Protein AF-A0A534VYL9-F1 (afdb_monomer_lite)

Sequence (674 aa):
MTRLRFLTAGESHGPALVGILDGMPAGVRLLAEHLERDLQRRKLGYGRGGRMKIEPELPRILAGVRHGLTLGSPLAVLIENADHAKAWADRMAVEPVADPGREVSLPRPGHADLTGAIKFGHRDLRNSLERASARETAMRVALAAAVRRLLDELDVRVGSFVTSIGTAHAPAGVPPELWELATEDADELGLRADGSSVRALDAAADEAFRVQIEEAQKRRDTVGGTFEVRVTGLPPGLGSYTQHDLRLDALLARALASIPAIKAVELGDGWRNAELFGSQVHDPMDRGGGGVLRETNHAGGLEGGVSNGEPLVARAAMKPIATVPAALRSVDLATGAPDAAHVERSDTCAVPAAAVVGEAVVALAVGDALLSKLGGDSLDELQAALRRAWQRARLLAGHVFLCGLPGSGKSTVAPLLAAKLRIPCLDLDQQIERGAGRCRSWRGGGGTGGRGRAAVQAGWRLARRAARSAAPGVAAGAAPRGARVPLRAAGEREEHGGAAARGEAGDPVPRSRPADRTRCRPLGAGDLCRGGGVRVPGARGGGAPGGGERSPFRHRARRRRGHHPRRTSLGPPHRAPRLAVRAGRPVRFAGSERPTAARRRSGRAHGAARGSARSALRAPRRRSGGGRGTDGGASGRAVRGGRALPGGAACLALSWTSSSPPARAPAACSPPAG

Secondary structure (DSSP, 8-state):
----EEEEE--SSSSEEEEEEESPPBT-B--HHHHHHHHHHHH--TT--GGGGT----EEEEESEETTEE-SSPEEEEEE-TTHHHHTTTTT-SS--S--------PPTTSSHHHHHHHHT-SSTHHHHHHHSGGGHHHHHHHHHHHHHHHHTTT-EEEEEEEEETTEEPPSS--GGGTTHHHH-HHHHHHHHHTSTT--SSHHHHHHHHHHHHHHHHTT----EEEEEEEESPPTT-B-SSSTTS-HHHHHHHHHHTSTTEEEEEETTHHHHTTS-GGGTS--EEEETTEEEES--TTTTEETTEE-SSPEEEEEEEPPPS--TT--EEE-TTT--EEEPP-----S--HHHHHHHHHHHHHHHHHHHHHHHH--SBHHHHHHHHHHHHHHH--S---------TTSSHHHHHHHHHHHHT-----HHHHHHHHHSS--------S-TTHHHHHHHHHHHHHHHHTTS------------------------------------------------------------------------------------------------------PPPPPP----PPPPPPP--------------------------------------------------------------------------------------

Radius of gyration: 40.64 Å; chains: 1; bounding box: 123×114×116 Å

Foldseek 3Di:
DAFWDKDWDDWQQAFKIKMKIAQQFWFQFADQVLLQVLLLLLLAADLFFPLSVQFSLRKDWDDQDDPRIGDLGMIMIIGGRRCNVPPNCQLNPPDDDPDNDDAAQWAFVQACQVVCCVVPVDRRSSVVDGHSDLSRLSNLSSSLSSLQSLCVLLQKAKAKAFQDKAPQGDPPDAPPVCVCCLWRNRNVLRVCLSPANHSHNDPVSSVVNSVNLVVCVVVLFAMWGKMKMKMYSDFWFQFDLPDPCRQQVNLLQVLLCPRPQWDDKAWQLRVVLVVDDPVVQDFDWDDAFLAIDTPDPSRQQHDSSIGPNTMRMMMIIGGTDSQRRVFDWTARNVPRHIDGGDHDRGGRYSNSSSRSSSRSSSSSSSSSRLCNQQPHNHSVSSSVSSVVSNLVNSPGQGDDDDDDDPPPCCVVVQVVVCVVSVGDRDPVLVVCCVVVVHDDDPDDDDDDPPPPVVVVVVVVVVVVVNPPDDDDDDDDDDDDDDDDDDDDDDDDDDDDDDDDDDDDDDDDDDDDDDDDDDDDDDDDDDDDDDDDDDDDDDDDDDDDDYDDDDDDDDDDDDDDDDDDDDDDDDDDDDDDDDDDDDDDDDDDDDDDDDDDDDDDDDDDDDDDDDDDDDDDDDDDDDDDDDDDDDYDDDDDDDDDDDDDDDDDDDDDDDDDDDDDDDDDDDDDDDDDDD

pLDDT: mean 70.46, std 30.69, range [22.03, 98.88]

Structure (mmCIF, N/CA/C/O backbone):
data_AF-A0A534VYL9-F1
#
_entry.id   AF-A0A534VYL9-F1
#
loop_
_atom_site.group_PDB
_atom_site.id
_atom_site.type_symbol
_atom_site.label_atom_id
_atom_site.label_alt_id
_atom_site.label_comp_id
_atom_site.label_asym_id
_atom_site.label_entity_id
_atom_site.label_seq_id
_atom_site.pdbx_PDB_ins_code
_atom_site.Cartn_x
_atom_site.Cartn_y
_atom_site.Cartn_z
_atom_site.occupancy
_atom_site.B_iso_or_equiv
_atom_site.auth_seq_id
_atom_site.auth_comp_id
_atom_site.auth_asym_id
_atom_site.auth_atom_id
_atom_site.pdbx_PDB_model_num
ATOM 1 N N . MET A 1 1 ? -13.969 -20.792 5.941 1.00 49.25 1 MET A N 1
ATOM 2 C CA . MET A 1 1 ? -12.527 -20.806 5.564 1.00 49.25 1 MET A CA 1
ATOM 3 C C . MET A 1 1 ? -11.889 -19.495 6.022 1.00 49.25 1 MET A C 1
ATOM 5 O O . MET A 1 1 ? -12.537 -18.476 5.870 1.00 49.25 1 MET A O 1
ATOM 9 N N . THR A 1 2 ? -10.680 -19.473 6.608 1.00 59.53 2 THR A N 1
ATOM 10 C CA . THR A 1 2 ? -10.231 -18.299 7.408 1.00 59.53 2 THR A CA 1
ATOM 11 C C . THR A 1 2 ? -8.803 -17.796 7.139 1.00 59.53 2 THR A C 1
ATOM 13 O O . THR A 1 2 ? -8.045 -17.557 8.077 1.00 59.53 2 THR A O 1
ATOM 16 N N . ARG A 1 3 ? -8.427 -17.620 5.867 1.00 82.44 3 ARG A N 1
ATOM 17 C CA . ARG A 1 3 ? -7.376 -16.667 5.457 1.00 82.44 3 ARG A CA 1
ATOM 18 C C . ARG A 1 3 ? -7.755 -16.026 4.132 1.00 82.44 3 ARG A C 1
ATOM 20 O O . ARG A 1 3 ? -8.169 -16.730 3.212 1.00 82.44 3 ARG A O 1
ATOM 27 N N . LEU A 1 4 ? -7.565 -14.718 4.042 1.00 93.19 4 LEU A N 1
ATOM 28 C CA . LEU A 1 4 ? -7.677 -13.966 2.805 1.00 93.19 4 LEU A CA 1
ATOM 29 C C . LEU A 1 4 ? -6.384 -14.158 2.006 1.00 93.19 4 LEU A C 1
ATOM 31 O O . LEU A 1 4 ? -5.284 -13.882 2.486 1.00 93.19 4 LEU A O 1
ATOM 35 N N . ARG A 1 5 ? -6.499 -14.630 0.768 1.00 94.50 5 ARG A N 1
ATOM 36 C CA . ARG A 1 5 ? -5.356 -14.837 -0.127 1.00 94.50 5 ARG A CA 1
ATOM 37 C C . ARG A 1 5 ? -5.619 -14.130 -1.439 1.00 94.50 5 ARG A C 1
ATOM 39 O O . ARG A 1 5 ? -6.714 -14.215 -1.976 1.00 94.50 5 ARG A O 1
ATOM 46 N N . PHE A 1 6 ? -4.596 -13.502 -2.003 1.00 97.50 6 PHE A N 1
ATOM 47 C CA . PHE A 1 6 ? -4.683 -12.958 -3.349 1.00 97.50 6 PHE A CA 1
ATOM 48 C C . PHE A 1 6 ? -3.485 -13.350 -4.209 1.00 97.50 6 PHE A C 1
ATOM 50 O O . PHE A 1 6 ? -2.397 -13.634 -3.706 1.00 97.50 6 PHE A O 1
ATOM 57 N N . LEU A 1 7 ? -3.707 -13.364 -5.519 1.00 98.00 7 LEU A N 1
ATOM 58 C CA . LEU A 1 7 ? -2.693 -13.535 -6.551 1.00 98.00 7 LEU A CA 1
ATOM 59 C C . LEU A 1 7 ? -2.884 -12.437 -7.594 1.00 98.00 7 LEU A C 1
ATOM 61 O O . LEU A 1 7 ? -4.015 -12.124 -7.965 1.00 98.00 7 LEU A O 1
ATOM 65 N N . THR A 1 8 ? -1.782 -11.882 -8.091 1.00 98.56 8 THR A N 1
ATOM 66 C CA . THR A 1 8 ? -1.779 -10.962 -9.233 1.00 98.56 8 THR A CA 1
ATOM 67 C C . THR A 1 8 ? -0.926 -11.554 -10.349 1.00 98.56 8 THR A C 1
ATOM 69 O O . THR A 1 8 ? 0.113 -12.163 -10.095 1.00 98.56 8 THR A O 1
ATOM 72 N N . ALA A 1 9 ? -1.356 -11.365 -11.588 1.00 98.44 9 ALA A N 1
ATOM 73 C CA . ALA A 1 9 ? -0.690 -11.822 -12.797 1.00 98.44 9 ALA A CA 1
ATOM 74 C C . ALA A 1 9 ? -0.777 -10.742 -13.883 1.00 98.44 9 ALA A C 1
ATOM 76 O O . ALA A 1 9 ? -1.578 -9.807 -13.782 1.00 98.44 9 ALA A O 1
ATOM 77 N N . GLY A 1 10 ? 0.051 -10.882 -14.913 1.00 97.62 10 GLY A N 1
ATOM 78 C CA . GLY A 1 10 ? 0.129 -9.955 -16.030 1.00 97.62 10 GLY A CA 1
ATOM 79 C C . GLY A 1 10 ? 1.296 -8.979 -15.925 1.00 97.62 10 GLY A C 1
ATOM 80 O O . GLY A 1 10 ? 1.723 -8.552 -14.843 1.00 97.62 10 GLY A O 1
ATOM 81 N N . GLU A 1 11 ? 1.793 -8.650 -17.105 1.00 97.62 11 GLU A N 1
ATOM 82 C CA . GLU A 1 11 ? 2.979 -7.855 -17.371 1.00 97.62 11 GLU A CA 1
ATOM 83 C C . GLU A 1 11 ? 2.600 -6.396 -17.620 1.00 97.62 11 GLU A C 1
ATOM 85 O O . GLU A 1 11 ? 1.476 -6.065 -18.010 1.00 97.62 11 GLU A O 1
ATOM 90 N N . SER A 1 12 ? 3.565 -5.500 -17.431 1.00 94.94 12 SER A N 1
ATOM 91 C CA . SER A 1 12 ? 3.377 -4.071 -17.641 1.00 94.94 12 SER A CA 1
ATOM 92 C C . SER A 1 12 ? 2.871 -3.743 -19.043 1.00 94.94 12 SER A C 1
ATOM 94 O O . SER A 1 12 ? 1.958 -2.929 -19.144 1.00 94.94 12 SER A O 1
ATOM 96 N N . HIS A 1 13 ? 3.396 -4.368 -20.092 1.00 95.38 13 HIS A N 1
ATOM 97 C CA . HIS A 1 13 ? 2.945 -4.168 -21.470 1.00 95.38 13 HIS A CA 1
ATOM 98 C C . HIS A 1 13 ? 2.307 -5.420 -22.105 1.00 95.38 13 HIS A C 1
ATOM 100 O O . HIS A 1 13 ? 2.063 -5.436 -23.311 1.00 95.38 13 HIS A O 1
ATOM 106 N N . GLY A 1 14 ? 1.989 -6.450 -21.308 1.00 96.19 14 GLY A N 1
ATOM 107 C CA . GLY A 1 14 ? 1.168 -7.593 -21.742 1.00 96.19 14 GLY A CA 1
ATOM 108 C C . GLY A 1 14 ? -0.290 -7.190 -22.030 1.00 96.19 14 GLY A C 1
ATOM 109 O O . GLY A 1 14 ? -0.651 -6.033 -21.811 1.00 96.19 14 GLY A O 1
ATOM 110 N N . PRO A 1 15 ? -1.163 -8.104 -22.486 1.00 96.25 15 PRO A N 1
ATOM 111 C CA . PRO A 1 15 ? -2.529 -7.760 -22.904 1.00 96.25 15 PRO A CA 1
ATOM 112 C C . PRO A 1 15 ? -3.418 -7.247 -21.762 1.00 96.25 15 PRO A C 1
ATOM 114 O O . PRO A 1 15 ? -4.223 -6.334 -21.955 1.00 96.25 15 PRO A O 1
ATOM 117 N N . ALA A 1 16 ? -3.267 -7.804 -20.561 1.00 97.31 16 ALA A N 1
ATOM 118 C CA . ALA A 1 16 ? -4.055 -7.434 -19.393 1.00 97.31 16 ALA A CA 1
ATOM 119 C C . ALA A 1 16 ? -3.344 -7.812 -18.087 1.00 97.31 16 ALA A C 1
ATOM 121 O O . ALA A 1 16 ? -2.413 -8.617 -18.069 1.00 97.31 16 ALA A O 1
ATOM 122 N N . LEU A 1 17 ? -3.844 -7.262 -16.984 1.00 98.44 17 LEU A N 1
ATOM 123 C CA . LEU A 1 17 ? -3.597 -7.732 -15.628 1.00 98.44 17 LEU A CA 1
ATOM 124 C C . LEU A 1 17 ? -4.761 -8.617 -15.175 1.00 98.44 17 LEU A C 1
ATOM 126 O O . LEU A 1 17 ? -5.923 -8.291 -15.427 1.00 98.44 17 LEU A O 1
ATOM 130 N N . VAL A 1 18 ? -4.458 -9.687 -14.440 1.00 98.62 18 VAL A N 1
ATOM 131 C CA . VAL A 1 18 ? -5.455 -10.577 -13.823 1.00 98.62 18 VAL A CA 1
ATOM 132 C C . VAL A 1 18 ? -5.211 -10.658 -12.320 1.00 98.62 18 VAL A C 1
ATOM 134 O O . VAL A 1 18 ? -4.069 -10.753 -11.871 1.00 98.62 18 VAL A O 1
ATOM 137 N N . GLY A 1 19 ? -6.281 -10.621 -11.535 1.00 98.62 19 GLY A N 1
ATOM 138 C CA . GLY A 1 19 ? -6.248 -10.789 -10.089 1.00 98.62 19 GLY A CA 1
ATOM 139 C C . GLY A 1 19 ? -7.238 -11.841 -9.626 1.00 98.62 19 GLY A C 1
ATOM 140 O O . GLY A 1 19 ? -8.347 -11.925 -10.151 1.00 98.62 19 GLY A O 1
ATOM 141 N N . ILE A 1 20 ? -6.840 -12.620 -8.625 1.00 98.62 20 ILE A N 1
ATOM 142 C CA . ILE A 1 20 ? -7.716 -13.544 -7.905 1.00 98.62 20 ILE A CA 1
ATOM 143 C C . ILE A 1 20 ? -7.656 -13.173 -6.427 1.00 98.62 20 ILE A C 1
ATOM 145 O O . ILE A 1 20 ? -6.562 -13.091 -5.872 1.00 98.62 20 ILE A O 1
ATOM 149 N N . LEU A 1 21 ? -8.814 -12.972 -5.801 1.00 98.44 21 LEU A N 1
ATOM 150 C CA . LEU A 1 21 ? -8.984 -12.809 -4.358 1.00 98.44 21 LEU A CA 1
ATOM 151 C C . LEU A 1 21 ? -9.840 -13.964 -3.827 1.00 98.44 21 LEU A C 1
ATOM 153 O O . LEU A 1 21 ? -10.926 -14.233 -4.330 1.00 98.44 21 LEU A O 1
ATOM 157 N N . ASP A 1 22 ? -9.333 -14.644 -2.812 1.00 96.88 22 ASP A N 1
ATOM 158 C CA . ASP A 1 22 ? -9.842 -15.889 -2.248 1.00 96.88 22 ASP A CA 1
ATOM 159 C C . ASP A 1 22 ? -10.015 -15.734 -0.727 1.00 96.88 22 ASP A C 1
ATOM 161 O O . ASP A 1 22 ? -9.272 -14.984 -0.089 1.00 96.88 22 ASP A O 1
ATOM 165 N N . GLY A 1 23 ? -11.011 -16.410 -0.150 1.00 95.25 23 GLY A N 1
ATOM 166 C CA . GLY A 1 23 ? -11.427 -16.219 1.249 1.00 95.25 23 GLY A CA 1
ATOM 167 C C . GLY A 1 23 ? -12.320 -14.993 1.504 1.00 95.25 23 GLY A C 1
ATOM 168 O O . GLY A 1 23 ? -12.418 -14.537 2.639 1.00 95.25 23 GLY A O 1
ATOM 169 N N . MET A 1 24 ? -12.964 -14.442 0.470 1.00 96.12 24 MET A N 1
ATOM 170 C CA . MET A 1 24 ? -13.905 -13.324 0.600 1.00 96.12 24 MET A CA 1
ATOM 171 C C . MET A 1 24 ? -15.286 -13.821 1.080 1.00 96.12 24 MET A C 1
ATOM 173 O O . MET A 1 24 ? -15.853 -14.665 0.389 1.00 96.12 24 MET A O 1
ATOM 177 N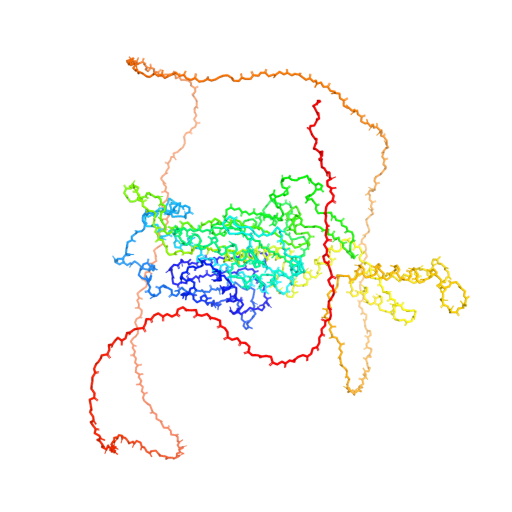 N . PRO A 1 25 ? -15.882 -13.308 2.179 1.00 96.94 25 PRO A N 1
ATOM 178 C CA . PRO A 1 25 ? -17.207 -13.742 2.640 1.00 96.94 25 PRO A CA 1
ATOM 179 C C . PRO A 1 25 ? -18.321 -13.503 1.615 1.00 96.94 25 PRO A C 1
ATOM 181 O O . PRO A 1 25 ? -18.253 -12.568 0.810 1.00 96.94 25 PRO A O 1
ATOM 184 N N . ALA A 1 26 ? -19.385 -14.304 1.676 1.00 98.31 26 ALA A N 1
ATOM 185 C CA . ALA A 1 26 ? -20.596 -14.092 0.884 1.00 98.31 26 ALA A CA 1
ATOM 186 C C . ALA A 1 26 ? -21.444 -12.912 1.409 1.00 98.31 26 ALA A C 1
ATOM 188 O O . ALA A 1 26 ? -21.497 -12.658 2.614 1.00 98.31 26 ALA A O 1
ATOM 189 N N . GLY A 1 27 ? -22.154 -12.224 0.508 1.00 98.06 27 GLY A N 1
ATOM 190 C CA . GLY A 1 27 ? -23.123 -11.170 0.845 1.00 98.06 27 GLY A CA 1
ATOM 191 C C . GLY A 1 27 ? -22.578 -9.736 0.914 1.00 98.06 27 GLY A C 1
ATOM 192 O O . GLY A 1 27 ? -23.345 -8.822 1.196 1.00 98.06 27 GLY A O 1
ATOM 193 N N . VAL A 1 28 ? -21.296 -9.500 0.622 1.00 98.31 28 VAL A N 1
ATOM 194 C CA . VAL A 1 28 ? -20.714 -8.146 0.558 1.00 98.31 28 VAL A CA 1
ATOM 195 C C . VAL A 1 28 ? -21.123 -7.468 -0.750 1.00 98.31 28 VAL A C 1
ATOM 197 O O . VAL A 1 28 ? -21.004 -8.064 -1.824 1.00 98.31 28 VAL A O 1
ATOM 200 N N . ARG A 1 29 ? -21.582 -6.210 -0.689 1.00 98.38 29 ARG A N 1
ATOM 201 C CA . ARG A 1 29 ? -21.987 -5.457 -1.884 1.00 98.38 29 ARG A CA 1
ATOM 202 C C . ARG A 1 29 ? -20.772 -5.016 -2.704 1.00 98.38 29 ARG A C 1
ATOM 204 O O . ARG A 1 29 ? -19.995 -4.156 -2.282 1.00 98.38 29 ARG A O 1
ATOM 211 N N . LEU A 1 30 ? -20.649 -5.551 -3.918 1.00 98.50 30 LEU A N 1
ATOM 212 C CA . LEU A 1 30 ? -19.512 -5.319 -4.803 1.00 98.50 30 LEU A CA 1
ATOM 213 C C . LEU A 1 30 ? -19.940 -5.075 -6.257 1.00 98.50 30 LEU A C 1
ATOM 215 O O . LEU A 1 30 ? -20.618 -5.897 -6.870 1.00 98.50 30 LEU A O 1
ATOM 219 N N . LEU A 1 31 ? -19.495 -3.945 -6.807 1.00 98.19 31 LEU A N 1
ATOM 220 C CA . LEU A 1 31 ? -19.678 -3.520 -8.195 1.00 98.19 31 LEU A CA 1
ATOM 221 C C . LEU A 1 31 ? -18.317 -3.128 -8.784 1.00 98.19 31 LEU A C 1
ATOM 223 O O . LEU A 1 31 ? -17.406 -2.765 -8.039 1.00 98.19 31 LEU A O 1
ATOM 227 N N . ALA A 1 32 ? -18.182 -3.159 -10.113 1.00 97.56 32 ALA A N 1
ATOM 228 C CA . ALA A 1 32 ? -16.952 -2.741 -10.797 1.00 97.56 32 ALA A CA 1
ATOM 229 C C . ALA A 1 32 ? -16.574 -1.279 -10.480 1.00 97.56 32 ALA A C 1
ATOM 231 O O . ALA A 1 32 ? -15.404 -0.980 -10.265 1.00 97.56 32 ALA A O 1
ATOM 232 N N . GLU A 1 33 ? -17.571 -0.403 -10.332 1.00 97.50 33 GLU A N 1
ATOM 233 C CA . GLU A 1 33 ? -17.423 1.006 -9.934 1.00 97.50 33 GLU A CA 1
ATOM 234 C C . GLU A 1 33 ? -16.672 1.182 -8.599 1.00 97.50 33 GLU A C 1
ATOM 236 O O . GLU A 1 33 ? -15.889 2.118 -8.442 1.00 97.50 33 GLU A O 1
ATOM 241 N N . HIS A 1 34 ? -16.845 0.256 -7.643 1.00 97.56 34 HIS A N 1
ATOM 242 C CA . HIS A 1 34 ? -16.132 0.301 -6.360 1.00 97.56 34 HIS A CA 1
ATOM 243 C C . HIS A 1 34 ? -14.621 0.073 -6.543 1.00 97.56 34 HIS A C 1
ATOM 245 O O . HIS A 1 34 ? -13.814 0.679 -5.841 1.00 97.56 34 HIS A O 1
ATOM 251 N N . LEU A 1 35 ? -14.242 -0.794 -7.490 1.00 98.44 35 LEU A N 1
ATOM 252 C CA . LEU A 1 35 ? -12.848 -1.051 -7.859 1.00 98.44 35 LEU A CA 1
ATOM 253 C C . LEU A 1 35 ? -12.285 0.118 -8.673 1.00 98.44 35 LEU A C 1
ATOM 255 O O . LEU A 1 35 ? -11.143 0.525 -8.467 1.00 98.44 35 LEU A O 1
ATOM 259 N N . GLU A 1 36 ? -13.091 0.659 -9.589 1.00 97.88 36 GLU A N 1
ATOM 260 C CA . GLU A 1 36 ? -12.701 1.769 -10.450 1.00 97.88 36 GLU A CA 1
ATOM 261 C C . GLU A 1 36 ? -12.372 3.025 -9.640 1.00 97.88 36 GLU A C 1
ATOM 263 O O . GLU A 1 36 ? -11.340 3.638 -9.901 1.00 97.88 36 GLU A O 1
ATOM 268 N N . ARG A 1 37 ? -13.172 3.361 -8.615 1.00 96.25 37 ARG A N 1
ATOM 269 C CA . ARG A 1 37 ? -12.907 4.485 -7.700 1.00 96.25 37 ARG A CA 1
ATOM 270 C C . ARG A 1 37 ? -11.445 4.497 -7.245 1.00 96.25 37 ARG A C 1
ATOM 272 O O . ARG A 1 37 ? -10.732 5.467 -7.485 1.00 96.25 37 ARG A O 1
ATOM 279 N N . ASP A 1 38 ? -10.978 3.406 -6.644 1.00 97.50 38 ASP A N 1
ATOM 280 C CA . ASP A 1 38 ? -9.636 3.347 -6.054 1.00 97.50 38 ASP A CA 1
ATOM 281 C C . ASP A 1 38 ? -8.530 3.244 -7.126 1.00 97.50 38 ASP A C 1
ATOM 283 O O . ASP A 1 38 ? -7.433 3.778 -6.942 1.00 97.50 38 ASP A O 1
ATOM 287 N N . LEU A 1 39 ? -8.826 2.653 -8.291 1.00 97.94 39 LEU A N 1
ATOM 288 C CA . LEU A 1 39 ? -7.938 2.683 -9.461 1.00 97.94 39 LEU A CA 1
ATOM 289 C C . LEU A 1 39 ? -7.719 4.115 -9.976 1.00 97.94 39 LEU A C 1
ATOM 291 O O . LEU A 1 39 ? -6.568 4.520 -10.166 1.00 97.94 39 LEU A O 1
ATOM 295 N N . GLN A 1 40 ? -8.786 4.912 -10.123 1.00 96.62 40 GLN A N 1
ATOM 296 C CA . GLN A 1 40 ? -8.662 6.319 -10.516 1.00 96.62 40 GLN A CA 1
ATOM 297 C C . GLN A 1 40 ? -7.896 7.129 -9.456 1.00 96.62 40 GLN A C 1
ATOM 299 O O . GLN A 1 40 ? -7.006 7.897 -9.824 1.00 96.62 40 GLN A O 1
ATOM 304 N N . ARG A 1 41 ? -8.121 6.888 -8.153 1.00 96.81 41 ARG A N 1
ATOM 305 C CA . ARG A 1 41 ? -7.327 7.504 -7.064 1.00 96.81 41 ARG A CA 1
ATOM 306 C C . ARG A 1 41 ? -5.828 7.208 -7.199 1.00 96.81 41 ARG A C 1
ATOM 308 O O . ARG A 1 41 ? -5.003 8.109 -7.069 1.00 96.81 41 ARG A O 1
ATOM 315 N N . ARG A 1 42 ? -5.451 5.974 -7.558 1.00 96.44 42 ARG A N 1
ATOM 316 C CA . ARG A 1 42 ? -4.049 5.566 -7.801 1.00 96.44 42 ARG A CA 1
ATOM 317 C C . ARG A 1 42 ? -3.422 6.230 -9.047 1.00 96.44 42 ARG A C 1
ATOM 319 O O . ARG A 1 42 ? -2.197 6.243 -9.188 1.00 96.44 42 ARG A O 1
ATOM 326 N N . LYS A 1 43 ? -4.216 6.793 -9.965 1.00 94.69 43 LYS A N 1
ATOM 327 C CA . LYS A 1 43 ? -3.709 7.556 -11.126 1.00 94.69 43 LYS A CA 1
ATOM 328 C C . LYS A 1 43 ? -3.356 9.009 -10.785 1.00 94.69 43 LYS A C 1
ATOM 330 O O . LYS A 1 43 ? -2.608 9.616 -11.553 1.00 94.69 43 LYS A O 1
ATOM 335 N N . LEU A 1 44 ? -3.848 9.540 -9.661 1.00 93.62 44 LEU A N 1
ATOM 336 C CA . LEU A 1 44 ? -3.621 10.918 -9.212 1.00 93.62 44 LEU A CA 1
ATOM 337 C C . LEU A 1 44 ? -2.159 11.191 -8.806 1.00 93.62 44 LEU A C 1
ATOM 339 O O . LEU A 1 44 ? -1.357 10.279 -8.584 1.00 93.62 44 LEU A O 1
ATOM 343 N N . GLY A 1 45 ? -1.835 12.481 -8.693 1.00 95.44 45 GLY A N 1
ATOM 344 C CA . GLY A 1 45 ? -0.535 13.000 -8.274 1.00 95.44 45 GLY A CA 1
ATOM 345 C C . GLY A 1 45 ? 0.160 13.839 -9.349 1.00 95.44 45 GLY A C 1
ATOM 346 O O . GLY A 1 45 ? 0.267 13.448 -10.514 1.00 95.44 45 GLY A O 1
ATOM 347 N N . TYR A 1 46 ? 0.692 14.990 -8.954 1.00 96.56 46 TYR A N 1
ATOM 348 C CA . TYR A 1 46 ? 1.632 15.758 -9.756 1.00 96.56 46 TYR A CA 1
ATOM 349 C C . TYR A 1 46 ? 2.938 14.963 -9.941 1.00 96.56 46 TYR A C 1
ATOM 351 O O . TYR A 1 46 ? 3.343 14.179 -9.083 1.00 96.56 46 TYR A O 1
ATOM 359 N N . GLY A 1 47 ? 3.587 15.112 -11.099 1.00 94.19 47 GLY A N 1
ATOM 360 C CA . GLY A 1 47 ? 4.777 14.330 -11.461 1.00 94.19 47 GLY A CA 1
ATOM 361 C C . GLY A 1 47 ? 4.516 12.916 -12.002 1.00 94.19 47 GLY A C 1
ATOM 362 O O . GLY A 1 47 ? 5.478 12.262 -12.409 1.00 94.19 47 GLY A O 1
ATOM 363 N N . ARG A 1 48 ? 3.255 12.454 -12.069 1.00 94.12 48 ARG A N 1
ATOM 364 C CA . ARG A 1 48 ? 2.871 11.203 -12.753 1.00 94.12 48 ARG A CA 1
ATOM 365 C C . ARG A 1 48 ? 3.096 11.315 -14.268 1.00 94.12 48 ARG A C 1
ATOM 367 O O . ARG A 1 48 ? 2.789 12.330 -14.894 1.00 94.12 48 ARG A O 1
ATOM 374 N N . GLY A 1 49 ? 3.635 10.257 -14.864 1.00 84.31 49 GLY A N 1
ATOM 375 C CA . GLY A 1 49 ? 4.049 10.185 -16.259 1.00 84.31 49 GLY A CA 1
ATOM 376 C C . GLY A 1 49 ? 2.900 9.942 -17.240 1.00 84.31 49 GLY A C 1
ATOM 377 O O . GLY A 1 49 ? 1.782 9.561 -16.884 1.00 84.31 49 GLY A O 1
ATOM 378 N N . GLY A 1 50 ? 3.196 10.122 -18.532 1.00 81.81 50 GLY A N 1
ATOM 379 C CA . GLY A 1 50 ? 2.193 10.120 -19.606 1.00 81.81 50 GLY A CA 1
ATOM 380 C C . GLY A 1 50 ? 1.337 8.851 -19.716 1.00 81.81 50 GLY A C 1
ATOM 381 O O . GLY A 1 50 ? 0.210 8.931 -20.197 1.00 81.81 50 GLY A O 1
ATOM 382 N N . ARG A 1 51 ? 1.810 7.697 -19.219 1.00 81.88 51 ARG A N 1
ATOM 383 C CA . ARG A 1 51 ? 1.052 6.436 -19.256 1.00 81.88 51 ARG A CA 1
ATOM 384 C C . ARG A 1 51 ? -0.292 6.527 -18.523 1.00 81.88 51 ARG A C 1
ATOM 386 O O . ARG A 1 51 ? -1.270 5.961 -19.001 1.00 81.88 51 ARG A O 1
ATOM 393 N N . MET A 1 52 ? -0.377 7.273 -17.418 1.00 86.19 52 MET A N 1
ATOM 394 C CA . MET A 1 52 ? -1.629 7.410 -16.651 1.00 86.19 52 MET A CA 1
ATOM 395 C C . MET A 1 52 ? -2.736 8.151 -17.420 1.00 86.19 52 MET A C 1
ATOM 397 O O . MET A 1 52 ? -3.904 8.034 -17.064 1.00 86.19 52 MET A O 1
ATOM 401 N N . LYS A 1 53 ? -2.386 8.866 -18.501 1.00 81.75 53 LYS A N 1
ATOM 402 C CA . LYS A 1 53 ? -3.338 9.508 -19.423 1.00 81.75 53 LYS A CA 1
ATOM 403 C C . LYS A 1 53 ? -3.851 8.562 -20.520 1.00 81.75 53 LYS A C 1
ATOM 405 O O . LYS A 1 53 ? -4.828 8.885 -21.183 1.00 81.75 53 LYS A O 1
ATOM 410 N N . ILE A 1 54 ? -3.175 7.429 -20.735 1.00 83.25 54 ILE A N 1
ATOM 411 C CA . ILE A 1 54 ? -3.477 6.444 -21.790 1.00 83.25 54 ILE A CA 1
ATOM 412 C C . ILE A 1 54 ? -4.241 5.248 -21.211 1.00 83.25 54 ILE A C 1
ATOM 414 O O . ILE A 1 54 ? -5.126 4.704 -21.867 1.00 83.25 54 ILE A O 1
ATOM 418 N N . GLU A 1 55 ? -3.897 4.832 -19.991 1.00 86.56 55 GLU A N 1
ATOM 419 C CA . GLU A 1 55 ? -4.514 3.692 -19.314 1.00 86.56 55 GLU A CA 1
ATOM 420 C C . GLU A 1 55 ? -5.865 4.085 -18.688 1.00 86.56 55 GLU A C 1
ATOM 422 O O . GLU A 1 55 ? -5.893 4.886 -17.746 1.00 86.56 55 GLU A O 1
ATOM 427 N N . PRO A 1 56 ? -6.996 3.519 -19.148 1.00 87.31 56 PRO A N 1
ATOM 428 C CA . PRO A 1 56 ? -8.299 3.848 -18.583 1.00 87.31 56 PRO A CA 1
ATOM 429 C C . PRO A 1 56 ? -8.464 3.231 -17.183 1.00 87.31 56 PRO A C 1
ATOM 431 O O . PRO A 1 56 ? -9.018 3.883 -16.303 1.00 87.31 56 PRO A O 1
ATOM 434 N N . GLU A 1 57 ? -7.870 2.049 -16.960 1.00 88.88 57 GLU A N 1
ATOM 435 C CA . GLU A 1 57 ? -7.939 1.254 -15.721 1.00 88.88 57 GLU A CA 1
ATOM 436 C C . GLU A 1 57 ? -9.372 0.860 -15.328 1.00 88.88 57 GLU A C 1
ATOM 438 O O . GLU A 1 57 ? -9.789 1.009 -14.186 1.00 88.88 57 GLU A O 1
ATOM 443 N N . LEU A 1 58 ? -10.114 0.323 -16.301 1.00 95.00 58 LEU A N 1
ATOM 444 C CA . LEU A 1 58 ? -11.474 -0.187 -16.122 1.00 95.00 58 LEU A CA 1
ATOM 445 C C . LEU A 1 58 ? -11.440 -1.654 -15.648 1.00 95.00 58 LEU A C 1
ATOM 447 O O . LEU A 1 58 ? -10.952 -2.514 -16.391 1.00 95.00 58 LEU A O 1
ATOM 451 N N . PRO A 1 59 ? -11.936 -1.972 -14.439 1.00 97.62 59 PRO A N 1
ATOM 452 C CA . PRO A 1 59 ? -11.949 -3.331 -13.917 1.00 97.62 59 PRO A CA 1
ATOM 453 C C . PRO A 1 59 ? -13.166 -4.118 -14.415 1.00 97.62 59 PRO A C 1
ATOM 455 O O . PRO A 1 59 ? -14.309 -3.674 -14.327 1.00 97.62 59 PRO A O 1
ATOM 458 N N . ARG A 1 60 ? -12.934 -5.350 -14.868 1.00 98.38 60 ARG A N 1
ATOM 459 C CA . ARG A 1 60 ? -13.980 -6.320 -15.215 1.00 98.38 60 ARG A CA 1
ATOM 460 C C . ARG A 1 60 ? -13.990 -7.441 -14.181 1.00 98.38 60 ARG A C 1
ATOM 462 O O . ARG A 1 60 ? -13.014 -8.179 -14.064 1.00 98.38 60 ARG A O 1
ATOM 469 N N . ILE A 1 61 ? -15.091 -7.585 -13.445 1.00 98.62 61 ILE A N 1
ATOM 470 C CA . ILE A 1 61 ? -15.305 -8.720 -12.535 1.00 98.62 61 ILE A CA 1
ATOM 471 C C . ILE A 1 61 ? -15.759 -9.924 -13.371 1.00 98.62 61 ILE A C 1
ATOM 473 O O . ILE A 1 61 ? -16.763 -9.844 -14.075 1.00 98.62 61 ILE A O 1
ATOM 477 N N . LEU A 1 62 ? -15.005 -11.024 -13.312 1.00 98.50 62 LEU A N 1
ATOM 478 C CA . LEU A 1 62 ? -15.236 -12.238 -14.105 1.00 98.50 62 LEU A CA 1
ATOM 479 C C . LEU A 1 62 ? -15.885 -13.377 -13.302 1.00 98.50 62 LEU A C 1
ATOM 481 O O . LEU A 1 62 ? -16.579 -14.211 -13.878 1.00 98.50 62 LEU A O 1
ATOM 485 N N . ALA A 1 63 ? -15.651 -13.432 -11.988 1.00 98.44 63 ALA A N 1
ATOM 486 C CA . ALA A 1 63 ? -16.171 -14.466 -11.088 1.00 98.44 63 ALA A CA 1
ATOM 487 C C . ALA A 1 63 ? -16.298 -13.937 -9.648 1.00 98.44 63 ALA A C 1
ATOM 489 O O . ALA A 1 63 ? -15.797 -12.858 -9.341 1.00 98.44 63 ALA A O 1
ATOM 490 N N . GLY A 1 64 ? -16.959 -14.696 -8.767 1.00 98.19 64 GLY A N 1
ATOM 491 C CA . GLY A 1 64 ? -17.074 -14.403 -7.328 1.00 98.19 64 GLY A CA 1
ATOM 492 C C . GLY A 1 64 ? -18.161 -13.395 -6.930 1.00 98.19 64 GLY A C 1
ATOM 493 O O . GLY A 1 64 ? -18.434 -13.244 -5.742 1.00 98.19 64 GLY A O 1
ATOM 494 N N . VAL A 1 65 ? -18.827 -12.750 -7.895 1.00 98.75 65 VAL A N 1
ATOM 495 C CA . VAL A 1 65 ? -19.951 -11.822 -7.672 1.00 98.75 65 VAL A CA 1
ATOM 496 C C . VAL A 1 65 ? -21.143 -12.218 -8.538 1.00 98.75 65 VAL A C 1
ATOM 498 O O . VAL A 1 65 ? -20.984 -12.540 -9.715 1.00 98.75 65 VAL A O 1
ATOM 501 N N . ARG A 1 66 ? -22.354 -12.146 -7.979 1.00 98.56 66 ARG A N 1
ATOM 502 C CA . ARG A 1 66 ? -23.619 -12.287 -8.713 1.00 98.56 66 ARG A CA 1
ATOM 503 C C . ARG A 1 66 ? -24.620 -11.264 -8.189 1.00 98.56 66 ARG A C 1
ATOM 505 O O . ARG A 1 66 ? -24.762 -11.113 -6.982 1.00 98.56 66 ARG A O 1
ATOM 512 N N . HIS A 1 67 ? -25.317 -10.571 -9.092 1.00 98.06 67 HIS A N 1
ATOM 513 C CA . HIS A 1 67 ? -26.332 -9.559 -8.745 1.00 98.06 67 HIS A CA 1
ATOM 514 C C . HIS A 1 67 ? -25.831 -8.477 -7.764 1.00 98.06 67 HIS A C 1
ATOM 516 O O . HIS A 1 67 ? -26.584 -7.988 -6.929 1.00 98.06 67 HIS A O 1
ATOM 522 N N . GLY A 1 68 ? -24.545 -8.116 -7.855 1.00 98.06 68 GLY A N 1
ATOM 523 C CA . GLY A 1 68 ? -23.908 -7.110 -6.997 1.00 98.06 68 GLY A CA 1
ATOM 524 C C . GLY A 1 68 ? -23.499 -7.589 -5.598 1.00 98.06 68 GLY A C 1
ATOM 525 O O . GLY A 1 68 ? -23.087 -6.758 -4.792 1.00 98.06 68 GLY A O 1
ATOM 526 N N . LEU A 1 69 ? -23.591 -8.891 -5.299 1.00 98.75 69 LEU A N 1
ATOM 527 C CA . LEU A 1 69 ? -23.172 -9.492 -4.026 1.00 98.75 69 LEU A CA 1
ATOM 528 C C . LEU A 1 69 ? -22.056 -10.525 -4.233 1.00 98.75 69 LEU A C 1
ATOM 530 O O . LEU A 1 69 ? -22.088 -11.293 -5.199 1.00 98.75 69 LEU A O 1
ATOM 534 N N . THR A 1 70 ? -21.085 -10.571 -3.319 1.00 98.69 70 THR A N 1
ATOM 535 C CA . THR A 1 70 ? -20.059 -11.626 -3.284 1.00 98.69 70 THR A CA 1
ATOM 536 C C . THR A 1 70 ? -20.667 -12.995 -2.967 1.00 98.69 70 THR A C 1
ATOM 538 O O . THR A 1 70 ? -21.636 -13.110 -2.216 1.00 98.69 70 THR A O 1
ATOM 541 N N . LEU A 1 71 ? -20.081 -14.051 -3.532 1.00 98.38 71 LEU A N 1
ATOM 542 C CA . LEU A 1 71 ? -20.600 -15.422 -3.466 1.00 98.38 71 LEU A CA 1
ATOM 543 C C . LEU A 1 71 ? -19.922 -16.329 -2.426 1.00 98.38 71 LEU A C 1
ATOM 545 O O . LEU A 1 71 ? -20.331 -17.478 -2.290 1.00 98.38 71 LEU A O 1
ATOM 549 N N . GLY A 1 72 ? -18.856 -15.882 -1.758 1.00 96.06 72 GLY A N 1
ATOM 550 C CA . GLY A 1 72 ? -17.976 -16.763 -0.972 1.00 96.06 72 GLY A CA 1
ATOM 551 C C . GLY A 1 72 ? -16.916 -17.491 -1.815 1.00 96.06 72 GLY A C 1
ATOM 552 O O . GLY A 1 72 ? -15.871 -17.887 -1.307 1.00 96.06 72 GLY A O 1
ATOM 553 N N . SER A 1 73 ? -17.158 -17.648 -3.120 1.00 96.88 73 SER A N 1
ATOM 554 C CA . SER A 1 73 ? -16.192 -18.187 -4.082 1.00 96.88 73 SER A CA 1
ATOM 555 C C . SER A 1 73 ? -15.154 -17.138 -4.514 1.00 96.88 73 SER A C 1
ATOM 557 O O . SER A 1 73 ? -15.420 -15.937 -4.397 1.00 96.88 73 SER A O 1
ATOM 559 N N . PRO A 1 74 ? -13.986 -17.557 -5.048 1.00 97.88 74 PRO A N 1
ATOM 560 C CA . PRO A 1 74 ? -12.938 -16.632 -5.468 1.00 97.88 74 PRO A CA 1
ATOM 561 C C . PRO A 1 74 ? -13.424 -15.547 -6.440 1.00 97.88 74 PRO A C 1
ATOM 563 O O . PRO A 1 74 ? -14.031 -15.827 -7.477 1.00 97.88 74 PRO A O 1
ATOM 566 N N . LEU A 1 75 ? -13.101 -14.299 -6.107 1.00 98.50 75 LEU A N 1
ATOM 567 C CA . LEU A 1 75 ? -13.283 -13.122 -6.946 1.00 98.50 75 LEU A CA 1
ATOM 568 C C . LEU A 1 75 ? -12.175 -13.086 -8.000 1.00 98.50 75 LEU A C 1
ATOM 570 O O . LEU A 1 75 ? -10.996 -13.055 -7.653 1.00 98.50 75 LEU A O 1
ATOM 574 N N . ALA A 1 76 ? -12.549 -13.038 -9.278 1.00 98.75 76 ALA A N 1
ATOM 575 C CA . ALA A 1 76 ? -11.611 -12.860 -10.386 1.00 98.75 76 ALA A CA 1
ATOM 576 C C . ALA A 1 76 ? -11.819 -11.493 -11.049 1.00 98.75 76 ALA A C 1
ATOM 578 O O . ALA A 1 76 ? -12.951 -11.135 -11.384 1.00 98.75 76 ALA A O 1
ATOM 579 N N . VAL A 1 77 ? -10.733 -10.747 -11.257 1.00 98.81 77 VAL A N 1
ATOM 580 C CA . VAL A 1 77 ? -10.732 -9.395 -11.838 1.00 98.81 77 VAL A CA 1
ATOM 581 C C . VAL A 1 77 ? -9.754 -9.327 -13.010 1.00 98.81 77 VAL A C 1
ATOM 583 O O . VAL A 1 77 ? -8.639 -9.837 -12.926 1.00 98.81 77 VAL A O 1
ATOM 586 N N . LEU A 1 78 ? -10.165 -8.665 -14.089 1.00 98.69 78 LEU A N 1
ATOM 587 C CA . LEU A 1 78 ? -9.366 -8.378 -15.280 1.00 98.69 78 LEU A CA 1
ATOM 588 C C . LEU A 1 78 ? -9.263 -6.858 -15.475 1.00 98.69 78 LEU A C 1
ATOM 590 O O . LEU A 1 78 ? -10.270 -6.161 -15.362 1.00 98.69 78 LEU A O 1
ATOM 594 N N . ILE A 1 79 ? -8.073 -6.350 -15.798 1.00 98.06 79 ILE A N 1
ATOM 595 C CA . ILE A 1 79 ? -7.851 -4.958 -16.230 1.00 98.06 79 ILE A CA 1
ATOM 596 C C . ILE A 1 79 ? -7.030 -4.994 -17.519 1.00 98.06 79 ILE A C 1
ATOM 598 O O . ILE A 1 79 ? -5.876 -5.412 -17.507 1.00 98.06 79 ILE A O 1
ATOM 602 N N . GLU A 1 80 ? -7.610 -4.560 -18.632 1.00 96.88 80 GLU A N 1
ATOM 603 C CA . GLU A 1 80 ? -6.940 -4.544 -19.939 1.00 96.88 80 GLU A CA 1
ATOM 604 C C . GLU A 1 80 ? -5.888 -3.419 -20.020 1.00 96.88 80 GLU A C 1
ATOM 606 O O . GLU A 1 80 ? -6.083 -2.323 -19.486 1.00 96.88 80 GLU A O 1
ATOM 611 N N . ASN A 1 81 ? -4.753 -3.681 -20.678 1.00 95.38 81 ASN A N 1
ATOM 612 C CA . ASN A 1 81 ? -3.694 -2.689 -20.894 1.00 95.38 81 ASN A CA 1
ATOM 613 C C . ASN A 1 81 ? -3.910 -1.991 -22.248 1.00 95.38 81 ASN A C 1
ATOM 615 O O . ASN A 1 81 ? -3.681 -2.575 -23.308 1.00 95.38 81 ASN A O 1
ATOM 619 N N . ALA A 1 82 ? -4.302 -0.714 -22.234 1.00 92.19 82 ALA A N 1
ATOM 620 C CA . ALA A 1 82 ? -4.702 0.002 -23.454 1.00 92.19 82 ALA A CA 1
ATOM 621 C C . ALA A 1 82 ? -3.537 0.342 -24.410 1.00 92.19 82 ALA A C 1
ATOM 623 O O . ALA A 1 82 ? -3.773 0.711 -25.564 1.00 92.19 82 ALA A O 1
ATOM 624 N N . ASP A 1 83 ? -2.292 0.243 -23.934 1.00 89.94 83 ASP A N 1
ATOM 625 C CA . ASP A 1 83 ? -1.072 0.429 -24.733 1.00 89.94 83 ASP A CA 1
ATOM 626 C C . ASP A 1 83 ? -0.710 -0.839 -25.537 1.00 89.94 83 ASP A C 1
ATOM 628 O O . ASP A 1 83 ? -0.058 -0.744 -26.576 1.00 89.94 83 ASP A O 1
ATOM 632 N N . HIS A 1 84 ? -1.154 -2.030 -25.097 1.00 91.75 84 HIS A N 1
ATOM 633 C CA . HIS A 1 84 ? -0.690 -3.313 -25.642 1.00 91.75 84 HIS A CA 1
ATOM 634 C C . HIS A 1 84 ? -1.000 -3.467 -27.135 1.00 91.75 84 HIS A C 1
ATOM 636 O O . HIS A 1 84 ? -0.087 -3.555 -27.956 1.00 91.75 84 HIS A O 1
ATOM 642 N N . ALA A 1 85 ? -2.284 -3.386 -27.496 1.00 87.62 85 ALA A N 1
ATOM 643 C CA . ALA A 1 85 ? -2.754 -3.519 -28.877 1.00 87.62 85 ALA A CA 1
ATOM 644 C C . ALA A 1 85 ? -2.258 -2.405 -29.825 1.00 87.62 85 ALA A C 1
ATOM 646 O O . ALA A 1 85 ? -2.469 -2.496 -31.030 1.00 87.62 85 ALA A O 1
ATOM 647 N N . LYS A 1 86 ? -1.634 -1.342 -29.295 1.00 86.94 86 LYS A N 1
ATOM 648 C CA . LYS A 1 86 ? -1.151 -0.188 -30.070 1.00 86.94 86 LYS A CA 1
ATOM 649 C C . LYS A 1 86 ? 0.349 -0.230 -30.350 1.00 86.94 86 LYS A C 1
ATOM 651 O O . LYS A 1 86 ? 0.772 0.287 -31.377 1.00 86.94 86 LYS A O 1
ATOM 656 N N . ALA A 1 87 ? 1.145 -0.768 -29.422 1.00 87.25 87 ALA A N 1
ATOM 657 C CA . ALA A 1 87 ? 2.604 -0.628 -29.455 1.00 87.25 87 ALA A CA 1
ATOM 658 C C . ALA A 1 87 ? 3.398 -1.858 -28.971 1.00 87.25 87 ALA A C 1
ATOM 660 O O . ALA A 1 87 ? 4.627 -1.848 -29.061 1.00 87.25 87 ALA A O 1
ATOM 661 N N . TRP A 1 88 ? 2.735 -2.899 -28.450 1.00 91.44 88 TRP A N 1
ATOM 662 C CA . TRP A 1 88 ? 3.413 -4.016 -27.777 1.00 91.44 88 TRP A CA 1
ATOM 663 C C . TRP A 1 88 ? 2.922 -5.412 -28.169 1.00 91.44 88 TRP A C 1
ATOM 665 O O . TRP A 1 88 ? 3.480 -6.377 -27.660 1.00 91.44 88 TRP A O 1
ATOM 675 N N . ALA A 1 89 ? 1.935 -5.539 -29.062 1.00 90.38 89 ALA A N 1
ATOM 676 C CA . ALA A 1 89 ? 1.368 -6.828 -29.466 1.00 90.38 89 ALA A CA 1
ATOM 677 C C . ALA A 1 89 ? 2.442 -7.848 -29.897 1.00 90.38 89 ALA A C 1
ATOM 679 O O . ALA A 1 89 ? 2.458 -8.953 -29.367 1.00 90.38 89 ALA A O 1
ATOM 680 N N . ASP A 1 90 ? 3.380 -7.451 -30.765 1.00 89.50 90 ASP A N 1
ATOM 681 C CA . ASP A 1 90 ? 4.448 -8.342 -31.246 1.00 89.50 90 ASP A CA 1
ATOM 682 C C . ASP A 1 90 ? 5.547 -8.566 -30.189 1.00 89.50 90 ASP A C 1
ATOM 684 O O . ASP A 1 90 ? 5.991 -9.686 -29.961 1.00 89.50 90 ASP A O 1
ATOM 688 N N . ARG A 1 91 ? 5.961 -7.501 -29.485 1.00 91.50 91 ARG A N 1
ATOM 689 C CA . ARG A 1 91 ? 7.042 -7.541 -28.472 1.00 91.50 91 ARG A CA 1
ATOM 690 C C . ARG A 1 91 ? 6.671 -8.286 -27.191 1.00 91.50 91 ARG A C 1
ATOM 692 O O . ARG A 1 91 ? 7.550 -8.694 -26.442 1.00 91.50 91 ARG A O 1
ATOM 699 N N . MET A 1 92 ? 5.377 -8.380 -26.911 1.00 94.75 92 MET A N 1
ATOM 700 C CA . MET A 1 92 ? 4.791 -9.069 -25.761 1.00 94.75 92 MET A CA 1
ATOM 701 C C . MET A 1 92 ? 3.862 -10.198 -26.232 1.00 94.75 92 MET A C 1
ATOM 703 O O . MET A 1 92 ? 2.903 -10.542 -25.536 1.00 94.75 92 MET A O 1
ATOM 707 N N . ALA A 1 93 ? 4.115 -10.738 -27.430 1.00 94.19 93 ALA A N 1
ATOM 708 C CA . ALA A 1 93 ? 3.392 -11.879 -27.963 1.00 94.19 93 ALA A CA 1
ATOM 709 C C . ALA A 1 93 ? 3.601 -13.109 -27.067 1.00 94.19 93 ALA A C 1
ATOM 711 O O . ALA A 1 93 ? 4.693 -13.354 -26.556 1.00 94.19 93 ALA A O 1
ATOM 712 N N . VAL A 1 94 ? 2.536 -13.890 -26.880 1.00 93.81 94 VAL A N 1
ATOM 713 C CA . VAL A 1 94 ? 2.603 -15.177 -26.165 1.00 93.81 94 VAL A CA 1
ATOM 714 C C . VAL A 1 94 ? 3.266 -16.245 -27.040 1.00 93.81 94 VAL A C 1
ATOM 716 O O . VAL A 1 94 ? 4.005 -17.089 -26.539 1.00 93.81 94 VAL A O 1
ATOM 719 N N . GLU A 1 95 ? 3.009 -16.187 -28.346 1.00 94.62 95 GLU A N 1
ATOM 720 C CA . GLU A 1 95 ? 3.595 -17.080 -29.343 1.00 94.62 95 GLU A CA 1
ATOM 721 C C . GLU A 1 95 ? 4.930 -16.524 -29.871 1.00 94.62 95 GLU A C 1
ATOM 723 O O . GLU A 1 95 ? 5.101 -15.303 -29.927 1.00 94.62 95 GLU A O 1
ATOM 728 N N . PRO A 1 96 ? 5.869 -17.381 -30.316 1.00 92.81 96 PRO A N 1
ATOM 729 C CA . PRO A 1 96 ? 7.121 -16.932 -30.917 1.00 92.81 96 PRO A CA 1
ATOM 730 C C . PRO A 1 96 ? 6.905 -16.058 -32.162 1.00 92.81 96 PRO A C 1
ATOM 732 O O . PRO A 1 96 ? 6.194 -16.442 -33.092 1.00 92.81 96 PRO A O 1
ATOM 735 N N . VAL A 1 97 ? 7.590 -14.915 -32.208 1.00 92.19 97 VAL A N 1
ATOM 736 C CA . VAL A 1 97 ? 7.627 -13.992 -33.353 1.00 92.19 97 VAL A CA 1
ATOM 737 C C . VAL A 1 97 ? 8.970 -14.067 -34.081 1.00 92.19 97 VAL A C 1
ATOM 739 O O . VAL A 1 97 ? 9.993 -14.403 -33.487 1.00 92.19 97 VAL A O 1
ATOM 742 N N . ALA A 1 98 ? 8.974 -13.751 -35.379 1.00 89.31 98 ALA A N 1
ATOM 743 C CA . ALA A 1 98 ? 10.183 -13.790 -36.209 1.00 89.31 98 ALA A CA 1
ATOM 744 C C . ALA A 1 98 ? 11.188 -12.667 -35.878 1.00 89.31 98 ALA A C 1
ATOM 746 O O . ALA A 1 98 ? 12.392 -12.870 -36.013 1.00 89.31 98 ALA A O 1
ATOM 747 N N . ASP A 1 99 ? 10.692 -11.510 -35.433 1.00 86.81 99 ASP A N 1
ATOM 748 C CA . ASP A 1 99 ? 11.485 -10.387 -34.927 1.00 86.81 99 ASP A CA 1
ATOM 749 C C . ASP A 1 99 ? 10.882 -9.912 -33.589 1.00 86.81 99 ASP A C 1
ATOM 751 O O . ASP A 1 99 ? 9.852 -9.234 -33.593 1.00 86.81 99 ASP A O 1
ATOM 755 N N . PRO A 1 100 ? 11.469 -10.276 -32.431 1.00 82.06 100 PRO A N 1
ATOM 756 C CA . PRO A 1 100 ? 11.028 -9.784 -31.123 1.00 82.06 100 PRO A CA 1
ATOM 757 C C . PRO A 1 100 ? 11.439 -8.320 -30.866 1.00 82.06 100 PRO A C 1
ATOM 759 O O . PRO A 1 100 ? 11.045 -7.723 -29.860 1.00 82.06 100 PRO A O 1
ATOM 762 N N . GLY A 1 101 ? 12.216 -7.715 -31.768 1.00 86.38 101 GLY A N 1
ATOM 763 C CA . GLY A 1 101 ? 12.808 -6.397 -31.614 1.00 86.38 101 GLY A CA 1
ATOM 764 C C . GLY A 1 101 ? 14.094 -6.403 -30.784 1.00 86.38 101 GLY A C 1
ATOM 765 O O . GLY A 1 101 ? 14.699 -7.433 -30.492 1.00 86.38 101 GLY A O 1
ATOM 766 N N . ARG A 1 102 ? 14.546 -5.200 -30.414 1.00 88.56 102 ARG A N 1
ATOM 767 C CA . ARG A 1 102 ? 15.810 -4.995 -29.695 1.00 88.56 102 ARG A CA 1
ATOM 768 C C . ARG A 1 102 ? 15.714 -5.444 -28.231 1.00 88.56 102 ARG A C 1
ATOM 770 O O . ARG A 1 102 ? 14.965 -4.844 -27.458 1.00 88.56 102 ARG A O 1
ATOM 777 N N . GLU A 1 103 ? 16.565 -6.399 -27.853 1.00 92.81 103 GLU A N 1
ATOM 778 C CA . GLU A 1 103 ? 16.795 -6.793 -26.458 1.00 92.81 103 GLU A CA 1
ATOM 779 C C . GLU A 1 103 ? 17.278 -5.612 -25.597 1.00 92.81 103 GLU A C 1
ATOM 781 O O . GLU A 1 103 ? 18.039 -4.744 -26.041 1.00 92.81 103 GLU A O 1
ATOM 786 N N . VAL A 1 104 ? 16.876 -5.599 -24.327 1.00 96.00 104 VAL A N 1
ATOM 787 C CA . VAL A 1 104 ? 17.406 -4.686 -23.314 1.00 96.00 104 VAL A CA 1
ATOM 788 C C . VAL A 1 104 ? 18.540 -5.395 -22.582 1.00 96.00 104 VAL A C 1
ATOM 790 O O . VAL A 1 104 ? 18.284 -6.351 -21.865 1.00 96.00 104 VAL A O 1
ATOM 793 N N . SER A 1 105 ? 19.779 -4.915 -22.701 1.00 96.75 105 SER A N 1
ATOM 794 C CA . SER A 1 105 ? 20.954 -5.497 -22.023 1.00 96.75 105 SER A CA 1
ATOM 795 C C . SER A 1 105 ? 21.582 -4.590 -20.951 1.00 96.75 105 SER A C 1
ATOM 797 O O . SER A 1 105 ? 22.504 -5.006 -20.251 1.00 96.75 105 SER A O 1
ATOM 799 N N . LEU A 1 106 ? 21.066 -3.363 -20.795 1.00 97.62 106 LEU A N 1
ATOM 800 C CA . LEU A 1 106 ? 21.587 -2.308 -19.916 1.00 97.62 106 LEU A CA 1
ATOM 801 C C . LEU A 1 106 ? 20.716 -2.140 -18.653 1.00 97.62 106 LEU A C 1
ATOM 803 O O . LEU A 1 106 ? 19.705 -1.433 -18.698 1.00 97.62 106 LEU A O 1
ATOM 807 N N . PRO A 1 107 ? 21.064 -2.762 -17.510 1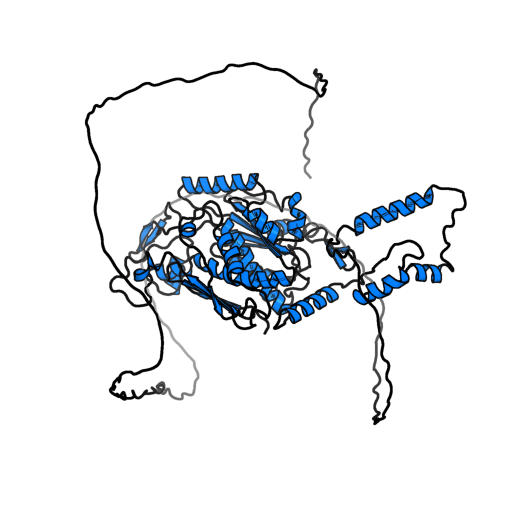.00 97.38 107 PRO A N 1
ATOM 808 C CA . PRO A 1 107 ? 20.229 -2.746 -16.313 1.00 97.38 107 PRO A CA 1
ATOM 809 C C . PRO A 1 107 ? 20.191 -1.362 -15.660 1.00 97.38 107 PRO A C 1
ATOM 811 O O . PRO A 1 107 ? 21.198 -0.654 -15.602 1.00 97.38 107 PRO A O 1
ATOM 814 N N . ARG A 1 108 ? 19.044 -0.978 -15.096 1.00 97.44 108 ARG A N 1
ATOM 815 C CA . ARG A 1 108 ? 18.909 0.277 -14.346 1.00 97.44 108 ARG A CA 1
ATOM 816 C C . ARG A 1 108 ? 19.338 0.102 -12.888 1.00 97.44 108 ARG A C 1
ATOM 818 O O . ARG A 1 108 ? 18.774 -0.756 -12.196 1.00 97.44 108 ARG A O 1
ATOM 825 N N . PRO A 1 109 ? 20.273 0.923 -12.370 1.00 97.19 109 PRO A N 1
ATOM 826 C CA . PRO A 1 109 ? 20.644 0.898 -10.961 1.00 97.19 109 PRO A CA 1
ATOM 827 C C . PRO A 1 109 ? 19.428 1.038 -10.038 1.00 97.19 109 PRO A C 1
ATOM 829 O O . PRO A 1 109 ? 18.658 1.994 -10.100 1.00 97.19 109 PRO A O 1
ATOM 832 N N . GLY A 1 110 ? 19.237 0.048 -9.168 1.00 95.38 110 GLY A N 1
ATOM 833 C CA . GLY A 1 110 ? 18.114 0.004 -8.237 1.00 95.38 110 GLY A CA 1
ATOM 834 C C . GLY A 1 110 ? 16.781 -0.489 -8.819 1.00 95.38 110 GLY A C 1
ATOM 835 O O . GLY A 1 110 ? 15.798 -0.478 -8.074 1.00 95.38 110 GLY A O 1
ATOM 836 N N . HIS A 1 111 ? 16.708 -0.923 -10.079 1.00 97.12 111 HIS A N 1
ATOM 837 C CA . HIS A 1 111 ? 15.588 -1.737 -10.565 1.00 97.12 111 HIS A CA 1
ATOM 838 C C . HIS A 1 111 ? 15.894 -3.239 -10.404 1.00 97.12 111 HIS A C 1
ATOM 840 O O . HIS A 1 111 ? 16.998 -3.628 -10.027 1.00 97.12 111 HIS A O 1
ATOM 846 N N . ALA A 1 112 ? 14.912 -4.094 -10.690 1.00 97.25 112 ALA A N 1
ATOM 847 C CA . ALA A 1 112 ? 15.050 -5.551 -10.647 1.00 97.25 112 ALA A CA 1
ATOM 848 C C . ALA A 1 112 ? 15.762 -6.153 -11.878 1.00 97.25 112 ALA A C 1
ATOM 850 O O . ALA A 1 112 ? 15.792 -7.370 -12.021 1.00 97.25 112 ALA A O 1
ATOM 851 N N . ASP A 1 113 ? 16.296 -5.327 -12.783 1.00 97.25 113 ASP A N 1
ATOM 852 C CA . ASP A 1 113 ? 16.758 -5.765 -14.107 1.00 97.25 113 ASP A CA 1
ATOM 853 C C . ASP A 1 113 ? 17.893 -6.800 -13.992 1.00 97.25 113 ASP A C 1
ATOM 855 O O . ASP A 1 113 ? 17.719 -7.961 -14.362 1.00 97.25 113 ASP A O 1
ATOM 859 N N . LEU A 1 114 ? 19.022 -6.406 -13.384 1.00 97.31 114 LEU A N 1
ATOM 860 C CA . LEU A 1 114 ? 20.194 -7.268 -13.186 1.00 97.31 114 LEU A CA 1
ATOM 861 C C . LEU A 1 114 ? 19.896 -8.463 -12.268 1.00 97.31 114 LEU A C 1
ATOM 863 O O . LEU A 1 114 ? 20.304 -9.588 -12.549 1.00 97.31 114 LEU A O 1
ATOM 867 N N . THR A 1 115 ? 19.186 -8.237 -11.160 1.00 97.69 115 THR A N 1
ATOM 868 C CA . THR A 1 115 ? 18.906 -9.294 -10.177 1.00 97.69 115 THR A CA 1
ATOM 869 C C . THR A 1 115 ? 17.916 -10.323 -10.711 1.00 97.69 115 THR A C 1
ATOM 871 O O . THR A 1 115 ? 18.093 -11.512 -10.456 1.00 97.69 115 THR A O 1
ATOM 874 N N . GLY A 1 116 ? 16.919 -9.899 -11.492 1.00 97.31 116 GLY A N 1
ATOM 875 C CA . GLY A 1 116 ? 16.012 -10.783 -12.219 1.00 97.31 116 GLY A CA 1
ATOM 876 C C . GLY A 1 116 ? 16.739 -11.584 -13.298 1.00 97.31 116 GLY A C 1
ATOM 877 O O . GLY A 1 116 ? 16.565 -12.798 -13.368 1.00 97.31 116 GLY A O 1
ATOM 878 N N . ALA A 1 117 ? 17.632 -10.948 -14.062 1.00 96.88 117 ALA A N 1
ATOM 879 C CA . ALA A 1 117 ? 18.418 -11.624 -15.093 1.00 96.88 117 ALA A CA 1
ATOM 880 C C . ALA A 1 117 ? 19.323 -12.721 -14.525 1.00 96.88 117 ALA A C 1
ATOM 882 O O . ALA A 1 117 ? 19.285 -13.851 -15.003 1.00 96.88 117 ALA A O 1
ATOM 883 N N . ILE A 1 118 ? 20.057 -12.431 -13.445 1.00 97.38 118 ILE A N 1
ATOM 884 C CA . ILE A 1 118 ? 20.863 -13.434 -12.731 1.00 97.38 118 ILE A CA 1
ATOM 885 C C . ILE A 1 118 ? 19.970 -14.545 -12.158 1.00 97.38 118 ILE A C 1
ATOM 887 O O . ILE A 1 118 ? 20.308 -15.722 -12.257 1.00 97.38 118 ILE A O 1
ATOM 891 N N . LYS A 1 119 ? 18.821 -14.193 -11.565 1.00 98.06 119 LYS A N 1
ATOM 892 C CA . LYS A 1 119 ? 17.921 -15.148 -10.900 1.00 98.06 119 LYS A CA 1
ATOM 893 C C . LYS A 1 119 ? 17.231 -16.120 -11.862 1.00 98.06 119 LYS A C 1
ATOM 895 O O . LYS A 1 119 ? 16.992 -17.262 -11.475 1.00 98.06 119 LYS A O 1
ATOM 900 N N . PHE A 1 120 ? 16.868 -15.661 -13.057 1.00 97.69 120 PHE A N 1
ATOM 901 C CA . PHE A 1 120 ? 16.053 -16.411 -14.020 1.00 97.69 120 PHE A CA 1
ATOM 902 C C . PHE A 1 120 ? 16.788 -16.743 -15.332 1.00 97.69 120 PHE A C 1
ATOM 904 O O . PHE A 1 120 ? 16.205 -17.361 -16.217 1.00 97.69 120 PHE A O 1
ATOM 911 N N . GLY A 1 121 ? 18.066 -16.374 -15.459 1.00 96.06 121 GLY A N 1
ATOM 912 C CA . GLY A 1 121 ? 18.896 -16.675 -16.630 1.00 96.06 121 GLY A CA 1
ATOM 913 C C . GLY A 1 121 ? 18.556 -15.860 -17.882 1.00 96.06 121 GLY A C 1
ATOM 914 O O . GLY A 1 121 ? 18.872 -16.292 -18.989 1.00 96.06 121 GLY A O 1
ATOM 915 N N . HIS A 1 122 ? 17.898 -14.706 -17.738 1.00 95.06 122 HIS A N 1
ATOM 916 C CA . HIS A 1 122 ? 17.497 -13.878 -18.878 1.00 95.06 122 HIS A CA 1
ATOM 917 C C . HIS A 1 122 ? 18.691 -13.153 -19.518 1.00 95.06 122 HIS A C 1
ATOM 919 O O . HIS A 1 122 ? 19.581 -12.665 -18.818 1.00 95.06 122 HIS A O 1
ATOM 925 N N . ARG A 1 123 ? 18.676 -13.050 -20.854 1.00 92.69 123 ARG A N 1
ATOM 926 C CA . ARG A 1 123 ? 19.574 -12.180 -21.635 1.00 92.69 123 ARG A CA 1
ATOM 927 C C . ARG A 1 123 ? 18.910 -10.838 -21.920 1.00 92.69 123 ARG A C 1
ATOM 929 O O . ARG A 1 123 ? 19.438 -9.817 -21.492 1.00 92.69 123 ARG A O 1
ATOM 936 N N . ASP A 1 124 ? 17.701 -10.861 -22.480 1.00 95.88 124 ASP A N 1
ATOM 937 C CA . ASP A 1 124 ? 16.838 -9.683 -22.511 1.00 95.88 124 ASP A CA 1
ATOM 938 C C . ASP A 1 124 ? 16.249 -9.391 -21.119 1.00 95.88 124 ASP A C 1
ATOM 940 O O . ASP A 1 124 ? 15.455 -10.162 -20.563 1.00 95.88 124 ASP A O 1
ATOM 944 N N . LEU A 1 125 ? 16.622 -8.236 -20.572 1.00 96.81 125 LEU A N 1
ATOM 945 C CA . LEU A 1 125 ? 16.153 -7.694 -19.301 1.00 96.81 125 LEU A CA 1
ATOM 946 C C . LEU A 1 125 ? 14.663 -7.319 -19.320 1.00 96.81 125 LEU A C 1
ATOM 948 O O . LEU A 1 125 ? 14.084 -7.138 -18.241 1.00 96.81 125 LEU A O 1
ATOM 952 N N . ARG A 1 126 ? 14.019 -7.241 -20.499 1.00 95.56 126 ARG A N 1
ATOM 953 C CA . ARG A 1 126 ? 12.573 -6.997 -20.631 1.00 95.56 126 ARG A CA 1
ATOM 954 C C . ARG A 1 126 ? 11.748 -7.981 -19.803 1.00 95.56 126 ARG A C 1
ATOM 956 O O . ARG A 1 126 ? 10.862 -7.565 -19.061 1.00 95.56 126 ARG A O 1
ATOM 963 N N . ASN A 1 127 ? 12.127 -9.257 -19.818 1.00 95.75 127 ASN A N 1
ATOM 964 C CA . ASN A 1 127 ? 11.483 -10.316 -19.036 1.00 95.75 127 ASN A CA 1
ATOM 965 C C . ASN A 1 127 ? 11.402 -9.988 -17.529 1.00 95.75 127 ASN A C 1
ATOM 967 O O . ASN A 1 127 ? 10.369 -10.196 -16.893 1.00 95.75 127 ASN A O 1
ATOM 971 N N . SER A 1 128 ? 12.464 -9.402 -16.962 1.00 95.81 128 SER A N 1
ATOM 972 C CA . SER A 1 128 ? 12.491 -8.961 -15.561 1.00 95.81 128 SER A CA 1
ATOM 973 C C . SER A 1 128 ? 11.655 -7.698 -15.336 1.00 95.81 128 SER A C 1
ATOM 975 O O . SER A 1 128 ? 10.895 -7.610 -14.368 1.00 95.81 128 SER A O 1
ATOM 977 N N . LEU A 1 129 ? 11.819 -6.683 -16.196 1.00 94.44 129 LEU A N 1
ATOM 978 C CA . LEU A 1 129 ? 11.248 -5.358 -15.945 1.00 94.44 129 LEU A CA 1
ATOM 979 C C . LEU A 1 129 ? 9.733 -5.301 -16.141 1.00 94.44 129 LEU A C 1
ATOM 981 O O . LEU A 1 129 ? 9.066 -4.556 -15.423 1.00 94.44 129 LEU A O 1
ATOM 985 N N . GLU A 1 130 ? 9.190 -6.099 -17.059 1.00 96.56 130 GLU A N 1
ATOM 986 C CA . GLU A 1 130 ? 7.760 -6.110 -17.361 1.00 96.56 130 GLU A CA 1
ATOM 987 C C . GLU A 1 130 ? 6.922 -6.571 -16.163 1.00 96.56 130 GLU A C 1
ATOM 989 O O . GLU A 1 130 ? 5.891 -5.961 -15.872 1.00 96.56 130 GLU A O 1
ATOM 994 N N . ARG A 1 131 ? 7.389 -7.576 -15.408 1.00 97.69 131 ARG A N 1
ATOM 995 C CA . ARG A 1 131 ? 6.699 -8.054 -14.199 1.00 97.69 131 ARG A CA 1
ATOM 996 C C . ARG A 1 131 ? 7.097 -7.307 -12.922 1.00 97.69 131 ARG A C 1
ATOM 998 O O . ARG A 1 131 ? 6.264 -7.156 -12.032 1.00 97.69 131 ARG A O 1
ATOM 1005 N N . ALA A 1 132 ? 8.333 -6.809 -12.820 1.00 96.81 132 ALA A N 1
ATOM 1006 C CA . ALA A 1 132 ? 8.778 -6.005 -11.673 1.00 96.81 132 ALA A CA 1
ATOM 1007 C C . ALA A 1 132 ? 8.230 -4.561 -11.671 1.00 96.81 132 ALA A C 1
ATOM 1009 O O . ALA A 1 132 ? 8.332 -3.856 -10.666 1.00 96.81 132 ALA A O 1
ATOM 1010 N N . SER A 1 133 ? 7.663 -4.115 -12.794 1.00 95.56 133 SER A N 1
ATOM 1011 C CA . SER A 1 133 ? 7.029 -2.808 -12.956 1.00 95.56 133 SER A CA 1
ATOM 1012 C C . SER A 1 133 ? 5.885 -2.574 -11.964 1.00 95.56 133 SER A C 1
ATOM 1014 O O . SER A 1 133 ? 5.018 -3.424 -11.750 1.00 95.56 133 SER A O 1
ATOM 1016 N N . ALA A 1 134 ? 5.798 -1.346 -11.448 1.00 96.06 134 ALA A N 1
ATOM 1017 C CA . ALA A 1 134 ? 4.722 -0.916 -10.557 1.00 96.06 134 ALA A CA 1
ATOM 1018 C C . ALA A 1 134 ? 3.318 -0.927 -11.202 1.00 96.06 134 ALA A C 1
ATOM 1020 O O . ALA A 1 134 ? 2.337 -0.690 -10.498 1.00 96.06 134 ALA A O 1
ATOM 1021 N N . ARG A 1 135 ? 3.173 -1.244 -12.501 1.00 95.81 135 ARG A N 1
ATOM 1022 C CA . ARG A 1 135 ? 1.861 -1.486 -13.134 1.00 95.81 135 ARG A CA 1
ATOM 1023 C C . ARG A 1 135 ? 1.066 -2.580 -12.408 1.00 95.81 135 ARG A C 1
ATOM 1025 O O . ARG A 1 135 ? -0.141 -2.422 -12.251 1.00 95.81 135 ARG A O 1
ATOM 1032 N N . GLU A 1 136 ? 1.737 -3.604 -11.876 1.00 97.62 136 GLU A N 1
ATOM 1033 C CA . GLU A 1 136 ? 1.134 -4.680 -11.071 1.00 97.62 136 GLU A CA 1
ATOM 1034 C C . GLU A 1 136 ? 0.302 -4.162 -9.881 1.00 97.62 136 GLU A C 1
ATOM 1036 O O . GLU A 1 136 ? -0.731 -4.745 -9.547 1.00 97.62 136 GLU A O 1
ATOM 1041 N N . THR A 1 137 ? 0.675 -3.014 -9.301 1.00 98.38 137 THR A N 1
ATOM 1042 C CA . THR A 1 137 ? -0.050 -2.400 -8.174 1.00 98.38 137 THR A CA 1
ATOM 1043 C C . THR A 1 137 ? -1.494 -2.022 -8.502 1.00 98.38 137 THR A C 1
ATOM 1045 O O . THR A 1 137 ? -2.311 -1.970 -7.586 1.00 98.38 137 THR A O 1
ATOM 1048 N N . ALA A 1 138 ? -1.844 -1.813 -9.779 1.00 98.31 138 ALA A N 1
ATOM 1049 C CA . ALA A 1 138 ? -3.233 -1.596 -10.183 1.00 98.31 138 ALA A CA 1
ATOM 1050 C C . ALA A 1 138 ? -4.111 -2.790 -9.776 1.00 98.31 138 ALA A C 1
ATOM 1052 O O . ALA A 1 138 ? -5.188 -2.606 -9.218 1.00 98.31 138 ALA A O 1
ATOM 1053 N N . MET A 1 139 ? -3.619 -4.022 -9.951 1.00 98.56 139 MET A N 1
ATOM 1054 C CA . MET A 1 139 ? -4.380 -5.199 -9.543 1.00 98.56 139 MET A CA 1
ATOM 1055 C C . MET A 1 139 ? -4.447 -5.347 -8.018 1.00 98.56 139 MET A C 1
ATOM 1057 O O . MET A 1 139 ? -5.489 -5.732 -7.496 1.00 98.56 139 MET A O 1
ATOM 1061 N N . ARG A 1 140 ? -3.394 -4.966 -7.276 1.00 98.69 140 ARG A N 1
ATOM 1062 C CA . ARG A 1 140 ? -3.471 -4.915 -5.802 1.00 98.69 140 ARG A CA 1
ATOM 1063 C C . ARG A 1 140 ? -4.540 -3.936 -5.326 1.00 98.69 140 ARG A C 1
ATOM 1065 O O . ARG A 1 140 ? -5.313 -4.293 -4.449 1.00 98.69 140 ARG A O 1
ATOM 1072 N N . VAL A 1 141 ? -4.612 -2.746 -5.925 1.00 98.81 141 VAL A N 1
ATOM 1073 C CA . VAL A 1 141 ? -5.642 -1.739 -5.618 1.00 98.81 141 VAL A CA 1
ATOM 1074 C C . VAL A 1 141 ? -7.042 -2.257 -5.953 1.00 98.81 141 VAL A C 1
ATOM 1076 O O . VAL A 1 141 ? -7.933 -2.143 -5.121 1.00 98.81 141 VAL A O 1
ATOM 1079 N N . ALA A 1 142 ? -7.234 -2.908 -7.103 1.00 98.69 142 ALA A N 1
ATOM 1080 C CA . ALA A 1 142 ? -8.526 -3.486 -7.470 1.00 98.69 142 ALA A CA 1
ATOM 1081 C C . ALA A 1 142 ? -8.982 -4.598 -6.503 1.00 98.69 142 ALA A C 1
ATOM 1083 O O . ALA A 1 142 ? -10.113 -4.579 -6.021 1.00 98.69 142 ALA A O 1
ATOM 1084 N N . LEU A 1 143 ? -8.111 -5.552 -6.157 1.00 98.75 143 LEU A N 1
ATOM 1085 C CA . LEU A 1 143 ? -8.465 -6.599 -5.189 1.00 98.75 143 LEU A CA 1
ATOM 1086 C C . LEU A 1 143 ? -8.650 -6.027 -3.774 1.00 98.75 143 LEU A C 1
ATOM 1088 O O . LEU A 1 143 ? -9.551 -6.451 -3.051 1.00 98.75 143 LEU A O 1
ATOM 1092 N N . ALA A 1 144 ? -7.858 -5.024 -3.389 1.00 98.62 144 ALA A N 1
ATOM 1093 C CA . ALA A 1 144 ? -8.029 -4.329 -2.121 1.00 98.62 144 ALA A CA 1
ATOM 1094 C C . ALA A 1 144 ? -9.338 -3.545 -2.045 1.00 98.62 144 ALA A C 1
ATOM 1096 O O . ALA A 1 144 ? -9.948 -3.549 -0.988 1.00 98.62 144 ALA A O 1
ATOM 1097 N N . ALA A 1 145 ? -9.813 -2.923 -3.127 1.00 98.50 145 ALA A N 1
ATOM 1098 C CA . ALA A 1 145 ? -11.088 -2.205 -3.139 1.00 98.50 145 ALA A CA 1
ATOM 1099 C C . ALA A 1 145 ? -12.278 -3.130 -2.815 1.00 98.50 145 ALA A C 1
ATOM 1101 O O . ALA A 1 145 ? -13.202 -2.733 -2.105 1.00 98.50 145 ALA A O 1
ATOM 1102 N N . ALA A 1 146 ? -12.224 -4.397 -3.244 1.00 98.44 146 ALA A N 1
ATOM 1103 C CA . ALA A 1 146 ? -13.192 -5.413 -2.829 1.00 98.44 146 ALA A CA 1
ATOM 1104 C C . ALA A 1 146 ? -13.120 -5.720 -1.321 1.00 98.44 146 ALA A C 1
ATOM 1106 O O . ALA A 1 146 ? -14.158 -5.877 -0.681 1.00 98.44 146 ALA A O 1
ATOM 1107 N N . VAL A 1 147 ? -11.918 -5.739 -0.735 1.00 98.44 147 VAL A N 1
ATOM 1108 C CA . VAL A 1 147 ? -11.736 -5.879 0.721 1.00 98.44 147 VAL A CA 1
ATOM 1109 C C . VAL A 1 147 ? -12.130 -4.606 1.471 1.00 98.44 147 VAL A C 1
ATOM 1111 O O . VAL A 1 147 ? -12.781 -4.713 2.502 1.00 98.44 147 VAL A O 1
ATOM 1114 N N . ARG A 1 148 ? -11.856 -3.404 0.947 1.00 98.38 148 ARG A N 1
ATOM 1115 C CA . ARG A 1 148 ? -12.343 -2.131 1.509 1.00 98.38 148 ARG A CA 1
ATOM 1116 C C . ARG A 1 148 ? -13.867 -2.121 1.568 1.00 98.38 148 ARG A C 1
ATOM 1118 O O . ARG A 1 148 ? -14.404 -1.777 2.607 1.00 98.38 148 ARG A O 1
ATOM 1125 N N . ARG A 1 149 ? -14.561 -2.646 0.549 1.00 98.19 149 ARG A N 1
ATOM 1126 C CA . ARG A 1 149 ? -16.019 -2.845 0.614 1.00 98.19 149 ARG A CA 1
ATOM 1127 C C . ARG A 1 149 ? -16.490 -3.795 1.710 1.00 98.19 149 ARG A C 1
ATOM 1129 O O . ARG A 1 149 ? -17.624 -3.648 2.128 1.00 98.19 149 ARG A O 1
ATOM 1136 N N . LEU A 1 150 ? -15.672 -4.738 2.175 1.00 97.81 150 LEU A N 1
ATOM 1137 C CA . LEU A 1 150 ? -15.973 -5.543 3.363 1.00 97.81 150 LEU A CA 1
ATOM 1138 C C . LEU A 1 150 ? -15.672 -4.778 4.654 1.00 97.81 150 LEU A C 1
ATOM 1140 O O . LEU A 1 150 ? -16.501 -4.785 5.556 1.00 97.81 150 LEU A O 1
ATOM 1144 N N . LEU A 1 151 ? -14.510 -4.125 4.739 1.00 98.06 151 LEU A N 1
ATOM 1145 C CA . LEU A 1 151 ? -14.144 -3.269 5.874 1.00 98.06 151 LEU A CA 1
ATOM 1146 C C . LEU A 1 151 ? -15.205 -2.179 6.101 1.00 98.06 151 LEU A C 1
ATOM 1148 O O . LEU A 1 151 ? -15.556 -1.890 7.243 1.00 98.06 151 LEU A O 1
ATOM 1152 N N . ASP A 1 152 ? -15.798 -1.676 5.016 1.00 96.94 152 ASP A N 1
ATOM 1153 C CA . ASP A 1 152 ? -16.855 -0.676 5.045 1.00 96.94 152 ASP A CA 1
ATOM 1154 C C . ASP A 1 152 ? -18.120 -1.143 5.777 1.00 96.94 152 ASP A C 1
ATOM 1156 O O . ASP A 1 152 ? -18.698 -0.359 6.526 1.00 96.94 152 ASP A O 1
ATOM 1160 N N . GLU A 1 153 ? -18.525 -2.407 5.589 1.00 96.25 153 GLU A N 1
ATOM 1161 C CA . GLU A 1 153 ? -19.681 -3.049 6.249 1.00 96.25 153 GLU A CA 1
ATOM 1162 C C . GLU A 1 153 ? -19.375 -3.475 7.704 1.00 96.25 153 GLU A C 1
ATOM 1164 O O . GLU A 1 153 ? -20.212 -4.092 8.374 1.00 96.25 153 GLU A O 1
ATOM 1169 N N . LEU A 1 154 ? -18.153 -3.200 8.175 1.00 94.31 154 LEU A N 1
ATOM 1170 C CA . LEU A 1 154 ? -17.646 -3.451 9.528 1.00 94.31 154 LEU A CA 1
ATOM 1171 C C . LEU A 1 154 ? -17.234 -2.151 10.246 1.00 94.31 154 LEU A C 1
ATOM 1173 O O . LEU A 1 154 ? -16.651 -2.228 11.327 1.00 94.31 154 LEU A O 1
ATOM 1177 N N . ASP A 1 155 ? -17.516 -0.990 9.642 1.00 95.00 155 ASP A N 1
ATOM 1178 C CA . ASP A 1 155 ? -17.116 0.351 10.094 1.00 95.00 155 ASP A CA 1
ATOM 1179 C C . ASP A 1 155 ? -15.599 0.534 10.295 1.00 95.00 155 ASP A C 1
ATOM 1181 O O . ASP A 1 155 ? -15.151 1.305 11.138 1.00 95.00 155 ASP A O 1
ATOM 1185 N N . VAL A 1 156 ? -14.794 -0.150 9.475 1.00 97.25 156 VAL A N 1
ATOM 1186 C CA . VAL A 1 156 ? -13.335 0.009 9.426 1.00 97.25 156 VAL A CA 1
ATOM 1187 C C . VAL A 1 156 ? -12.957 0.847 8.204 1.00 97.25 156 VAL A C 1
ATOM 1189 O O . VAL A 1 156 ? -13.100 0.393 7.068 1.00 97.25 156 VAL A O 1
ATOM 1192 N N . ARG A 1 157 ? -12.433 2.060 8.417 1.00 98.31 157 ARG A N 1
ATOM 1193 C CA . ARG A 1 157 ? -12.020 2.980 7.337 1.00 98.31 157 ARG A CA 1
ATOM 1194 C C . ARG A 1 157 ? -10.500 3.009 7.201 1.00 98.31 157 ARG A C 1
ATOM 1196 O O . ARG A 1 157 ? -9.785 2.970 8.202 1.00 98.31 157 ARG A O 1
ATOM 1203 N N . VAL A 1 158 ? -10.003 3.098 5.966 1.00 98.69 158 VAL A N 1
ATOM 1204 C CA . VAL A 1 158 ? -8.567 3.116 5.615 1.00 98.69 158 VAL A CA 1
ATOM 1205 C C . VAL A 1 158 ? -8.300 4.303 4.697 1.00 98.69 158 VAL A C 1
ATOM 1207 O O . VAL A 1 158 ? -9.001 4.420 3.697 1.00 98.69 158 VAL A O 1
ATOM 1210 N N . GLY A 1 159 ? -7.260 5.099 4.944 1.00 98.50 159 GLY A N 1
ATOM 1211 C CA . GLY A 1 159 ? -6.838 6.152 4.012 1.00 98.50 159 GLY A CA 1
ATOM 1212 C C . GLY A 1 159 ? -5.416 6.652 4.250 1.00 98.50 159 GLY A C 1
ATOM 1213 O O . GLY A 1 159 ? -4.752 6.231 5.199 1.00 98.50 159 GLY A O 1
ATOM 1214 N N . SER A 1 160 ? -4.916 7.501 3.348 1.00 98.69 160 SER A N 1
ATOM 1215 C CA . SER A 1 160 ? -3.509 7.915 3.323 1.00 98.69 160 SER A CA 1
ATOM 1216 C C . SER A 1 160 ? -3.264 9.340 2.831 1.00 98.69 160 SER A C 1
ATOM 1218 O O . SER A 1 160 ? -4.019 9.891 2.022 1.00 98.69 160 SER A O 1
ATOM 1220 N N . PHE A 1 161 ? -2.130 9.890 3.260 1.00 98.69 161 PHE A N 1
ATOM 1221 C CA . PHE A 1 161 ? -1.613 11.193 2.849 1.00 98.69 161 PHE A CA 1
ATOM 1222 C C . PHE A 1 161 ? -0.077 11.188 2.796 1.00 98.69 161 PHE A C 1
ATOM 1224 O O . PHE A 1 161 ? 0.590 10.354 3.411 1.00 98.69 161 PHE A O 1
ATOM 1231 N N . VAL A 1 162 ? 0.495 12.107 2.023 1.00 98.75 162 VAL A N 1
ATOM 1232 C CA . VAL A 1 162 ? 1.941 12.249 1.816 1.00 98.75 162 VAL A CA 1
ATOM 1233 C C . VAL A 1 162 ? 2.531 13.160 2.888 1.00 98.75 162 VAL A C 1
ATOM 1235 O O . VAL A 1 162 ? 1.987 14.220 3.186 1.00 98.75 162 VAL A O 1
ATOM 1238 N N . THR A 1 163 ? 3.660 12.742 3.458 1.00 98.38 163 THR A N 1
ATOM 1239 C CA . THR A 1 163 ? 4.330 13.403 4.591 1.00 98.38 163 THR A CA 1
ATOM 1240 C C . THR A 1 163 ? 5.680 14.019 4.223 1.00 98.38 163 THR A C 1
ATOM 1242 O O . THR A 1 163 ? 6.155 14.916 4.918 1.00 98.38 163 THR A O 1
ATOM 1245 N N . SER A 1 164 ? 6.295 13.597 3.114 1.00 98.69 164 SER A N 1
ATOM 1246 C CA . SER A 1 164 ? 7.433 14.303 2.510 1.00 98.69 164 SER A CA 1
ATOM 1247 C C . SER A 1 164 ? 7.581 13.996 1.024 1.00 98.69 164 SER A C 1
ATOM 1249 O O . SER A 1 164 ? 7.253 12.891 0.585 1.00 98.69 164 SER A O 1
ATOM 1251 N N . ILE A 1 165 ? 8.151 14.936 0.267 1.00 98.81 165 ILE A N 1
ATOM 1252 C CA . ILE A 1 165 ? 8.702 14.703 -1.075 1.00 98.81 165 ILE A CA 1
ATOM 1253 C C . ILE A 1 165 ? 10.059 15.407 -1.160 1.00 98.81 165 ILE A C 1
ATOM 1255 O O . ILE A 1 165 ? 10.182 16.583 -0.824 1.00 98.81 165 ILE A O 1
ATOM 1259 N N . GLY A 1 166 ? 11.090 14.690 -1.610 1.00 98.44 166 GLY A N 1
ATOM 1260 C CA . GLY A 1 166 ? 12.455 15.217 -1.666 1.00 98.44 166 GLY A CA 1
ATOM 1261 C C . GLY A 1 166 ? 12.967 15.618 -0.282 1.00 98.44 166 GLY A C 1
ATOM 1262 O O . GLY A 1 166 ? 12.913 14.815 0.647 1.00 98.44 166 GLY A O 1
ATOM 1263 N N . THR A 1 167 ? 13.459 16.853 -0.150 1.00 98.12 167 THR A N 1
ATOM 1264 C CA . THR A 1 167 ? 13.882 17.436 1.139 1.00 98.12 167 THR A CA 1
ATOM 1265 C C . THR A 1 167 ? 12.790 18.254 1.835 1.00 98.12 167 THR A C 1
ATOM 1267 O O . THR A 1 167 ? 13.055 18.854 2.875 1.00 98.12 167 THR A O 1
ATOM 1270 N N . ALA A 1 168 ? 11.578 18.322 1.276 1.00 98.31 168 ALA A N 1
ATOM 1271 C CA . ALA A 1 168 ? 10.453 19.021 1.887 1.00 98.31 168 ALA A CA 1
ATOM 1272 C C . ALA A 1 168 ? 9.618 18.054 2.737 1.00 98.31 168 ALA A C 1
ATOM 1274 O O . ALA A 1 168 ? 9.257 16.968 2.283 1.00 98.31 168 ALA A O 1
ATOM 1275 N N . HIS A 1 169 ? 9.282 18.473 3.957 1.00 98.00 169 HIS A N 1
ATOM 1276 C CA . HIS A 1 169 ? 8.500 17.706 4.928 1.00 98.00 169 HIS A CA 1
ATOM 1277 C C . HIS A 1 169 ? 7.255 18.499 5.337 1.00 98.00 169 HIS A C 1
ATOM 1279 O O . HIS A 1 169 ? 7.332 19.717 5.494 1.00 98.00 169 HIS A O 1
ATOM 1285 N N . ALA A 1 170 ? 6.130 17.808 5.521 1.00 96.38 170 ALA A N 1
ATOM 1286 C CA . ALA A 1 170 ? 4.956 18.387 6.166 1.00 96.38 170 ALA A CA 1
ATOM 1287 C C . ALA A 1 170 ? 5.236 18.647 7.664 1.00 96.38 170 ALA A C 1
ATOM 1289 O O . ALA A 1 170 ? 6.156 18.039 8.230 1.00 96.38 170 ALA A O 1
ATOM 1290 N N . PRO A 1 171 ? 4.448 19.509 8.334 1.00 92.44 171 PRO A N 1
ATOM 1291 C CA . PRO A 1 171 ? 4.427 19.584 9.792 1.00 92.44 171 PRO A CA 1
ATOM 1292 C C . PRO A 1 171 ? 4.212 18.200 10.428 1.00 92.44 171 PRO A C 1
ATOM 1294 O O . PRO A 1 171 ? 3.557 17.331 9.856 1.00 92.44 171 PRO A O 1
ATOM 1297 N N . ALA A 1 172 ? 4.771 17.981 11.619 1.00 87.31 172 ALA A N 1
ATOM 1298 C CA . ALA A 1 172 ? 4.681 16.683 12.281 1.00 87.31 172 ALA A CA 1
ATOM 1299 C C . ALA A 1 172 ? 3.240 16.368 12.726 1.00 87.31 172 ALA A C 1
ATOM 1301 O O . ALA A 1 172 ? 2.648 17.110 13.510 1.00 87.31 172 ALA A O 1
ATOM 1302 N N . GLY A 1 173 ? 2.714 15.226 12.275 1.00 86.88 173 GLY A N 1
ATOM 1303 C CA . GLY A 1 173 ? 1.362 14.761 12.586 1.00 86.88 173 GLY A CA 1
ATOM 1304 C C . GLY A 1 173 ? 0.305 15.240 11.586 1.00 86.88 173 GLY A C 1
ATOM 1305 O O . GLY A 1 173 ? 0.605 15.600 10.453 1.00 86.88 173 GLY A O 1
ATOM 1306 N N . VAL A 1 174 ? -0.958 15.195 12.009 1.00 93.75 174 VAL A N 1
ATOM 1307 C CA . VAL A 1 174 ? -2.115 15.666 11.230 1.00 93.75 174 VAL A CA 1
ATOM 1308 C C . VAL A 1 174 ? -2.494 17.080 11.703 1.00 93.75 174 VAL A C 1
ATOM 1310 O O . VAL A 1 174 ? -2.404 17.326 12.911 1.00 93.75 174 VAL A O 1
ATOM 1313 N N . PRO A 1 175 ? -2.943 17.998 10.821 1.00 94.31 175 PRO A N 1
ATOM 1314 C CA . PRO A 1 175 ? -3.470 19.304 11.227 1.00 94.31 175 PRO A CA 1
ATOM 1315 C C . PRO A 1 175 ? -4.614 19.192 12.259 1.00 94.31 175 PRO A C 1
ATOM 1317 O O . PRO A 1 175 ? -5.470 18.316 12.100 1.00 94.31 175 PRO A O 1
ATOM 1320 N N . PRO A 1 176 ? -4.672 20.043 13.306 1.00 93.19 176 PRO A N 1
ATOM 1321 C CA . PRO A 1 176 ? -5.673 19.937 14.376 1.00 93.19 176 PRO A CA 1
ATOM 1322 C C . PRO A 1 176 ? -7.132 19.914 13.911 1.00 93.19 176 PRO A C 1
ATOM 1324 O O . PRO A 1 176 ? -7.961 19.207 14.479 1.00 93.19 176 PRO A O 1
ATOM 1327 N N . GLU A 1 177 ? -7.445 20.647 12.847 1.00 94.25 177 GLU A N 1
ATOM 1328 C CA . GLU A 1 177 ? -8.758 20.708 12.209 1.00 94.25 177 GLU A CA 1
ATOM 1329 C C . GLU A 1 177 ? -9.174 19.406 11.497 1.00 94.25 177 GLU A C 1
ATOM 1331 O O . GLU A 1 177 ? -10.349 19.237 11.180 1.00 94.25 177 GLU A O 1
ATOM 1336 N N . LEU A 1 178 ? -8.239 18.472 11.281 1.00 95.81 178 LEU A N 1
ATOM 1337 C CA . LEU A 1 178 ? -8.477 17.150 10.691 1.00 95.81 178 LEU A CA 1
ATOM 1338 C C . LEU A 1 178 ? -8.330 15.998 11.708 1.00 95.81 178 LEU A C 1
ATOM 1340 O O . LEU A 1 178 ? -8.457 14.835 11.325 1.00 95.81 178 LEU A O 1
ATOM 1344 N N . TRP A 1 179 ? -8.079 16.278 12.997 1.00 93.31 179 TRP A N 1
ATOM 1345 C CA . TRP A 1 179 ? -7.891 15.238 14.026 1.00 93.31 179 TRP A CA 1
ATOM 1346 C C . TRP A 1 179 ? -9.103 14.321 14.211 1.00 93.31 179 TRP A C 1
ATOM 1348 O O . TRP A 1 179 ? -8.916 13.129 14.449 1.00 93.31 179 TRP A O 1
ATOM 1358 N N . GLU A 1 180 ? -10.324 14.844 14.071 1.00 92.25 180 GLU A N 1
ATOM 1359 C CA . GLU A 1 180 ? -11.556 14.045 14.144 1.00 92.25 180 GLU A CA 1
ATOM 1360 C C . GLU A 1 180 ? -11.578 12.981 13.036 1.00 92.25 180 GLU A C 1
ATOM 1362 O O . GLU A 1 180 ? -11.662 11.792 13.329 1.00 92.25 180 GLU A O 1
ATOM 1367 N N . LEU A 1 181 ? -11.351 13.376 11.776 1.00 93.50 181 LEU A N 1
ATOM 1368 C CA . LEU A 1 181 ? -11.225 12.438 10.651 1.00 93.50 181 LEU A CA 1
ATOM 1369 C C . LEU A 1 181 ? -10.070 11.452 10.864 1.00 93.50 181 LEU A C 1
ATOM 1371 O O . LEU A 1 181 ? -10.219 10.250 10.689 1.00 93.50 181 LEU A O 1
ATOM 1375 N N . ALA A 1 182 ? -8.917 11.932 11.325 1.00 93.06 182 ALA A N 1
ATOM 1376 C CA . ALA A 1 182 ? -7.749 11.087 11.551 1.00 93.06 182 ALA A CA 1
ATOM 1377 C C . ALA A 1 182 ? -7.864 10.115 12.742 1.00 93.06 182 ALA A C 1
ATOM 1379 O O . ALA A 1 182 ? -6.927 9.335 12.962 1.00 93.06 182 ALA A O 1
ATOM 1380 N N . THR A 1 183 ? -8.983 10.159 13.473 1.00 91.81 183 THR A N 1
ATOM 1381 C CA . THR A 1 183 ? -9.321 9.276 14.598 1.00 91.81 183 THR A CA 1
ATOM 1382 C C . THR A 1 183 ? -10.557 8.415 14.303 1.00 91.81 183 THR A C 1
ATOM 1384 O O . THR A 1 183 ? -10.561 7.232 14.635 1.00 91.81 183 THR A O 1
ATOM 1387 N N . GLU A 1 184 ? -11.564 8.970 13.622 1.00 91.19 184 GLU A N 1
ATOM 1388 C CA . GLU A 1 184 ? -12.873 8.337 13.399 1.00 91.19 184 GLU A CA 1
ATOM 1389 C C . GLU A 1 184 ? -13.115 7.893 11.939 1.00 91.19 184 GLU A C 1
ATOM 1391 O O . GLU A 1 184 ? -13.776 6.880 11.721 1.00 91.19 184 GLU A O 1
ATOM 1396 N N . ASP A 1 185 ? -12.579 8.603 10.933 1.00 96.75 185 ASP A N 1
ATOM 1397 C CA . ASP A 1 185 ? -12.769 8.273 9.508 1.00 96.75 185 ASP A CA 1
ATOM 1398 C C . ASP A 1 185 ? -11.524 8.555 8.645 1.00 96.75 185 ASP A C 1
ATOM 1400 O O . ASP A 1 185 ? -11.344 9.613 8.028 1.00 96.75 185 ASP A O 1
ATOM 1404 N N . ALA A 1 186 ? -10.655 7.546 8.570 1.00 97.88 186 ALA A N 1
ATOM 1405 C CA . ALA A 1 186 ? -9.464 7.605 7.736 1.00 97.88 186 ALA A CA 1
ATOM 1406 C C . ALA A 1 186 ? -9.758 7.643 6.221 1.00 97.88 186 ALA A C 1
ATOM 1408 O O . ALA A 1 186 ? -8.893 8.120 5.489 1.00 97.88 186 ALA A O 1
ATOM 1409 N N . ASP A 1 187 ? -10.914 7.166 5.730 1.00 97.88 187 ASP A N 1
ATOM 1410 C CA . ASP A 1 187 ? -11.230 7.214 4.288 1.00 97.88 187 ASP A CA 1
ATOM 1411 C C . ASP A 1 187 ? -11.532 8.656 3.872 1.00 97.88 187 ASP A C 1
ATOM 1413 O O . ASP A 1 187 ? -10.904 9.159 2.944 1.00 97.88 187 ASP A O 1
ATOM 1417 N N . GLU A 1 188 ? -12.372 9.375 4.625 1.00 97.88 188 GLU A N 1
ATOM 1418 C CA . GLU A 1 188 ? -12.612 10.808 4.393 1.00 97.88 188 GLU A CA 1
ATOM 1419 C C . GLU A 1 188 ? -11.316 11.628 4.543 1.00 97.88 188 GLU A C 1
ATOM 1421 O O . GLU A 1 188 ? -11.057 12.500 3.715 1.00 97.88 188 GLU A O 1
ATOM 1426 N N . LEU A 1 189 ? -10.430 11.318 5.505 1.00 97.88 189 LEU A N 1
ATOM 1427 C CA . LEU A 1 189 ? -9.094 11.942 5.561 1.00 97.88 189 LEU A CA 1
ATOM 1428 C C . LEU A 1 189 ? -8.292 11.695 4.268 1.00 97.88 189 LEU A C 1
ATOM 1430 O O . LEU A 1 189 ? -7.661 12.612 3.735 1.00 97.88 189 LEU A O 1
ATOM 1434 N N . GLY A 1 190 ? -8.333 10.466 3.749 1.00 97.88 190 GLY A N 1
ATOM 1435 C CA . GLY A 1 190 ? -7.734 10.100 2.469 1.00 97.88 190 GLY A CA 1
ATOM 1436 C C . GLY A 1 190 ? -8.328 10.897 1.307 1.00 97.88 190 GLY A C 1
ATOM 1437 O O . GLY A 1 190 ? -7.570 11.452 0.516 1.00 97.88 190 GLY A O 1
ATOM 1438 N N . LEU A 1 191 ? -9.655 11.019 1.233 1.00 97.38 191 LEU A N 1
ATOM 1439 C CA . LEU A 1 191 ? -10.376 11.790 0.213 1.00 97.38 191 LEU A CA 1
ATOM 1440 C C . LEU A 1 191 ? -10.117 13.302 0.311 1.00 97.38 191 LEU A C 1
ATOM 1442 O O . LEU A 1 191 ? -10.108 13.987 -0.711 1.00 97.38 191 LEU A O 1
ATOM 1446 N N . ARG A 1 192 ? -9.825 13.843 1.500 1.00 97.00 192 ARG A N 1
ATOM 1447 C CA . ARG A 1 192 ? -9.327 15.224 1.632 1.00 97.00 192 ARG A CA 1
ATOM 1448 C C . ARG A 1 192 ? -7.942 15.386 1.023 1.00 97.00 192 ARG A C 1
ATOM 1450 O O . ARG A 1 192 ? -7.722 16.355 0.298 1.00 97.00 192 ARG A O 1
ATOM 1457 N N . ALA A 1 193 ? -7.052 14.416 1.225 1.00 98.00 193 ALA A N 1
ATOM 1458 C CA . ALA A 1 193 ? -5.761 14.396 0.544 1.00 98.00 193 ALA A CA 1
ATOM 1459 C C . ALA A 1 193 ? -5.910 14.225 -0.985 1.00 98.00 193 ALA A C 1
ATOM 1461 O O . ALA A 1 193 ? -5.124 14.798 -1.731 1.00 98.00 193 ALA A O 1
ATOM 1462 N N . ASP A 1 194 ? -6.929 13.520 -1.494 1.00 97.69 194 ASP A N 1
ATOM 1463 C CA . ASP A 1 194 ? -7.202 13.440 -2.944 1.00 97.69 194 ASP A CA 1
ATOM 1464 C C . ASP A 1 194 ? -7.436 14.823 -3.602 1.00 97.69 194 ASP A C 1
ATOM 1466 O O . ASP A 1 194 ? -7.212 14.968 -4.804 1.00 97.69 194 ASP A O 1
ATOM 1470 N N . GLY A 1 195 ? -7.860 15.838 -2.835 1.00 96.25 195 GLY A N 1
ATOM 1471 C CA . GLY A 1 195 ? -8.020 17.221 -3.308 1.00 96.25 195 GLY A CA 1
ATOM 1472 C C . GLY A 1 195 ? -6.707 18.003 -3.474 1.00 96.25 195 GLY A C 1
ATOM 1473 O O . GLY A 1 195 ? -6.701 19.054 -4.116 1.00 96.25 195 GLY A O 1
ATOM 1474 N N . SER A 1 196 ? -5.601 17.499 -2.921 1.00 97.50 196 SER A N 1
ATOM 1475 C CA . SER A 1 196 ? -4.252 18.055 -3.072 1.00 97.50 196 SER A CA 1
ATOM 1476 C C . SER A 1 196 ? -3.585 17.545 -4.355 1.00 97.50 196 SER A C 1
ATOM 1478 O O . SER A 1 196 ? -3.750 16.390 -4.756 1.00 97.50 196 SER A O 1
ATOM 1480 N N . SER A 1 197 ? -2.748 18.379 -4.980 1.00 96.75 197 SER A N 1
ATOM 1481 C CA . SER A 1 197 ? -1.996 18.010 -6.186 1.00 96.75 197 SER A CA 1
ATOM 1482 C C . SER A 1 197 ? -1.018 16.851 -5.938 1.00 96.75 197 SER A C 1
ATOM 1484 O O . SER A 1 197 ? -0.696 16.091 -6.853 1.00 96.75 197 SER A O 1
ATOM 1486 N N . VAL A 1 198 ? -0.578 16.679 -4.691 1.00 97.88 198 VAL A N 1
ATOM 1487 C CA . VAL A 1 198 ? 0.443 15.720 -4.238 1.00 97.88 198 VAL A CA 1
ATOM 1488 C C . VAL A 1 198 ? -0.006 14.884 -3.032 1.00 97.88 198 VAL A C 1
ATOM 1490 O O . VAL A 1 198 ? 0.813 14.179 -2.446 1.00 97.88 198 VAL A O 1
ATOM 1493 N N . ARG A 1 199 ? -1.296 14.914 -2.674 1.00 98.00 199 ARG A N 1
ATOM 1494 C CA . ARG A 1 199 ? -1.867 14.287 -1.465 1.00 98.00 199 ARG A CA 1
ATOM 1495 C C . ARG A 1 199 ? -1.285 14.772 -0.129 1.00 98.00 199 ARG A C 1
ATOM 1497 O O . ARG A 1 199 ? -1.199 13.991 0.817 1.00 98.00 199 ARG A O 1
ATOM 1504 N N . ALA A 1 200 ? -0.896 16.038 -0.035 1.00 97.81 200 ALA A N 1
ATOM 1505 C CA . ALA A 1 200 ? -0.638 16.693 1.246 1.00 97.81 200 ALA A CA 1
ATOM 1506 C C . ALA A 1 200 ? -1.962 17.014 1.973 1.00 97.81 200 ALA A C 1
ATOM 1508 O O . ALA A 1 200 ? -3.011 17.121 1.337 1.00 97.81 200 ALA A O 1
ATOM 1509 N N . LEU A 1 201 ? -1.915 17.181 3.301 1.00 97.12 201 LEU A N 1
ATOM 1510 C CA . LEU A 1 201 ? -3.072 17.627 4.096 1.00 97.12 201 LEU A CA 1
ATOM 1511 C C . LEU A 1 201 ? -3.146 19.151 4.263 1.00 97.12 201 LEU A C 1
ATOM 1513 O O . LEU A 1 201 ? -4.216 19.673 4.562 1.00 97.12 201 LEU A O 1
ATOM 1517 N N . ASP A 1 202 ? -2.035 19.860 4.060 1.00 93.12 202 ASP A N 1
ATOM 1518 C CA . ASP A 1 202 ? -1.959 21.315 4.141 1.00 93.12 202 ASP A CA 1
ATOM 1519 C C . ASP A 1 202 ? -1.392 21.927 2.847 1.00 93.12 202 ASP A C 1
ATOM 1521 O O . ASP A 1 202 ? -0.600 21.318 2.121 1.00 93.12 202 ASP A O 1
ATOM 1525 N N . ALA A 1 203 ? -1.816 23.156 2.546 1.00 95.38 203 ALA A N 1
ATOM 1526 C CA . ALA A 1 203 ? -1.481 23.829 1.292 1.00 95.38 203 ALA A CA 1
ATOM 1527 C C . ALA A 1 203 ? -0.011 24.286 1.204 1.00 95.38 203 ALA A C 1
ATOM 1529 O O . ALA A 1 203 ? 0.497 24.482 0.100 1.00 95.38 203 ALA A O 1
ATOM 1530 N N . ALA A 1 204 ? 0.679 24.461 2.337 1.00 96.50 204 ALA A N 1
ATOM 1531 C CA . ALA A 1 204 ? 2.087 24.850 2.340 1.00 96.50 204 ALA A CA 1
ATOM 1532 C C . ALA A 1 204 ? 2.983 23.650 1.995 1.00 96.50 204 ALA A C 1
ATOM 1534 O O . ALA A 1 204 ? 3.918 23.789 1.205 1.00 96.50 204 ALA A O 1
ATOM 1535 N N . ALA A 1 205 ? 2.657 22.467 2.520 1.00 97.19 205 ALA A N 1
ATOM 1536 C CA . ALA A 1 205 ? 3.275 21.210 2.129 1.00 97.19 205 ALA A CA 1
ATOM 1537 C C . ALA A 1 205 ? 2.966 20.844 0.669 1.00 97.19 205 ALA A C 1
ATOM 1539 O O . ALA A 1 205 ? 3.891 20.431 -0.025 1.00 97.19 205 ALA A O 1
ATOM 1540 N N . ASP A 1 206 ? 1.734 21.049 0.168 1.00 97.81 206 ASP A N 1
ATOM 1541 C CA . ASP A 1 206 ? 1.402 20.821 -1.255 1.00 97.81 206 ASP A CA 1
ATOM 1542 C C . ASP A 1 206 ? 2.376 21.564 -2.182 1.00 97.81 206 ASP A C 1
ATOM 1544 O O . ASP A 1 206 ? 3.059 20.947 -3.004 1.00 97.81 206 ASP A O 1
ATOM 1548 N N . GLU A 1 207 ? 2.525 22.874 -1.970 1.00 98.31 207 GLU A N 1
ATOM 1549 C CA . GLU A 1 207 ? 3.410 23.711 -2.777 1.00 98.31 207 GLU A CA 1
ATOM 1550 C C . GLU A 1 207 ? 4.891 23.351 -2.580 1.00 98.31 207 GLU A C 1
ATOM 1552 O O . GLU A 1 207 ? 5.630 23.210 -3.557 1.00 98.31 207 GLU A O 1
ATOM 1557 N N . ALA A 1 208 ? 5.339 23.137 -1.338 1.00 98.44 208 ALA A N 1
ATOM 1558 C CA . ALA A 1 208 ? 6.726 22.763 -1.055 1.00 98.44 208 ALA A CA 1
ATOM 1559 C C . ALA A 1 208 ? 7.112 21.420 -1.705 1.00 98.44 208 ALA A C 1
ATOM 1561 O O . ALA A 1 208 ? 8.214 21.272 -2.239 1.00 98.44 208 ALA A O 1
ATOM 1562 N N . PHE A 1 209 ? 6.198 20.449 -1.708 1.00 98.62 209 PHE A N 1
ATOM 1563 C CA . PHE A 1 209 ? 6.365 19.159 -2.374 1.00 98.62 209 PHE A CA 1
ATOM 1564 C C . PHE A 1 209 ? 6.322 19.304 -3.902 1.00 98.62 209 PHE A C 1
ATOM 1566 O O . PHE A 1 209 ? 7.135 18.689 -4.597 1.00 98.62 209 PHE A O 1
ATOM 1573 N N . ARG A 1 210 ? 5.428 20.144 -4.445 1.00 98.38 210 ARG A N 1
ATOM 1574 C CA . ARG A 1 210 ? 5.352 20.444 -5.885 1.00 98.38 210 ARG A CA 1
ATOM 1575 C C . ARG A 1 210 ? 6.664 21.037 -6.401 1.00 98.38 210 ARG A C 1
ATOM 1577 O O . ARG A 1 210 ? 7.187 20.552 -7.404 1.00 98.38 210 ARG A O 1
ATOM 1584 N N . VAL A 1 211 ? 7.254 21.988 -5.672 1.00 98.56 211 VAL A N 1
ATOM 1585 C CA . VAL A 1 211 ? 8.567 22.585 -5.987 1.00 98.56 211 VAL A CA 1
ATOM 1586 C C . VAL A 1 211 ? 9.676 21.527 -6.079 1.00 98.56 211 VAL A C 1
ATOM 1588 O O . VAL A 1 211 ? 10.501 21.586 -6.991 1.00 98.56 211 VAL A O 1
ATOM 1591 N N . GLN A 1 212 ? 9.684 20.519 -5.200 1.00 98.69 212 GLN A N 1
ATOM 1592 C CA . GLN A 1 212 ? 10.666 19.422 -5.245 1.00 98.69 212 GLN A CA 1
ATOM 1593 C C . GLN A 1 212 ? 10.500 18.540 -6.495 1.00 98.69 212 GLN A C 1
ATOM 1595 O O . GLN A 1 212 ? 11.489 18.105 -7.088 1.00 98.69 212 GLN A O 1
ATOM 1600 N N . ILE A 1 213 ? 9.259 18.303 -6.932 1.00 98.62 213 ILE A N 1
ATOM 1601 C CA . ILE A 1 213 ? 8.969 17.565 -8.172 1.00 98.62 213 ILE A CA 1
ATOM 1602 C C . ILE A 1 213 ? 9.393 18.385 -9.396 1.00 98.62 213 ILE A C 1
ATOM 1604 O O . ILE A 1 213 ? 10.012 17.838 -10.307 1.00 98.62 213 ILE A O 1
ATOM 1608 N N . GLU A 1 214 ? 9.104 19.686 -9.421 1.00 98.44 214 GLU A N 1
ATOM 1609 C CA . GLU A 1 214 ? 9.525 20.583 -10.503 1.00 98.44 214 GLU A CA 1
ATOM 1610 C C . GLU A 1 214 ? 11.047 20.698 -10.611 1.00 98.44 214 GLU A C 1
ATOM 1612 O O . GLU A 1 214 ? 11.585 20.744 -11.716 1.00 98.44 214 GLU A O 1
ATOM 1617 N N . GLU A 1 215 ? 11.760 20.716 -9.485 1.00 98.31 215 GLU A N 1
ATOM 1618 C CA . GLU A 1 215 ? 13.222 20.722 -9.489 1.00 98.31 215 GLU A CA 1
ATOM 1619 C C . GLU A 1 215 ? 13.790 19.407 -10.037 1.00 98.31 215 GLU A C 1
ATOM 1621 O O . GLU A 1 215 ? 14.677 19.424 -10.892 1.00 98.31 215 GLU A O 1
ATOM 1626 N N . ALA A 1 216 ? 13.218 18.260 -9.655 1.00 97.94 216 ALA A N 1
ATOM 1627 C CA . ALA A 1 216 ? 13.568 16.980 -10.267 1.00 97.94 216 ALA A CA 1
ATOM 1628 C C . ALA A 1 216 ? 13.287 16.969 -11.785 1.00 97.94 216 ALA A C 1
ATOM 1630 O O . ALA A 1 216 ? 14.135 16.522 -12.556 1.00 97.94 216 ALA A O 1
ATOM 1631 N N . GLN A 1 217 ? 12.162 17.535 -12.248 1.00 96.94 217 GLN A N 1
ATOM 1632 C CA . GLN A 1 217 ? 11.864 17.674 -13.683 1.00 96.94 217 GLN A CA 1
ATOM 1633 C C . GLN A 1 217 ? 12.914 18.522 -14.416 1.00 96.94 217 GLN A C 1
ATOM 1635 O O . GLN A 1 217 ? 13.458 18.069 -15.426 1.00 96.94 217 GLN A O 1
ATOM 1640 N N . LYS A 1 218 ? 13.241 19.717 -13.899 1.00 97.50 218 LYS A N 1
ATOM 1641 C CA . LYS A 1 218 ? 14.264 20.617 -14.473 1.00 97.50 218 LYS A CA 1
ATOM 1642 C C . LYS A 1 218 ? 15.625 19.929 -14.583 1.00 97.50 218 LYS A C 1
ATOM 1644 O O . LYS A 1 218 ? 16.312 20.075 -15.590 1.00 97.50 218 LYS A O 1
ATOM 1649 N N . ARG A 1 219 ? 15.988 19.133 -13.573 1.00 96.94 219 ARG A N 1
ATOM 1650 C CA . ARG A 1 219 ? 17.251 18.383 -13.505 1.00 96.94 219 ARG A CA 1
ATOM 1651 C C . ARG A 1 219 ? 17.247 17.061 -14.284 1.00 96.94 219 ARG A C 1
ATOM 1653 O O . ARG A 1 219 ? 18.271 16.382 -14.294 1.00 96.94 219 ARG A O 1
ATOM 1660 N N . ARG A 1 220 ? 16.140 16.694 -14.951 1.00 96.12 220 ARG A N 1
ATOM 1661 C CA . AR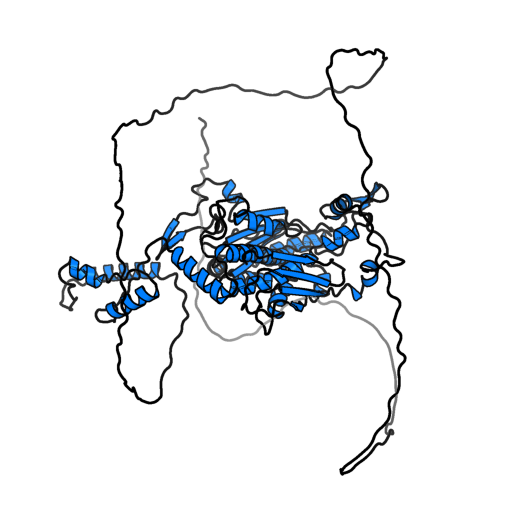G A 1 220 ? 15.939 15.380 -15.602 1.00 96.12 220 ARG A CA 1
ATOM 1662 C C . ARG A 1 220 ? 16.169 14.197 -14.647 1.00 96.12 220 ARG A C 1
ATOM 1664 O O . ARG A 1 220 ? 16.687 13.151 -15.043 1.00 96.12 220 ARG A O 1
ATOM 1671 N N . ASP A 1 221 ? 15.750 14.372 -13.402 1.00 97.25 221 ASP A N 1
ATOM 1672 C CA . ASP A 1 221 ? 15.885 13.417 -12.307 1.00 97.25 221 ASP A CA 1
ATOM 1673 C C . ASP A 1 221 ? 14.510 12.882 -11.851 1.00 97.25 221 ASP A C 1
ATOM 1675 O O . ASP A 1 221 ? 13.475 13.152 -12.465 1.00 97.25 221 ASP A O 1
ATOM 1679 N N . THR A 1 222 ? 14.493 12.095 -10.778 1.00 98.00 222 THR A N 1
ATOM 1680 C CA . THR A 1 222 ? 13.291 11.584 -10.106 1.00 98.00 222 THR A CA 1
ATOM 1681 C C . THR A 1 222 ? 13.366 11.868 -8.609 1.00 98.00 222 THR A C 1
ATOM 1683 O O . THR A 1 222 ? 14.452 12.007 -8.050 1.00 98.00 222 THR A O 1
ATOM 1686 N N . VAL A 1 223 ? 12.219 11.927 -7.933 1.00 98.62 223 VAL A N 1
ATOM 1687 C CA . VAL A 1 223 ? 12.154 12.221 -6.497 1.00 98.62 223 VAL A CA 1
ATOM 1688 C C . VAL A 1 223 ? 11.280 11.207 -5.753 1.00 98.62 223 VAL A C 1
ATOM 1690 O O . VAL A 1 223 ? 10.285 10.703 -6.275 1.00 98.62 223 VAL A O 1
ATOM 1693 N N . GLY A 1 224 ? 11.720 10.855 -4.545 1.00 98.69 224 GLY A N 1
ATOM 1694 C CA . GLY A 1 224 ? 11.024 9.975 -3.605 1.00 98.69 224 GLY A CA 1
ATOM 1695 C C . GLY A 1 224 ? 10.407 10.767 -2.454 1.00 98.69 224 GLY A C 1
ATOM 1696 O O . GLY A 1 224 ? 10.319 11.993 -2.510 1.00 98.69 224 GLY A O 1
ATOM 1697 N N . GLY A 1 225 ? 9.998 10.076 -1.395 1.00 98.75 225 GLY A N 1
ATOM 1698 C CA . GLY A 1 225 ? 9.312 10.705 -0.271 1.00 98.75 225 GLY A CA 1
ATOM 1699 C C . GLY A 1 225 ? 8.729 9.707 0.721 1.00 98.75 225 GLY A C 1
ATOM 1700 O O . GLY A 1 225 ? 9.022 8.511 0.665 1.00 98.75 225 GLY A O 1
ATOM 1701 N N . THR A 1 226 ? 7.891 10.202 1.624 1.00 98.75 226 THR A N 1
ATOM 1702 C CA . THR A 1 226 ? 7.209 9.400 2.648 1.00 98.75 226 THR A CA 1
ATOM 1703 C C . THR A 1 226 ? 5.702 9.623 2.611 1.00 98.75 226 THR A C 1
ATOM 1705 O O . THR A 1 226 ? 5.233 10.689 2.209 1.00 98.75 226 THR A O 1
ATOM 1708 N N . PHE A 1 227 ? 4.940 8.620 3.037 1.00 98.81 227 PHE A N 1
ATOM 1709 C CA . PHE A 1 227 ? 3.499 8.729 3.256 1.00 98.81 227 PHE A CA 1
ATOM 1710 C C . PHE A 1 227 ? 3.078 8.003 4.533 1.00 98.81 227 PHE A C 1
ATOM 1712 O O . PHE A 1 227 ? 3.761 7.081 4.986 1.00 98.81 227 PHE A O 1
ATOM 1719 N N . GLU A 1 228 ? 1.933 8.406 5.078 1.00 98.75 228 GLU A N 1
ATOM 1720 C CA . GLU A 1 228 ? 1.260 7.800 6.225 1.00 98.75 228 GLU A CA 1
ATOM 1721 C C . GLU A 1 228 ? -0.044 7.135 5.758 1.00 98.75 228 GLU A C 1
ATOM 1723 O O . GLU A 1 228 ? -0.784 7.693 4.946 1.00 98.75 228 GLU A O 1
ATOM 1728 N N . VAL A 1 229 ? -0.322 5.937 6.270 1.00 98.81 229 VAL A N 1
ATOM 1729 C CA . VAL A 1 229 ? -1.585 5.209 6.122 1.00 98.81 229 VAL A CA 1
ATOM 1730 C C . VAL A 1 229 ? -2.207 5.078 7.507 1.00 98.81 229 VAL A C 1
ATOM 1732 O O . VAL A 1 229 ? -1.539 4.641 8.450 1.00 98.81 229 VAL A O 1
ATOM 1735 N N . ARG A 1 230 ? -3.492 5.421 7.618 1.00 98.56 230 ARG A N 1
ATOM 1736 C CA . ARG A 1 230 ? -4.297 5.233 8.826 1.00 98.56 230 ARG A CA 1
ATOM 1737 C C . ARG A 1 230 ? -5.375 4.182 8.628 1.00 98.56 230 ARG A C 1
ATOM 1739 O O . ARG A 1 230 ? -5.943 4.069 7.540 1.00 98.56 230 ARG A O 1
ATOM 1746 N N . VAL A 1 231 ? -5.693 3.462 9.703 1.00 98.69 231 VAL A N 1
ATOM 1747 C CA . VAL A 1 231 ? -6.907 2.642 9.801 1.00 98.69 231 VAL A CA 1
ATOM 1748 C C . VAL A 1 231 ? -7.648 2.974 11.089 1.00 98.69 231 VAL A C 1
ATOM 1750 O O . VAL A 1 231 ? -7.056 2.996 12.163 1.00 98.69 231 VAL A O 1
ATOM 1753 N N . THR A 1 232 ? -8.945 3.219 10.970 1.00 98.00 232 THR A N 1
ATOM 1754 C CA . THR A 1 232 ? -9.849 3.655 12.050 1.00 98.00 232 THR A CA 1
ATOM 1755 C C . THR A 1 232 ? -10.987 2.643 12.210 1.00 98.00 232 THR A C 1
ATOM 1757 O O . THR A 1 232 ? -11.207 1.820 11.318 1.00 98.00 232 THR A O 1
ATOM 1760 N N . GLY A 1 233 ? -11.648 2.625 13.372 1.00 92.25 233 GLY A N 1
ATOM 1761 C CA . GLY A 1 233 ? -12.716 1.661 13.688 1.00 92.25 233 GLY A CA 1
ATOM 1762 C C . GLY A 1 233 ? -12.259 0.224 13.994 1.00 92.25 233 GLY A C 1
ATOM 1763 O O . GLY A 1 233 ? -13.089 -0.675 14.141 1.00 92.25 233 GLY A O 1
ATOM 1764 N N . LEU A 1 234 ? -10.950 -0.037 14.109 1.00 92.12 234 LEU A N 1
ATOM 1765 C CA . LEU A 1 234 ? -10.448 -1.390 14.363 1.00 92.12 234 LEU A CA 1
ATOM 1766 C C . LEU A 1 234 ? -10.817 -1.898 15.768 1.00 92.12 234 LEU A C 1
ATOM 1768 O O . LEU A 1 234 ? -10.469 -1.262 16.763 1.00 92.12 234 LEU A O 1
ATOM 1772 N N . PRO A 1 235 ? -11.421 -3.096 15.898 1.00 88.62 235 PRO A N 1
ATOM 1773 C CA . PRO A 1 235 ? -11.594 -3.715 17.202 1.00 88.62 235 PRO A CA 1
ATOM 1774 C C . PRO A 1 235 ? -10.229 -4.066 17.814 1.00 88.62 235 PRO A C 1
ATOM 1776 O O . PRO A 1 235 ? -9.338 -4.543 17.096 1.00 88.62 235 PRO A O 1
ATOM 1779 N N . PRO A 1 236 ? -10.055 -3.928 19.139 1.00 90.44 236 PRO A N 1
ATOM 1780 C CA . PRO A 1 236 ? -8.857 -4.410 19.809 1.00 90.44 236 PRO A CA 1
ATOM 1781 C C . PRO A 1 236 ? -8.734 -5.941 19.712 1.00 90.44 236 PRO A C 1
ATOM 1783 O O . PRO A 1 236 ? -9.721 -6.691 19.698 1.00 90.44 236 PRO A O 1
ATOM 1786 N N . GLY A 1 237 ? -7.496 -6.429 19.669 1.00 92.69 237 GLY A N 1
ATOM 1787 C CA . GLY A 1 237 ? -7.178 -7.853 19.639 1.00 92.69 237 GLY A CA 1
ATOM 1788 C C . GLY A 1 237 ? -6.962 -8.469 18.249 1.00 92.69 237 GLY A C 1
ATOM 1789 O O . GLY A 1 237 ? -7.095 -9.688 18.140 1.00 92.69 237 GLY A O 1
ATOM 1790 N N . LEU A 1 238 ? -6.725 -7.691 17.189 1.00 94.69 238 LEU A N 1
ATOM 1791 C CA . LEU A 1 238 ? -6.326 -8.194 15.862 1.00 94.69 238 LEU A CA 1
ATOM 1792 C C . LEU A 1 238 ? -4.825 -8.481 15.823 1.00 94.69 238 LEU A C 1
ATOM 1794 O O . LEU A 1 238 ? -4.050 -7.693 16.349 1.00 94.69 238 LEU A O 1
ATOM 1798 N N . GLY A 1 239 ? -4.419 -9.575 15.175 1.00 95.69 239 GLY A N 1
ATOM 1799 C CA . GLY A 1 239 ? -3.056 -10.110 15.292 1.00 95.69 239 GLY A CA 1
ATOM 1800 C C . GLY A 1 239 ? -2.847 -10.903 16.586 1.00 95.69 239 GLY A C 1
ATOM 1801 O O . GLY A 1 239 ? -3.792 -11.150 17.339 1.00 95.69 239 GLY A O 1
ATOM 1802 N N . SER A 1 240 ? -1.611 -11.332 16.841 1.00 96.12 240 SER A N 1
ATOM 1803 C CA . SER A 1 240 ? -1.249 -12.059 18.060 1.00 96.12 240 SER A CA 1
ATOM 1804 C C . SER A 1 240 ? 0.202 -11.827 18.475 1.00 96.12 240 SER A C 1
ATOM 1806 O O . SER A 1 240 ? 1.104 -11.906 17.650 1.00 96.12 240 SER A O 1
ATOM 1808 N N . TYR A 1 241 ? 0.444 -11.667 19.779 1.00 96.94 241 TYR A N 1
ATOM 1809 C CA . TYR A 1 241 ? 1.790 -11.651 20.363 1.00 96.94 241 TYR A CA 1
ATOM 1810 C C . TYR A 1 241 ? 2.433 -13.049 20.457 1.00 96.94 241 TYR A C 1
ATOM 1812 O O . TYR A 1 241 ? 3.636 -13.146 20.718 1.00 96.94 241 TYR A O 1
ATOM 1820 N N . THR A 1 242 ? 1.648 -14.124 20.272 1.00 97.38 242 THR A N 1
ATOM 1821 C CA . THR A 1 242 ? 2.039 -15.515 20.585 1.00 97.38 242 THR A CA 1
ATOM 1822 C C . THR A 1 242 ? 3.079 -16.119 19.645 1.00 97.38 242 THR A C 1
ATOM 1824 O O . THR A 1 242 ? 3.824 -16.997 20.070 1.00 97.38 242 THR A O 1
ATOM 1827 N N . GLN A 1 243 ? 3.130 -15.679 18.387 1.00 96.69 243 GLN A N 1
ATOM 1828 C CA . GLN A 1 243 ? 4.107 -16.108 17.384 1.00 96.69 243 GLN A CA 1
ATOM 1829 C C . GLN A 1 243 ? 4.495 -14.924 16.508 1.00 96.69 243 GLN A C 1
ATOM 1831 O O . GLN A 1 243 ? 3.665 -14.064 16.225 1.00 96.69 243 GLN A O 1
ATOM 1836 N N . HIS A 1 244 ? 5.761 -14.868 16.094 1.00 95.50 244 HIS A N 1
ATOM 1837 C CA . HIS A 1 244 ? 6.339 -13.690 15.441 1.00 95.50 244 HIS A CA 1
ATOM 1838 C C . HIS A 1 244 ? 5.705 -13.353 14.078 1.00 95.50 244 HIS A C 1
ATOM 1840 O O . HIS A 1 244 ? 5.714 -12.195 13.675 1.00 95.50 244 HIS A O 1
ATOM 1846 N N . ASP A 1 245 ? 5.164 -14.343 13.366 1.00 94.25 245 ASP A N 1
ATOM 1847 C CA . ASP A 1 245 ? 4.539 -14.207 12.046 1.00 94.25 245 ASP A CA 1
ATOM 1848 C C . ASP A 1 245 ? 3.041 -13.864 12.108 1.00 94.25 245 ASP A C 1
ATOM 1850 O O . ASP A 1 245 ? 2.467 -13.442 11.104 1.00 94.25 245 ASP A O 1
ATOM 1854 N N . LEU A 1 246 ? 2.420 -14.021 13.284 1.00 95.06 246 LEU A N 1
ATOM 1855 C CA . LEU A 1 246 ? 1.025 -13.661 13.561 1.00 95.06 246 LEU A CA 1
ATOM 1856 C C . LEU A 1 246 ? 0.872 -12.241 14.126 1.00 95.06 246 LEU A C 1
ATOM 1858 O O . LEU A 1 246 ? -0.254 -11.774 14.325 1.00 95.06 246 LEU A O 1
ATOM 1862 N N . ARG A 1 247 ? 1.984 -11.554 14.399 1.00 98.12 247 ARG A N 1
ATOM 1863 C CA . ARG A 1 247 ? 1.977 -10.177 14.888 1.00 98.12 247 ARG A CA 1
ATOM 1864 C C . ARG A 1 247 ? 1.552 -9.219 13.778 1.00 98.12 247 ARG A C 1
ATOM 1866 O O . ARG A 1 247 ? 2.070 -9.267 12.662 1.00 98.12 247 ARG A O 1
ATOM 1873 N N . LEU A 1 248 ? 0.601 -8.341 14.084 1.00 98.00 248 LEU A N 1
ATOM 1874 C CA . LEU A 1 248 ? 0.025 -7.419 13.109 1.00 98.00 248 LEU A CA 1
ATOM 1875 C C . LEU A 1 248 ? 1.054 -6.385 12.620 1.00 98.00 248 LEU A C 1
ATOM 1877 O O . LEU A 1 248 ? 1.047 -6.048 11.440 1.00 98.00 248 LEU A O 1
ATOM 1881 N N . ASP A 1 249 ? 1.994 -5.976 13.478 1.00 97.12 249 ASP A N 1
ATOM 1882 C CA . ASP A 1 249 ? 3.146 -5.138 13.113 1.00 97.12 249 ASP A CA 1
ATOM 1883 C C . ASP A 1 249 ? 3.972 -5.749 11.958 1.00 97.12 249 ASP A C 1
ATOM 1885 O O . ASP A 1 249 ? 4.190 -5.103 10.933 1.00 97.12 249 ASP A O 1
ATOM 1889 N N . ALA A 1 250 ? 4.346 -7.025 12.057 1.00 97.12 250 ALA A N 1
ATOM 1890 C CA . ALA A 1 250 ? 5.109 -7.760 11.057 1.00 97.12 250 ALA A CA 1
ATOM 1891 C C . ALA A 1 250 ? 4.308 -7.987 9.764 1.00 97.12 250 ALA A C 1
ATOM 1893 O O . ALA A 1 250 ? 4.867 -7.918 8.665 1.00 97.12 250 ALA A O 1
ATOM 1894 N N . LEU A 1 251 ? 2.996 -8.225 9.873 1.00 97.12 251 LEU A N 1
ATOM 1895 C CA . LEU A 1 251 ? 2.100 -8.368 8.721 1.00 97.12 251 LEU A CA 1
ATOM 1896 C C . LEU A 1 251 ? 1.971 -7.052 7.933 1.00 97.12 251 LEU A C 1
ATOM 1898 O O . LEU A 1 251 ? 2.087 -7.071 6.705 1.00 97.12 251 LEU A O 1
ATOM 1902 N N . LEU A 1 252 ? 1.803 -5.920 8.624 1.00 98.25 252 LEU A N 1
ATOM 1903 C CA . LEU A 1 252 ? 1.743 -4.577 8.031 1.00 98.25 252 LEU A CA 1
ATOM 1904 C C . LEU A 1 252 ? 3.090 -4.161 7.432 1.00 98.25 252 LEU A C 1
ATOM 1906 O O . LEU A 1 252 ? 3.139 -3.701 6.290 1.00 98.25 252 LEU A O 1
ATOM 1910 N N . ALA A 1 253 ? 4.188 -4.388 8.160 1.00 98.19 253 ALA A N 1
ATOM 1911 C CA . ALA A 1 253 ? 5.540 -4.121 7.683 1.00 98.19 253 ALA A CA 1
ATOM 1912 C C . ALA A 1 253 ? 5.838 -4.897 6.393 1.00 98.19 253 ALA A C 1
ATOM 1914 O O . ALA A 1 253 ? 6.307 -4.316 5.414 1.00 98.19 253 ALA A O 1
ATOM 1915 N N . ARG A 1 254 ? 5.481 -6.189 6.344 1.00 98.19 254 ARG A N 1
ATOM 1916 C CA . ARG A 1 254 ? 5.580 -7.014 5.132 1.00 98.19 254 ARG A CA 1
ATOM 1917 C C . ARG A 1 254 ? 4.700 -6.480 4.000 1.00 98.19 254 ARG A C 1
ATOM 1919 O O . ARG A 1 254 ? 5.154 -6.449 2.859 1.00 98.19 254 ARG A O 1
ATOM 1926 N N . ALA A 1 255 ? 3.463 -6.075 4.292 1.00 98.25 255 ALA A N 1
ATOM 1927 C CA . ALA A 1 255 ? 2.534 -5.554 3.292 1.00 98.25 255 ALA A CA 1
ATOM 1928 C C . ALA A 1 255 ? 3.081 -4.278 2.629 1.00 98.25 255 ALA A C 1
ATOM 1930 O O . ALA A 1 255 ? 3.234 -4.248 1.406 1.00 98.25 255 ALA A O 1
ATOM 1931 N N . LEU A 1 256 ? 3.469 -3.275 3.421 1.00 98.75 256 LEU A N 1
ATOM 1932 C CA . LEU A 1 256 ? 4.022 -2.007 2.933 1.00 98.75 256 LEU A CA 1
ATOM 1933 C C . LEU A 1 256 ? 5.387 -2.188 2.250 1.00 98.75 256 LEU A C 1
ATOM 1935 O O . LEU A 1 256 ? 5.590 -1.683 1.147 1.00 98.75 256 LEU A O 1
ATOM 1939 N N . ALA A 1 257 ? 6.301 -2.978 2.823 1.00 98.62 257 ALA A N 1
ATOM 1940 C CA . ALA A 1 257 ? 7.610 -3.246 2.215 1.00 98.62 257 ALA A CA 1
ATOM 1941 C C . ALA A 1 257 ? 7.528 -4.056 0.903 1.00 98.62 257 ALA A C 1
ATOM 1943 O O . ALA A 1 257 ? 8.485 -4.067 0.130 1.00 98.62 257 ALA A O 1
ATOM 1944 N N . SER A 1 258 ? 6.397 -4.720 0.627 1.00 98.12 258 SER A N 1
ATOM 1945 C CA . SER A 1 258 ? 6.155 -5.431 -0.639 1.00 98.12 258 SER A CA 1
ATOM 1946 C C . SER A 1 258 ? 5.749 -4.521 -1.807 1.00 98.12 258 SER A C 1
ATOM 1948 O O . SER A 1 258 ? 5.598 -5.006 -2.936 1.00 98.12 258 SER A O 1
ATOM 1950 N N . ILE A 1 259 ? 5.515 -3.229 -1.559 1.00 98.62 259 ILE A N 1
ATOM 1951 C CA . ILE A 1 259 ? 5.222 -2.243 -2.602 1.00 98.62 259 ILE A CA 1
ATOM 1952 C C . ILE A 1 259 ? 6.534 -1.895 -3.335 1.00 98.62 259 ILE A C 1
ATOM 1954 O O . ILE A 1 259 ? 7.555 -1.641 -2.686 1.00 98.62 259 ILE A O 1
ATOM 1958 N N . PRO A 1 260 ? 6.544 -1.843 -4.683 1.00 97.94 260 PRO A N 1
ATOM 1959 C CA . PRO A 1 260 ? 7.716 -1.424 -5.443 1.00 97.94 260 PRO A CA 1
ATOM 1960 C C . PRO A 1 260 ? 8.296 -0.084 -4.960 1.00 97.94 260 PRO A C 1
ATOM 1962 O O . PRO A 1 260 ? 7.571 0.879 -4.733 1.00 97.94 260 PRO A O 1
ATOM 1965 N N . ALA A 1 261 ? 9.625 -0.031 -4.841 1.00 98.06 261 ALA A N 1
ATOM 1966 C CA . ALA A 1 261 ? 10.408 1.114 -4.357 1.00 98.06 261 ALA A CA 1
ATOM 1967 C C . ALA A 1 261 ? 10.244 1.521 -2.872 1.00 98.06 261 ALA A C 1
ATOM 1969 O O . ALA A 1 261 ? 10.913 2.469 -2.456 1.00 98.06 261 ALA A O 1
ATOM 1970 N N . ILE A 1 262 ? 9.493 0.794 -2.036 1.00 98.75 262 ILE A N 1
ATOM 1971 C CA . ILE A 1 262 ? 9.545 1.016 -0.579 1.00 98.75 262 ILE A CA 1
ATOM 1972 C C . ILE A 1 262 ? 10.867 0.499 0.003 1.00 98.75 262 ILE A C 1
ATOM 1974 O O . ILE A 1 262 ? 11.335 -0.599 -0.316 1.00 98.75 262 ILE A O 1
ATOM 1978 N N . LYS A 1 263 ? 11.508 1.326 0.838 1.00 98.56 263 LYS A N 1
ATOM 1979 C CA . LYS A 1 263 ? 12.814 1.049 1.455 1.00 98.56 263 LYS A CA 1
ATOM 1980 C C . LYS A 1 263 ? 12.816 1.028 2.980 1.00 98.56 263 LYS A C 1
ATOM 1982 O O . LYS A 1 263 ? 13.678 0.346 3.525 1.00 98.56 263 LYS A O 1
ATOM 1987 N N . ALA A 1 264 ? 11.868 1.695 3.630 1.00 98.38 264 ALA A N 1
ATOM 1988 C CA . ALA A 1 264 ? 11.632 1.612 5.068 1.00 98.38 264 ALA A CA 1
ATOM 1989 C C . ALA A 1 264 ? 10.126 1.613 5.353 1.00 98.38 264 ALA A C 1
ATOM 1991 O O . ALA A 1 264 ? 9.347 2.150 4.561 1.00 98.38 264 ALA A O 1
ATOM 1992 N N . VAL A 1 265 ? 9.745 1.011 6.478 1.00 98.56 265 VAL A N 1
ATOM 1993 C CA . VAL A 1 265 ? 8.393 1.042 7.041 1.00 98.56 265 VAL A CA 1
ATOM 1994 C C . VAL A 1 265 ? 8.523 1.339 8.529 1.00 98.56 265 VAL A C 1
ATOM 1996 O O . VAL A 1 265 ? 9.406 0.795 9.189 1.00 98.56 265 VAL A O 1
ATOM 1999 N N . GLU A 1 266 ? 7.642 2.190 9.029 1.00 97.50 266 GLU A N 1
ATOM 2000 C CA . GLU A 1 266 ? 7.572 2.645 10.413 1.00 97.50 266 GLU A CA 1
ATOM 2001 C C . GLU A 1 266 ? 6.132 2.477 10.917 1.00 97.50 266 GLU A C 1
ATOM 2003 O O . GLU A 1 266 ? 5.180 2.542 10.137 1.00 97.50 266 GLU A O 1
ATOM 2008 N N . LEU A 1 267 ? 5.969 2.209 12.212 1.00 97.75 267 LEU A N 1
ATOM 2009 C CA . LEU A 1 267 ? 4.678 1.997 12.868 1.00 97.75 267 LEU A CA 1
ATOM 2010 C C . LEU A 1 267 ? 4.588 2.959 14.055 1.00 97.75 267 LEU A C 1
ATOM 2012 O O . LEU A 1 267 ? 5.554 3.076 14.812 1.00 97.75 267 LEU A O 1
ATOM 2016 N N . GLY A 1 268 ? 3.466 3.669 14.183 1.00 96.25 268 GLY A N 1
ATOM 2017 C CA . GLY A 1 268 ? 3.332 4.787 15.120 1.00 96.25 268 GLY A CA 1
ATOM 2018 C C . GLY A 1 268 ? 4.403 5.863 14.908 1.00 96.25 268 GLY A C 1
ATOM 2019 O O . GLY A 1 268 ? 4.707 6.237 13.773 1.00 96.25 268 GLY A O 1
ATOM 2020 N N . ASP A 1 269 ? 4.995 6.313 16.012 1.00 95.81 269 ASP A N 1
ATOM 2021 C CA . ASP A 1 269 ? 6.136 7.242 16.066 1.00 95.81 269 ASP A CA 1
ATOM 2022 C C . ASP A 1 269 ? 7.499 6.497 16.016 1.00 95.81 269 ASP A C 1
ATOM 2024 O O . ASP A 1 269 ? 8.494 6.965 16.561 1.00 95.81 269 ASP A O 1
ATOM 2028 N N . GLY A 1 270 ? 7.555 5.297 15.424 1.00 94.62 270 GLY A N 1
ATOM 2029 C CA . GLY A 1 270 ? 8.614 4.288 15.593 1.00 94.62 270 GLY A CA 1
ATOM 2030 C C . GLY A 1 270 ? 10.079 4.755 15.681 1.00 94.62 270 GLY A C 1
ATOM 2031 O O . GLY A 1 270 ? 10.772 4.339 16.609 1.00 94.62 270 GLY A O 1
ATOM 2032 N N . TRP A 1 271 ? 10.576 5.594 14.766 1.00 95.06 271 TRP A N 1
ATOM 2033 C CA . TRP A 1 271 ? 11.968 6.075 14.803 1.00 95.06 271 TRP A CA 1
ATOM 2034 C C . TRP A 1 271 ? 12.179 7.089 15.927 1.00 95.06 271 TRP A C 1
ATOM 2036 O O . TRP A 1 271 ? 13.129 6.969 16.694 1.00 95.06 271 TRP A O 1
ATOM 2046 N N . ARG A 1 272 ? 11.246 8.031 16.083 1.00 95.00 272 ARG A N 1
ATOM 2047 C CA . ARG A 1 272 ? 11.237 9.009 17.180 1.00 95.00 272 ARG A CA 1
ATOM 2048 C C . ARG A 1 272 ? 11.149 8.320 18.545 1.00 95.00 272 ARG A C 1
ATOM 2050 O O . ARG A 1 272 ? 11.821 8.723 19.488 1.00 95.00 272 ARG A O 1
ATOM 2057 N N . ASN A 1 273 ? 10.371 7.245 18.642 1.00 96.06 273 ASN A N 1
ATOM 2058 C CA . ASN A 1 273 ? 10.242 6.432 19.849 1.00 96.06 273 ASN A CA 1
ATOM 2059 C C . ASN A 1 273 ? 11.556 5.741 20.251 1.00 96.06 273 ASN A C 1
ATOM 2061 O O . ASN A 1 273 ? 11.758 5.471 21.432 1.00 96.06 273 ASN A O 1
ATOM 2065 N N . ALA A 1 274 ? 12.463 5.472 19.306 1.00 97.00 274 ALA A N 1
ATOM 2066 C CA . ALA A 1 274 ? 13.778 4.899 19.598 1.00 97.00 274 ALA A CA 1
ATOM 2067 C C . ALA A 1 274 ? 14.782 5.921 20.176 1.00 97.00 274 ALA A C 1
ATOM 2069 O O . ALA A 1 274 ? 15.819 5.521 20.704 1.00 97.00 274 ALA A O 1
ATOM 2070 N N . GLU A 1 275 ? 14.482 7.222 20.094 1.00 97.62 275 GLU A N 1
ATOM 2071 C CA . GLU A 1 275 ? 15.333 8.325 20.571 1.00 97.62 275 GLU A CA 1
ATOM 2072 C C . GLU A 1 275 ? 14.914 8.860 21.957 1.00 97.62 275 GLU A C 1
ATOM 2074 O O . GLU A 1 275 ? 15.555 9.760 22.501 1.00 97.62 275 GLU A O 1
ATOM 2079 N N . LEU A 1 276 ? 13.836 8.321 22.539 1.00 97.56 276 LEU A N 1
ATOM 2080 C CA . LEU A 1 276 ? 13.176 8.840 23.740 1.00 97.56 276 LEU A CA 1
ATOM 2081 C C . LEU A 1 276 ? 13.132 7.807 24.878 1.00 97.56 276 LEU A C 1
ATOM 2083 O O . LEU A 1 276 ? 13.215 6.597 24.664 1.00 97.56 276 LEU A O 1
ATOM 2087 N N . PHE A 1 277 ? 12.968 8.276 26.119 1.00 97.94 277 PHE A N 1
ATOM 2088 C CA . PHE A 1 277 ? 12.766 7.383 27.262 1.00 97.94 277 PHE A CA 1
ATOM 2089 C C . PHE A 1 277 ? 11.349 6.792 27.263 1.00 97.94 277 PHE A C 1
ATOM 2091 O O . PHE A 1 277 ? 10.397 7.445 26.847 1.00 97.94 277 PHE A O 1
ATOM 2098 N N . GLY A 1 278 ? 11.173 5.585 27.818 1.00 96.44 278 GLY A N 1
ATOM 2099 C CA . GLY A 1 278 ? 9.869 4.898 27.858 1.00 96.44 278 GLY A CA 1
ATOM 2100 C C . GLY A 1 278 ? 8.729 5.711 28.497 1.00 96.44 278 GLY A C 1
ATOM 2101 O O . GLY A 1 278 ? 7.577 5.580 28.092 1.00 96.44 278 GLY A O 1
ATOM 2102 N N . SER A 1 279 ? 9.045 6.619 29.428 1.00 95.62 279 SER A N 1
ATOM 2103 C CA . SER A 1 279 ? 8.101 7.578 30.031 1.00 95.62 279 SER A CA 1
ATOM 2104 C C . SER A 1 279 ? 7.557 8.645 29.067 1.00 95.62 279 SER A C 1
ATOM 2106 O O . SER A 1 279 ? 6.675 9.406 29.451 1.00 95.62 279 SER A O 1
ATOM 2108 N N . GLN A 1 280 ? 8.090 8.722 27.847 1.00 95.88 280 GLN A N 1
ATOM 2109 C CA . GLN A 1 280 ? 7.721 9.663 26.784 1.00 95.88 280 GLN A CA 1
ATOM 2110 C C . GLN A 1 280 ? 7.199 8.949 25.521 1.00 95.88 280 GLN A C 1
ATOM 2112 O O . GLN A 1 280 ? 6.910 9.613 24.532 1.00 95.88 280 GLN A O 1
ATOM 2117 N N . VAL A 1 281 ? 7.154 7.610 25.535 1.00 95.81 281 VAL A N 1
ATOM 2118 C CA . VAL A 1 281 ? 6.937 6.748 24.355 1.00 95.81 281 VAL A CA 1
ATOM 2119 C C . VAL A 1 281 ? 5.734 5.826 24.518 1.00 95.81 281 VAL A C 1
ATOM 2121 O O . VAL A 1 281 ? 5.088 5.470 23.537 1.00 95.81 281 VAL A O 1
ATOM 2124 N N . HIS A 1 282 ? 5.446 5.382 25.741 1.00 96.88 282 HIS A N 1
ATOM 2125 C CA . HIS A 1 282 ? 4.314 4.500 26.001 1.00 96.88 282 HIS A CA 1
ATOM 2126 C C . HIS A 1 282 ? 3.047 5.309 26.248 1.00 96.88 282 HIS A C 1
ATOM 2128 O O . HIS A 1 282 ? 3.062 6.251 27.037 1.00 96.88 282 HIS A O 1
ATOM 2134 N N . ASP A 1 283 ? 1.953 4.897 25.613 1.00 96.69 283 ASP A N 1
ATOM 2135 C CA . ASP A 1 283 ? 0.666 5.575 25.706 1.00 96.69 283 ASP A CA 1
ATOM 2136 C C . ASP A 1 283 ? -0.013 5.291 27.062 1.00 96.69 283 ASP A C 1
ATOM 2138 O O . ASP A 1 283 ? -0.372 4.137 27.335 1.00 96.69 283 ASP A O 1
ATOM 2142 N N . PRO A 1 284 ? -0.186 6.297 27.946 1.00 94.38 284 PRO A N 1
ATOM 2143 C CA . PRO A 1 284 ? -0.791 6.083 29.255 1.00 94.38 284 PRO A CA 1
ATOM 2144 C C . PRO A 1 284 ? -2.258 5.672 29.120 1.00 94.38 284 PRO A C 1
ATOM 2146 O O . PRO A 1 284 ? -2.995 6.213 28.296 1.00 94.38 284 PRO A O 1
ATOM 2149 N N . MET A 1 285 ? -2.680 4.716 29.947 1.00 91.25 285 MET A N 1
ATOM 2150 C CA . MET A 1 285 ? -4.027 4.151 29.913 1.00 91.25 285 MET A CA 1
ATOM 2151 C C . MET A 1 285 ? -4.878 4.654 31.073 1.00 91.25 285 MET A C 1
ATOM 2153 O O . MET A 1 285 ? -4.540 4.438 32.238 1.00 91.25 285 MET A O 1
ATOM 2157 N N . ASP A 1 286 ? -6.029 5.226 30.738 1.00 84.81 286 ASP A N 1
ATOM 2158 C CA . ASP A 1 286 ? -6.986 5.789 31.682 1.00 84.81 286 ASP A CA 1
ATOM 2159 C C . ASP A 1 286 ? -8.365 5.122 31.593 1.00 84.81 286 ASP A C 1
ATOM 2161 O O . ASP A 1 286 ? -8.692 4.389 30.654 1.00 84.81 286 ASP A O 1
ATOM 2165 N N . ARG A 1 287 ? -9.215 5.367 32.595 1.00 80.19 287 ARG A N 1
ATOM 2166 C CA . ARG A 1 287 ? -10.601 4.869 32.598 1.00 80.19 287 ARG A CA 1
ATOM 2167 C C . ARG A 1 287 ? -11.519 5.805 31.812 1.00 80.19 287 ARG A C 1
ATOM 2169 O O . ARG A 1 287 ? -11.709 6.950 32.211 1.00 80.19 287 ARG A O 1
ATOM 2176 N N . GLY A 1 288 ? -12.208 5.287 30.794 1.00 64.44 288 GLY A N 1
ATOM 2177 C CA . GLY A 1 288 ? -13.239 6.040 30.075 1.00 64.44 288 GLY A CA 1
ATOM 2178 C C . GLY A 1 288 ? -14.480 5.217 29.763 1.00 64.44 288 GLY A C 1
ATOM 2179 O O . GLY A 1 288 ? -14.405 4.130 29.192 1.00 64.44 288 GLY A O 1
ATOM 2180 N N . GLY A 1 289 ? -15.649 5.737 30.145 1.00 66.19 289 GLY A N 1
ATOM 2181 C CA . GLY A 1 289 ? -16.933 5.070 29.932 1.00 66.19 289 GLY A CA 1
ATOM 2182 C C . GLY A 1 289 ? -16.953 3.642 30.493 1.00 66.19 289 GLY A C 1
ATOM 2183 O O . GLY A 1 289 ? -16.879 3.439 31.703 1.00 66.19 289 GLY A O 1
ATOM 2184 N N . GLY A 1 290 ? -17.074 2.656 29.600 1.00 59.53 290 GLY A N 1
ATOM 2185 C CA . GLY A 1 290 ? -17.029 1.220 29.911 1.00 59.53 290 GLY A CA 1
ATOM 2186 C C . GLY A 1 290 ? -15.764 0.505 29.422 1.00 59.53 290 GLY A C 1
ATOM 2187 O O . GLY A 1 290 ? -15.820 -0.695 29.159 1.00 59.53 290 GLY A O 1
ATOM 2188 N N . GLY A 1 291 ? -14.657 1.226 29.230 1.00 75.62 291 GLY A N 1
ATOM 2189 C CA . GLY A 1 291 ? -13.410 0.692 28.686 1.00 75.62 291 GLY A CA 1
ATOM 2190 C C . GLY A 1 291 ? -12.166 1.441 29.167 1.00 75.62 291 GLY A C 1
ATOM 2191 O O . GLY A 1 291 ? -12.186 2.137 30.186 1.00 75.62 291 GLY A O 1
ATOM 2192 N N . VAL A 1 292 ? -11.080 1.250 28.422 1.00 83.69 292 VAL A N 1
ATOM 2193 C CA . VAL A 1 292 ? -9.794 1.933 28.597 1.00 83.69 292 VAL A CA 1
ATOM 2194 C C . VAL A 1 292 ? -9.659 2.973 27.486 1.00 83.69 292 VAL A C 1
ATOM 2196 O O . VAL A 1 292 ? -10.032 2.683 26.351 1.00 83.69 292 VAL A O 1
ATOM 2199 N N . LEU A 1 293 ? -9.157 4.158 27.821 1.00 85.31 293 LEU A N 1
ATOM 2200 C CA . LEU A 1 293 ? -8.757 5.203 26.876 1.00 85.31 293 LEU A CA 1
ATOM 2201 C C . LEU A 1 293 ? -7.243 5.390 26.929 1.00 85.31 293 LEU A C 1
ATOM 2203 O O . LEU A 1 293 ? -6.623 5.057 27.941 1.00 85.31 293 LEU A O 1
ATOM 2207 N N . ARG A 1 294 ? -6.676 5.990 25.884 1.00 89.94 294 ARG A N 1
ATOM 2208 C CA . ARG A 1 294 ? -5.328 6.563 25.900 1.00 89.94 294 ARG A CA 1
ATOM 2209 C C . ARG A 1 294 ? -5.399 8.057 25.601 1.00 89.94 294 ARG A C 1
ATOM 2211 O O . ARG A 1 294 ? -6.293 8.506 24.887 1.00 89.94 294 ARG A O 1
ATOM 2218 N N . GLU A 1 295 ? -4.476 8.833 26.165 1.00 88.06 295 GLU A N 1
ATOM 2219 C CA . GLU A 1 295 ? -4.335 10.263 25.832 1.00 88.06 295 GLU A CA 1
ATOM 2220 C C . GLU A 1 295 ? -3.483 10.488 24.570 1.00 88.06 295 GLU A C 1
ATOM 2222 O O . GLU A 1 295 ? -3.565 11.539 23.934 1.00 88.06 295 GLU A O 1
ATOM 2227 N N . THR A 1 296 ? -2.668 9.497 24.206 1.00 93.62 296 THR A N 1
ATOM 2228 C CA . THR A 1 296 ? -1.713 9.520 23.093 1.00 93.62 296 THR A CA 1
ATOM 2229 C C . THR A 1 296 ? -1.780 8.218 22.289 1.00 93.62 296 THR A C 1
ATOM 2231 O O . THR A 1 296 ? -2.396 7.240 22.713 1.00 93.62 296 THR A O 1
ATOM 2234 N N . ASN A 1 297 ? -1.159 8.207 21.107 1.00 96.00 297 ASN A N 1
ATOM 2235 C CA . ASN A 1 297 ? -1.092 7.032 20.231 1.00 96.00 297 ASN A CA 1
ATOM 2236 C C . ASN A 1 297 ? 0.290 6.906 19.554 1.00 96.00 297 ASN A C 1
ATOM 2238 O O . ASN A 1 297 ? 0.405 6.723 18.340 1.00 96.00 297 ASN A O 1
ATOM 2242 N N . HIS A 1 298 ? 1.356 7.041 20.342 1.00 96.81 298 HIS A N 1
ATOM 2243 C CA . HIS A 1 298 ? 2.744 6.859 19.910 1.00 96.81 298 HIS A CA 1
ATOM 2244 C C . HIS A 1 298 ? 3.018 5.429 19.427 1.00 96.81 298 HIS A C 1
ATOM 2246 O O . HIS A 1 298 ? 3.872 5.228 18.559 1.00 96.81 298 HIS A O 1
ATOM 2252 N N . ALA A 1 299 ? 2.275 4.442 19.939 1.00 97.38 299 ALA A N 1
ATOM 2253 C CA . ALA A 1 299 ? 2.315 3.052 19.493 1.00 97.38 299 ALA A CA 1
ATOM 2254 C C . ALA A 1 299 ? 1.611 2.809 18.138 1.00 97.38 299 ALA A C 1
ATOM 2256 O O . ALA A 1 299 ? 1.727 1.721 17.572 1.00 97.38 299 ALA A O 1
ATOM 2257 N N . GLY A 1 300 ? 0.878 3.793 17.601 1.00 97.19 300 GLY A N 1
ATOM 2258 C CA . GLY A 1 300 ? 0.218 3.699 16.295 1.00 97.19 300 GLY A CA 1
ATOM 2259 C C . GLY A 1 300 ? -0.815 2.578 16.205 1.00 97.19 300 GLY A C 1
ATOM 2260 O O . GLY A 1 300 ? -0.832 1.843 15.218 1.00 97.19 300 GLY A O 1
ATOM 2261 N N . GLY A 1 301 ? -1.637 2.418 17.242 1.00 97.25 301 GLY A N 1
ATOM 2262 C CA . GLY A 1 301 ? -2.716 1.433 17.318 1.00 97.25 301 GLY A CA 1
ATOM 2263 C C . GLY A 1 301 ? -2.278 0.007 17.663 1.00 97.25 301 GLY A C 1
ATOM 2264 O O . GLY A 1 301 ? -3.117 -0.897 17.639 1.00 97.25 301 GLY A O 1
ATOM 2265 N N . LEU A 1 302 ? -0.991 -0.233 17.953 1.00 98.06 302 LEU A N 1
ATOM 2266 C CA . LEU A 1 302 ? -0.406 -1.575 18.065 1.00 98.06 302 LEU A CA 1
ATOM 2267 C C . LEU A 1 302 ? 0.413 -1.769 19.349 1.00 98.06 302 LEU A C 1
ATOM 2269 O O . LEU A 1 302 ? 1.455 -1.154 19.540 1.00 98.06 302 LEU A O 1
ATOM 2273 N N . GLU A 1 303 ? 0.019 -2.730 20.183 1.00 97.69 303 GLU A N 1
ATOM 2274 C CA . GLU A 1 303 ? 0.758 -3.124 21.388 1.00 97.69 303 GLU A CA 1
ATOM 2275 C C . GLU A 1 303 ? 1.092 -4.620 21.325 1.00 97.69 303 GLU A C 1
ATOM 2277 O O . GLU A 1 303 ? 0.223 -5.466 21.122 1.00 97.69 303 GLU A O 1
ATOM 2282 N N . GLY A 1 304 ? 2.376 -4.973 21.447 1.00 96.75 304 GLY A N 1
ATOM 2283 C CA . GLY A 1 304 ? 2.828 -6.372 21.393 1.00 96.75 304 GLY A CA 1
ATOM 2284 C C . GLY A 1 304 ? 2.563 -7.096 20.061 1.00 96.75 304 GLY A C 1
ATOM 2285 O O . GLY A 1 304 ? 2.606 -8.326 20.030 1.00 96.75 304 GLY A O 1
ATOM 2286 N N . GLY A 1 305 ? 2.291 -6.364 18.977 1.00 97.31 305 GLY A N 1
ATOM 2287 C CA . GLY A 1 305 ? 1.856 -6.930 17.698 1.00 97.31 305 GLY A CA 1
ATOM 2288 C C . GLY A 1 305 ? 0.348 -7.189 17.610 1.00 97.31 305 GLY A C 1
ATOM 2289 O O . GLY A 1 305 ? -0.080 -8.016 16.804 1.00 97.31 305 GLY A O 1
ATOM 2290 N N . VAL A 1 306 ? -0.454 -6.520 18.444 1.00 98.00 306 VAL A N 1
ATOM 2291 C CA . VAL A 1 306 ? -1.913 -6.665 18.516 1.00 98.00 306 VAL A CA 1
ATOM 2292 C C . VAL A 1 306 ? -2.592 -5.292 18.464 1.00 98.00 306 VAL A C 1
ATOM 2294 O O . VAL A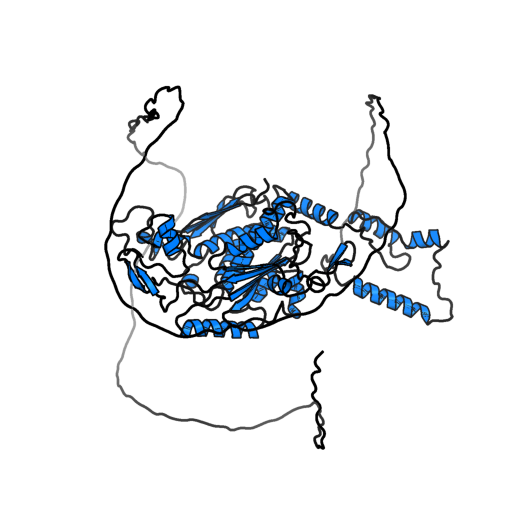 1 306 ? -2.094 -4.354 19.080 1.00 98.00 306 VAL A O 1
ATOM 2297 N N . SER A 1 307 ? -3.729 -5.155 17.768 1.00 97.38 307 SER A N 1
ATOM 2298 C CA . SER A 1 307 ? -4.483 -3.888 17.774 1.00 97.38 307 SER A CA 1
ATOM 2299 C C . SER A 1 307 ? -4.975 -3.526 19.181 1.00 97.38 307 SER A C 1
ATOM 2301 O O . SER A 1 307 ? -5.560 -4.364 19.875 1.00 97.38 307 SER A O 1
ATOM 2303 N N . ASN A 1 308 ? -4.767 -2.278 19.600 1.00 94.50 308 ASN A N 1
ATOM 2304 C CA . ASN A 1 308 ? -5.083 -1.810 20.954 1.00 94.50 308 ASN A CA 1
ATOM 2305 C C . ASN A 1 308 ? -6.406 -1.010 21.053 1.00 94.50 308 ASN A C 1
ATOM 2307 O O . ASN A 1 308 ? -6.865 -0.733 22.163 1.00 94.50 308 ASN A O 1
ATOM 2311 N N . GLY A 1 309 ? -7.030 -0.711 19.906 1.00 90.69 309 GLY A N 1
ATOM 2312 C CA . GLY A 1 309 ? -8.294 0.024 19.766 1.00 90.69 309 GLY A CA 1
ATOM 2313 C C . GLY A 1 309 ? -8.134 1.463 19.260 1.00 90.69 309 GLY A C 1
ATOM 2314 O O . GLY A 1 309 ? -9.096 2.012 18.733 1.00 90.69 309 GLY A O 1
ATOM 2315 N N . GLU A 1 310 ? -6.934 2.039 19.363 1.00 94.75 310 GLU A N 1
ATOM 2316 C CA . GLU A 1 310 ? -6.608 3.341 18.774 1.00 94.75 310 GLU A CA 1
ATOM 2317 C C . GLU A 1 310 ? -6.430 3.233 17.245 1.00 94.75 310 GLU A C 1
ATOM 2319 O O . GLU A 1 310 ? -6.232 2.126 16.722 1.00 94.75 310 GLU A O 1
ATOM 2324 N N . PRO A 1 311 ? -6.442 4.359 16.503 1.00 97.31 311 PRO A N 1
ATOM 2325 C CA . PRO A 1 311 ? -6.125 4.367 15.080 1.00 97.31 311 PRO A CA 1
ATOM 2326 C C . PRO A 1 311 ? -4.778 3.698 14.789 1.00 97.31 311 PRO A C 1
ATOM 2328 O O . PRO A 1 311 ? -3.748 4.056 15.362 1.00 97.31 311 PRO A O 1
ATOM 2331 N N . LEU A 1 312 ? -4.766 2.747 13.859 1.00 98.44 312 LEU A N 1
ATOM 2332 C CA . LEU A 1 312 ? -3.534 2.153 13.353 1.00 98.44 312 LEU A CA 1
ATOM 2333 C C . LEU A 1 312 ? -2.810 3.203 12.514 1.00 98.44 312 LEU A C 1
ATOM 2335 O O . LEU A 1 312 ? -3.399 3.730 11.570 1.00 98.44 312 LEU A O 1
ATOM 2339 N N . VAL A 1 313 ? -1.546 3.480 12.830 1.00 98.50 313 VAL A N 1
ATOM 2340 C CA . VAL A 1 313 ? -0.699 4.428 12.093 1.00 98.50 313 VAL A CA 1
ATOM 2341 C C . VAL A 1 313 ? 0.528 3.699 11.559 1.00 98.50 313 VAL A C 1
ATOM 2343 O O . VAL A 1 313 ? 1.307 3.136 12.327 1.00 98.50 313 VAL A O 1
ATOM 2346 N N . ALA A 1 314 ? 0.718 3.727 10.241 1.00 98.38 314 ALA A N 1
ATOM 2347 C CA . ALA A 1 314 ? 1.892 3.165 9.582 1.00 98.38 314 ALA A CA 1
ATOM 2348 C C . ALA A 1 314 ? 2.439 4.135 8.530 1.00 98.38 314 ALA A C 1
ATOM 2350 O O . ALA A 1 314 ? 1.678 4.742 7.781 1.00 98.38 314 ALA A O 1
ATOM 2351 N N . ARG A 1 315 ? 3.762 4.266 8.440 1.00 98.50 315 ARG A N 1
ATOM 2352 C CA . ARG A 1 315 ? 4.457 5.122 7.469 1.00 98.50 315 ARG A CA 1
ATOM 2353 C C . ARG A 1 315 ? 5.336 4.278 6.557 1.00 98.50 315 ARG A C 1
ATOM 2355 O O . ARG A 1 315 ? 5.858 3.246 6.975 1.00 98.50 315 ARG A O 1
ATOM 2362 N N . ALA A 1 316 ? 5.554 4.725 5.326 1.00 98.69 316 ALA A N 1
ATOM 2363 C CA . ALA A 1 316 ? 6.490 4.076 4.412 1.00 98.69 316 ALA A CA 1
ATOM 2364 C C . ALA A 1 316 ? 7.338 5.094 3.643 1.00 98.69 316 ALA A C 1
ATOM 2366 O O . ALA A 1 316 ? 6.846 6.132 3.199 1.00 98.69 316 ALA A O 1
ATOM 2367 N N . ALA A 1 317 ? 8.620 4.769 3.458 1.00 98.75 317 ALA A N 1
ATOM 2368 C CA . ALA A 1 317 ? 9.565 5.574 2.691 1.00 98.75 317 ALA A CA 1
ATOM 2369 C C . ALA A 1 317 ? 9.766 4.984 1.292 1.00 98.75 317 ALA A C 1
ATOM 2371 O O . ALA A 1 317 ? 10.327 3.893 1.134 1.00 98.75 317 ALA A O 1
ATOM 2372 N N . MET A 1 318 ? 9.333 5.725 0.275 1.00 98.81 318 MET A N 1
ATOM 2373 C CA . MET A 1 318 ? 9.517 5.403 -1.134 1.00 98.81 318 MET A CA 1
ATOM 2374 C C . MET A 1 318 ? 10.784 6.083 -1.657 1.00 98.81 318 MET A C 1
ATOM 2376 O O . MET A 1 318 ? 10.890 7.310 -1.655 1.00 98.81 318 MET A O 1
ATOM 2380 N N . LYS A 1 319 ? 11.746 5.302 -2.157 1.00 98.62 319 LYS A N 1
ATOM 2381 C CA . LYS A 1 319 ? 12.901 5.877 -2.865 1.00 98.62 319 LYS A CA 1
ATOM 2382 C C . LYS A 1 319 ? 12.481 6.455 -4.234 1.00 98.62 319 LYS A C 1
ATOM 2384 O O . LYS A 1 319 ? 11.460 6.022 -4.773 1.00 98.62 319 LYS A O 1
ATOM 2389 N N . PRO A 1 320 ? 13.283 7.343 -4.852 1.00 97.94 320 PRO A N 1
ATOM 2390 C CA . PRO A 1 320 ? 13.076 7.748 -6.242 1.00 97.94 320 PRO A CA 1
ATOM 2391 C C . PRO A 1 320 ? 12.970 6.546 -7.198 1.00 97.94 320 PRO A C 1
ATOM 2393 O O . PRO A 1 320 ? 13.561 5.479 -6.970 1.00 97.94 320 PRO A O 1
ATOM 2396 N N . ILE A 1 321 ? 12.201 6.710 -8.277 1.00 95.69 321 ILE A N 1
ATOM 2397 C CA . ILE A 1 321 ? 11.983 5.654 -9.270 1.00 95.69 321 ILE A CA 1
ATOM 2398 C C . ILE A 1 321 ? 13.293 5.397 -10.021 1.00 95.69 321 ILE A C 1
ATOM 2400 O O . ILE A 1 321 ? 13.920 6.312 -10.532 1.00 95.69 321 ILE A O 1
ATOM 2404 N N . ALA A 1 322 ? 13.690 4.130 -10.154 1.00 93.44 322 ALA A N 1
ATOM 2405 C CA . ALA A 1 322 ? 15.005 3.738 -10.681 1.00 93.44 322 ALA A CA 1
ATOM 2406 C C . ALA A 1 322 ? 15.301 4.149 -12.144 1.00 93.44 322 ALA A C 1
ATOM 2408 O O . ALA A 1 322 ? 16.401 3.915 -12.635 1.00 93.44 322 ALA A O 1
ATOM 2409 N N . THR A 1 323 ? 14.330 4.717 -12.864 1.00 92.56 323 THR A N 1
ATOM 2410 C CA . THR A 1 323 ? 14.504 5.170 -14.250 1.00 92.56 323 THR A CA 1
ATOM 2411 C C . THR A 1 323 ? 14.655 6.686 -14.270 1.00 92.56 323 THR A C 1
ATOM 2413 O O . THR A 1 323 ? 13.673 7.416 -14.406 1.00 92.56 323 THR A O 1
ATOM 2416 N N . VAL A 1 324 ? 15.901 7.126 -14.106 1.00 93.75 324 VAL A N 1
ATOM 2417 C CA . VAL A 1 324 ? 16.321 8.532 -14.122 1.00 93.75 324 VAL A CA 1
ATOM 2418 C C . VAL A 1 324 ? 16.461 8.999 -15.579 1.00 93.75 324 VAL A C 1
ATOM 2420 O O . VAL A 1 324 ? 17.273 8.417 -16.301 1.00 93.75 324 VAL A O 1
ATOM 2423 N N . PRO A 1 325 ? 15.735 10.037 -16.042 1.00 91.25 325 PRO A N 1
ATOM 2424 C CA . PRO A 1 325 ? 15.820 10.505 -17.429 1.00 91.25 325 PRO A CA 1
ATOM 2425 C C . PRO A 1 325 ? 17.211 10.982 -17.872 1.00 91.25 325 PRO A C 1
ATOM 2427 O O . PRO A 1 325 ? 17.495 10.968 -19.067 1.00 91.25 325 PRO A O 1
ATOM 2430 N N . ALA A 1 326 ? 18.073 11.420 -16.951 1.00 91.50 326 ALA A N 1
ATOM 2431 C CA . ALA A 1 326 ? 19.479 11.751 -17.212 1.00 91.50 326 ALA A CA 1
ATOM 2432 C C . ALA A 1 326 ? 20.415 10.526 -17.358 1.00 91.50 326 ALA A C 1
ATOM 2434 O O . ALA A 1 326 ? 21.579 10.717 -17.685 1.00 91.50 326 ALA A O 1
ATOM 2435 N N . ALA A 1 327 ? 19.898 9.305 -17.155 1.00 90.94 327 ALA A N 1
ATOM 2436 C CA . ALA A 1 327 ? 20.565 8.001 -17.249 1.00 90.94 327 ALA A CA 1
ATOM 2437 C C . ALA A 1 327 ? 21.830 7.824 -16.378 1.00 90.94 327 ALA A C 1
ATOM 2439 O O . ALA A 1 327 ? 22.889 8.403 -16.603 1.00 90.94 327 ALA A O 1
ATOM 2440 N N . LEU A 1 328 ? 21.739 6.942 -15.379 1.00 96.00 328 LEU A N 1
ATOM 2441 C CA . LEU A 1 328 ? 22.885 6.571 -14.541 1.00 96.00 328 LEU A CA 1
ATOM 2442 C C . LEU A 1 328 ? 23.860 5.655 -15.297 1.00 96.00 328 LEU A C 1
ATOM 2444 O O . LEU A 1 328 ? 23.466 4.954 -16.225 1.00 96.00 328 LEU A O 1
ATOM 2448 N N . ARG A 1 329 ? 25.122 5.597 -14.858 1.00 97.31 329 ARG A N 1
ATOM 2449 C CA . ARG A 1 329 ? 26.103 4.624 -15.374 1.00 97.31 329 ARG A CA 1
ATOM 2450 C C . ARG A 1 329 ? 25.645 3.185 -15.112 1.00 97.31 329 ARG A C 1
ATOM 2452 O O . ARG A 1 329 ? 25.158 2.875 -14.025 1.00 97.31 329 ARG A O 1
ATOM 2459 N N . SER A 1 330 ? 25.863 2.318 -16.091 1.00 97.81 330 SER A N 1
ATOM 2460 C CA . SER A 1 330 ? 25.565 0.888 -16.073 1.00 97.81 330 SER A CA 1
ATOM 2461 C C . SER A 1 330 ? 26.672 0.092 -16.787 1.00 97.81 330 SER A C 1
ATOM 2463 O O . SER A 1 330 ? 27.728 0.634 -17.121 1.00 97.81 330 SER A O 1
ATOM 2465 N N . VAL A 1 331 ? 26.441 -1.205 -16.980 1.00 97.44 331 VAL A N 1
ATOM 2466 C CA . VAL A 1 331 ? 27.292 -2.130 -17.738 1.00 97.44 331 VAL A CA 1
ATOM 2467 C C . VAL A 1 331 ? 26.391 -2.935 -18.664 1.00 97.44 331 VAL A C 1
ATOM 2469 O O . VAL A 1 331 ? 25.426 -3.541 -18.200 1.00 97.44 331 VAL A O 1
ATOM 2472 N N . ASP A 1 332 ? 26.706 -2.952 -19.954 1.00 97.19 332 ASP A N 1
ATOM 2473 C CA . ASP A 1 332 ? 26.031 -3.806 -20.927 1.00 97.19 332 ASP A CA 1
ATOM 2474 C C . ASP A 1 332 ? 26.346 -5.277 -20.628 1.00 97.19 332 ASP A C 1
ATOM 2476 O O . ASP A 1 332 ? 27.500 -5.703 -20.679 1.00 97.19 332 ASP A O 1
ATOM 2480 N N . LEU A 1 333 ? 25.323 -6.075 -20.320 1.00 95.81 333 LEU A N 1
ATOM 2481 C CA . LEU A 1 333 ? 25.497 -7.488 -19.972 1.00 95.81 333 LEU A CA 1
ATOM 2482 C C . LEU A 1 333 ? 25.801 -8.389 -21.181 1.00 95.81 333 LEU A C 1
ATOM 2484 O O . LEU A 1 333 ? 26.145 -9.557 -20.983 1.00 95.81 333 LEU A O 1
ATOM 2488 N N . ALA A 1 334 ? 25.683 -7.874 -22.410 1.00 94.50 334 ALA A N 1
ATOM 2489 C CA . ALA A 1 334 ? 26.081 -8.583 -23.623 1.00 94.50 334 ALA A CA 1
ATOM 2490 C C . ALA A 1 334 ? 27.585 -8.429 -23.916 1.00 94.50 334 ALA A C 1
ATOM 2492 O O . ALA A 1 334 ? 28.243 -9.412 -24.255 1.00 94.50 334 ALA A O 1
ATOM 2493 N N . THR A 1 335 ? 28.136 -7.219 -23.760 1.00 96.12 335 THR A N 1
ATOM 2494 C CA . THR A 1 335 ? 29.536 -6.901 -24.114 1.00 96.12 335 THR A CA 1
ATOM 2495 C C . THR A 1 335 ? 30.484 -6.761 -22.920 1.00 96.12 335 THR A C 1
ATOM 2497 O O . THR A 1 335 ? 31.698 -6.850 -23.090 1.00 96.12 335 THR A O 1
ATOM 2500 N N . GLY A 1 336 ? 29.961 -6.525 -21.714 1.00 95.44 336 GLY A N 1
ATOM 2501 C CA . GLY A 1 336 ? 30.741 -6.173 -20.523 1.00 95.44 336 GLY A CA 1
ATOM 2502 C C . GLY A 1 336 ? 31.235 -4.719 -20.495 1.00 95.44 336 GLY A C 1
ATOM 2503 O O . GLY A 1 336 ? 31.941 -4.339 -19.559 1.00 95.44 336 GLY A O 1
ATOM 2504 N N . ALA A 1 337 ? 30.887 -3.898 -21.492 1.00 97.50 337 ALA A N 1
ATOM 2505 C CA . ALA A 1 337 ? 31.319 -2.507 -21.581 1.00 97.50 337 ALA A CA 1
ATOM 2506 C C . ALA A 1 337 ? 30.501 -1.576 -20.656 1.00 97.50 337 ALA A C 1
ATOM 2508 O O . ALA A 1 337 ? 29.307 -1.807 -20.445 1.00 97.50 337 ALA A O 1
ATOM 2509 N N . PRO A 1 338 ? 31.104 -0.505 -20.104 1.00 97.19 338 PRO A N 1
ATOM 2510 C CA . PRO A 1 338 ? 30.367 0.527 -19.381 1.00 97.19 338 PRO A CA 1
ATOM 2511 C C . PRO A 1 338 ? 29.594 1.433 -20.352 1.00 97.19 338 PRO A C 1
ATOM 2513 O O . PRO A 1 338 ? 30.172 1.947 -21.307 1.00 97.19 338 PRO A O 1
ATOM 2516 N N . ASP A 1 339 ? 28.318 1.685 -20.066 1.00 97.56 339 ASP A N 1
ATOM 2517 C CA . ASP A 1 339 ? 27.444 2.566 -20.861 1.00 97.56 339 ASP A CA 1
ATOM 2518 C C . ASP A 1 339 ? 26.347 3.185 -19.960 1.00 97.56 339 ASP A C 1
ATOM 2520 O O . ASP A 1 339 ? 26.330 2.974 -18.742 1.00 97.56 339 ASP A O 1
ATOM 2524 N N . ALA A 1 340 ? 25.441 3.984 -20.515 1.00 96.81 340 ALA A N 1
ATOM 2525 C CA . ALA A 1 340 ? 24.279 4.528 -19.823 1.00 96.81 340 ALA A CA 1
ATOM 2526 C C . ALA A 1 340 ? 23.197 3.456 -19.575 1.00 96.81 340 ALA A C 1
ATOM 2528 O O . ALA A 1 340 ? 22.935 2.592 -20.405 1.00 96.81 340 ALA A O 1
ATOM 2529 N N . ALA A 1 341 ? 22.528 3.518 -18.424 1.00 96.19 341 ALA A N 1
ATOM 2530 C CA . ALA A 1 341 ? 21.396 2.654 -18.104 1.00 96.19 341 ALA A CA 1
ATOM 2531 C C . ALA A 1 341 ? 20.233 2.846 -19.092 1.00 96.19 341 ALA A C 1
ATOM 2533 O O . ALA A 1 341 ? 19.944 3.968 -19.510 1.00 96.19 341 ALA A O 1
ATOM 2534 N N . HIS A 1 342 ? 19.510 1.761 -19.393 1.00 94.19 342 HIS A N 1
ATOM 2535 C CA . HIS A 1 342 ? 18.316 1.819 -20.238 1.00 94.19 342 HIS A CA 1
ATOM 2536 C C . HIS A 1 342 ? 17.265 2.789 -19.676 1.00 94.19 342 HIS A C 1
ATOM 2538 O O . HIS A 1 342 ? 16.966 2.771 -18.480 1.00 94.19 342 HIS A O 1
ATOM 2544 N N . VAL A 1 343 ? 16.670 3.617 -20.536 1.00 92.81 343 VAL A N 1
ATOM 2545 C CA . VAL A 1 343 ? 15.646 4.597 -20.145 1.00 92.81 343 VAL A CA 1
ATOM 2546 C C . VAL A 1 343 ? 14.277 4.123 -20.622 1.00 92.81 343 VAL A C 1
ATOM 2548 O O . VAL A 1 343 ? 13.968 4.134 -21.810 1.00 92.81 343 VAL A O 1
ATOM 2551 N N . GLU A 1 344 ? 13.441 3.731 -19.665 1.00 88.56 344 GLU A N 1
ATOM 2552 C CA . GLU A 1 344 ? 12.012 3.483 -19.864 1.00 88.56 344 GLU A CA 1
ATOM 2553 C C . GLU A 1 344 ? 11.179 4.755 -19.607 1.00 88.56 344 GLU A C 1
ATOM 2555 O O . GLU A 1 344 ? 11.629 5.725 -18.997 1.00 88.56 344 GLU A O 1
ATOM 2560 N N . ARG A 1 345 ? 9.915 4.740 -20.035 1.00 80.88 345 ARG A N 1
ATOM 2561 C CA . ARG A 1 345 ? 8.935 5.795 -19.730 1.00 80.88 345 ARG A CA 1
ATOM 2562 C C . ARG A 1 345 ? 8.550 5.749 -18.241 1.00 80.88 345 ARG A C 1
ATOM 2564 O O . ARG A 1 345 ? 7.793 4.866 -17.839 1.00 80.88 345 ARG A O 1
ATOM 2571 N N . SER A 1 346 ? 9.035 6.703 -17.445 1.00 85.06 346 SER A N 1
ATOM 2572 C CA . SER A 1 346 ? 8.815 6.796 -15.992 1.00 85.06 346 SER A CA 1
ATOM 2573 C C . SER A 1 346 ? 8.042 8.047 -15.549 1.00 85.06 346 SER A C 1
ATOM 2575 O O . SER A 1 346 ? 7.857 9.000 -16.306 1.00 85.06 346 SER A O 1
ATOM 2577 N N . ASP A 1 347 ? 7.566 8.015 -14.302 1.00 93.81 347 ASP A N 1
ATOM 2578 C CA . ASP A 1 347 ? 7.080 9.188 -13.571 1.00 93.81 347 ASP A CA 1
ATOM 2579 C C . ASP A 1 347 ? 8.282 9.949 -12.966 1.00 93.81 347 ASP A C 1
ATOM 2581 O O . ASP A 1 347 ? 9.290 9.326 -12.627 1.00 93.81 347 ASP A O 1
ATOM 2585 N N . THR A 1 348 ? 8.181 11.266 -12.747 1.00 97.12 348 THR A N 1
ATOM 2586 C CA . THR A 1 348 ? 9.177 11.991 -11.926 1.00 97.12 348 THR A CA 1
ATOM 2587 C C . THR A 1 348 ? 8.994 11.665 -10.446 1.00 97.12 348 THR A C 1
ATOM 2589 O O . THR A 1 348 ? 9.968 11.488 -9.716 1.00 97.12 348 THR A O 1
ATOM 2592 N N . CYS A 1 349 ? 7.737 11.586 -10.008 1.00 98.00 349 CYS A N 1
ATOM 2593 C CA . CYS A 1 349 ? 7.347 11.252 -8.647 1.00 98.00 349 CYS A CA 1
ATOM 2594 C C . CYS A 1 349 ? 6.105 10.357 -8.679 1.00 98.00 349 CYS A C 1
ATOM 2596 O O . CYS A 1 349 ? 5.183 10.573 -9.467 1.00 98.00 349 CYS A O 1
ATOM 2598 N N . ALA A 1 350 ? 6.074 9.352 -7.806 1.00 97.81 350 ALA A N 1
ATOM 2599 C CA . ALA A 1 350 ? 4.922 8.472 -7.625 1.00 97.81 350 ALA A CA 1
ATOM 2600 C C . ALA A 1 350 ? 4.533 8.277 -6.151 1.00 97.81 350 ALA A C 1
ATOM 2602 O O . ALA A 1 350 ? 3.684 7.437 -5.872 1.00 97.81 350 ALA A O 1
ATOM 2603 N N . VAL A 1 351 ? 5.092 9.067 -5.225 1.00 98.75 351 VAL A N 1
ATOM 2604 C CA . VAL A 1 351 ? 4.755 9.018 -3.789 1.00 98.75 351 VAL A CA 1
ATOM 2605 C C . VAL A 1 351 ? 3.242 9.176 -3.537 1.00 98.75 351 VAL A C 1
ATOM 2607 O O . VAL A 1 351 ? 2.708 8.370 -2.776 1.00 98.75 351 VAL A O 1
ATOM 2610 N N . PRO A 1 352 ? 2.501 10.079 -4.224 1.00 98.50 352 PRO A N 1
ATOM 2611 C CA . PRO A 1 352 ? 1.051 10.187 -4.035 1.00 98.50 352 PRO A CA 1
ATOM 2612 C C . PRO A 1 352 ? 0.297 8.914 -4.454 1.00 98.50 352 PRO A C 1
ATOM 2614 O O . PRO A 1 352 ? -0.579 8.433 -3.741 1.00 98.50 352 PRO A O 1
ATOM 2617 N N . ALA A 1 353 ? 0.675 8.306 -5.581 1.00 98.25 353 ALA A N 1
ATOM 2618 C CA . ALA A 1 353 ? 0.092 7.041 -6.024 1.00 98.25 353 ALA A CA 1
ATOM 2619 C C . ALA A 1 353 ? 0.484 5.871 -5.101 1.00 98.25 353 ALA A C 1
ATOM 2621 O O . ALA A 1 353 ? -0.328 4.983 -4.847 1.00 98.25 353 ALA A O 1
ATOM 2622 N N . ALA A 1 354 ? 1.712 5.875 -4.573 1.00 98.69 354 ALA A N 1
ATOM 2623 C CA . ALA A 1 354 ? 2.195 4.872 -3.631 1.00 98.69 354 ALA A CA 1
ATOM 2624 C C . ALA A 1 354 ? 1.457 4.926 -2.285 1.00 98.69 354 ALA A C 1
ATOM 2626 O O . ALA A 1 354 ? 1.244 3.868 -1.702 1.00 98.69 354 ALA A O 1
ATOM 2627 N N . ALA A 1 355 ? 0.994 6.102 -1.847 1.00 98.75 355 ALA A N 1
ATOM 2628 C CA . ALA A 1 355 ? 0.140 6.243 -0.669 1.00 98.75 355 ALA A CA 1
ATOM 2629 C C . ALA A 1 355 ? -1.182 5.461 -0.829 1.00 98.75 355 ALA A C 1
ATOM 2631 O O . ALA A 1 355 ? -1.505 4.623 0.013 1.00 98.75 355 ALA A O 1
ATOM 2632 N N . VAL A 1 356 ? -1.862 5.598 -1.978 1.00 98.75 356 VAL A N 1
ATOM 2633 C CA . VAL A 1 356 ? -3.077 4.820 -2.316 1.00 98.75 356 VAL A CA 1
ATOM 2634 C C . VAL A 1 356 ? -2.787 3.314 -2.424 1.00 98.75 356 VAL A C 1
ATOM 2636 O O . VAL A 1 356 ? -3.592 2.483 -2.005 1.00 98.75 356 VAL A O 1
ATOM 2639 N N . VAL A 1 357 ? -1.615 2.919 -2.937 1.00 98.88 357 VAL A N 1
ATOM 2640 C CA . VAL A 1 357 ? -1.184 1.504 -2.900 1.00 98.88 357 VAL A CA 1
ATOM 2641 C C . VAL A 1 357 ? -0.904 1.043 -1.459 1.00 98.88 357 VAL A C 1
ATOM 2643 O O . VAL A 1 357 ? -1.152 -0.117 -1.133 1.00 98.88 357 VAL A O 1
ATOM 2646 N N . GLY A 1 358 ? -0.448 1.945 -0.588 1.00 98.88 358 GLY A N 1
ATOM 2647 C CA . GLY A 1 358 ? -0.326 1.757 0.856 1.00 98.88 358 GLY A CA 1
ATOM 2648 C C . GLY A 1 358 ? -1.663 1.421 1.510 1.00 98.88 358 GLY A C 1
ATOM 2649 O O . GLY A 1 358 ? -1.765 0.382 2.161 1.00 98.88 358 GLY A O 1
ATOM 2650 N N . GLU A 1 359 ? -2.700 2.229 1.261 1.00 98.88 359 GLU A N 1
ATOM 2651 C CA . GLU A 1 359 ? -4.080 1.937 1.689 1.00 98.88 359 GLU A CA 1
ATOM 2652 C C . GLU A 1 359 ? -4.508 0.535 1.247 1.00 98.88 359 GLU A C 1
ATOM 2654 O O . GLU A 1 359 ? -5.024 -0.243 2.045 1.00 98.88 359 GLU A O 1
ATOM 2659 N N . ALA A 1 360 ? -4.248 0.189 -0.017 1.00 98.81 360 ALA A N 1
ATOM 2660 C CA . ALA A 1 360 ? -4.649 -1.086 -0.592 1.00 98.81 360 ALA A CA 1
ATOM 2661 C C . ALA A 1 360 ? -3.982 -2.295 0.089 1.00 98.81 360 ALA A C 1
ATOM 2663 O O . ALA A 1 360 ? -4.668 -3.245 0.473 1.00 98.81 360 ALA A O 1
ATOM 2664 N N . VAL A 1 361 ? -2.656 -2.286 0.272 1.00 98.81 361 VAL A N 1
ATOM 2665 C CA . VAL A 1 361 ? -1.966 -3.424 0.912 1.00 98.81 361 VAL A CA 1
ATOM 2666 C C . VAL A 1 361 ? -2.248 -3.511 2.413 1.00 98.81 361 VAL A C 1
ATOM 2668 O O . VAL A 1 361 ? -2.306 -4.618 2.948 1.00 98.81 361 VAL A O 1
ATOM 2671 N N . VAL A 1 362 ? -2.480 -2.376 3.083 1.00 98.81 362 VAL A N 1
ATOM 2672 C CA . VAL A 1 362 ? -2.905 -2.340 4.490 1.00 98.81 362 VAL A CA 1
ATOM 2673 C C . VAL A 1 362 ? -4.330 -2.875 4.632 1.00 98.81 362 VAL A C 1
ATOM 2675 O O . VAL A 1 362 ? -4.556 -3.729 5.483 1.00 98.81 362 VAL A O 1
ATOM 2678 N N . ALA A 1 363 ? -5.267 -2.484 3.762 1.00 98.62 363 ALA A N 1
ATOM 2679 C CA . ALA A 1 363 ? -6.630 -3.020 3.749 1.00 98.62 363 ALA A CA 1
ATOM 2680 C C . ALA A 1 363 ? -6.656 -4.545 3.530 1.00 98.62 363 ALA A C 1
ATOM 2682 O O . ALA A 1 363 ? -7.390 -5.246 4.224 1.00 98.62 363 ALA A O 1
ATOM 2683 N N . LEU A 1 364 ? -5.819 -5.076 2.628 1.00 98.50 364 LEU A N 1
ATOM 2684 C CA . LEU A 1 364 ? -5.666 -6.524 2.423 1.00 98.50 364 LEU A CA 1
ATOM 2685 C C . LEU A 1 364 ? -5.146 -7.234 3.690 1.00 98.50 364 LEU A C 1
ATOM 2687 O O . LEU A 1 364 ? -5.707 -8.251 4.093 1.00 98.50 364 LEU A O 1
ATOM 2691 N N . ALA A 1 365 ? -4.111 -6.693 4.342 1.00 97.75 365 ALA A N 1
ATOM 2692 C CA . ALA A 1 365 ? -3.537 -7.268 5.565 1.00 97.75 365 ALA A CA 1
ATOM 2693 C C . ALA A 1 365 ? -4.489 -7.193 6.776 1.00 97.75 365 ALA A C 1
ATOM 2695 O O . ALA A 1 365 ? -4.615 -8.153 7.535 1.00 97.75 365 ALA A O 1
ATOM 2696 N N . VAL A 1 366 ? -5.191 -6.070 6.939 1.00 97.62 366 VAL A N 1
ATOM 2697 C CA . VAL A 1 366 ? -6.205 -5.862 7.983 1.00 97.62 366 VAL A CA 1
ATOM 2698 C C . VAL A 1 366 ? -7.427 -6.754 7.754 1.00 97.62 366 VAL A C 1
ATOM 2700 O O . VAL A 1 366 ? -7.928 -7.346 8.708 1.00 97.62 366 VAL A O 1
ATOM 2703 N N . GLY A 1 367 ? -7.869 -6.913 6.503 1.00 97.12 367 GLY A N 1
ATOM 2704 C CA . GLY A 1 367 ? -8.940 -7.838 6.128 1.00 97.12 367 GLY A CA 1
ATOM 2705 C C . GLY A 1 367 ? -8.603 -9.294 6.461 1.00 97.12 367 GLY A C 1
ATOM 2706 O O . GLY A 1 367 ? -9.414 -9.975 7.086 1.00 97.12 367 GLY A O 1
ATOM 2707 N N . ASP A 1 368 ? -7.389 -9.754 6.134 1.00 96.62 368 ASP A N 1
ATOM 2708 C CA . ASP A 1 368 ? -6.910 -11.093 6.519 1.00 96.62 368 ASP A CA 1
ATOM 2709 C C . ASP A 1 368 ? -6.882 -11.278 8.046 1.00 96.62 368 ASP A C 1
ATOM 2711 O O . ASP A 1 368 ? -7.356 -12.291 8.564 1.00 96.62 368 ASP A O 1
ATOM 2715 N N . ALA A 1 369 ? -6.396 -10.279 8.792 1.00 95.75 369 ALA A N 1
ATOM 2716 C CA . ALA A 1 369 ? -6.357 -10.318 10.254 1.00 95.75 369 ALA A CA 1
ATOM 2717 C C . ALA A 1 369 ? -7.762 -10.331 10.894 1.00 95.75 369 ALA A C 1
ATOM 2719 O O . ALA A 1 369 ? -7.985 -11.048 11.874 1.00 95.75 369 ALA A O 1
ATOM 2720 N N . LEU A 1 370 ? -8.720 -9.581 10.335 1.00 94.94 370 LEU A N 1
ATOM 2721 C CA . LEU A 1 370 ? -10.126 -9.576 10.760 1.00 94.94 370 LEU A CA 1
ATOM 2722 C C . LEU A 1 370 ? -10.783 -10.938 10.533 1.00 94.94 370 LEU A C 1
ATOM 2724 O O . LEU A 1 370 ? -11.343 -11.501 11.474 1.00 94.94 370 LEU A O 1
ATOM 2728 N N . LEU A 1 371 ? -10.660 -11.498 9.328 1.00 95.19 371 LEU A N 1
ATOM 2729 C CA . LEU A 1 371 ? -11.219 -12.810 8.988 1.00 95.19 371 LEU A CA 1
ATOM 2730 C C . LEU A 1 371 ? -10.544 -13.944 9.774 1.00 95.19 371 LEU A C 1
ATOM 2732 O O . LEU A 1 371 ? -11.223 -14.856 10.241 1.00 95.19 371 LEU A O 1
ATOM 2736 N N . SER A 1 372 ? -9.235 -13.850 10.021 1.00 93.94 372 SER A N 1
ATOM 2737 C CA . SER A 1 372 ? -8.502 -14.784 10.888 1.00 93.94 372 SER A CA 1
ATOM 2738 C C . SER A 1 372 ? -8.985 -14.747 12.346 1.00 93.94 372 SER A C 1
ATOM 2740 O O . SER A 1 372 ? -9.025 -15.784 13.006 1.00 93.94 372 SER A O 1
ATOM 2742 N N . LYS A 1 373 ? -9.358 -13.568 12.870 1.00 92.31 373 LYS A N 1
ATOM 2743 C CA . LYS A 1 373 ? -9.841 -13.390 14.254 1.00 92.31 373 LYS A CA 1
ATOM 2744 C C . LYS A 1 373 ? -11.309 -13.776 14.435 1.00 92.31 373 LYS A C 1
ATOM 2746 O O . LYS A 1 373 ? -11.682 -14.300 15.486 1.00 92.31 373 LYS A O 1
ATOM 2751 N N . LEU A 1 374 ? -12.154 -13.395 13.481 1.00 91.81 374 LEU A N 1
ATOM 2752 C CA . LEU A 1 374 ? -13.611 -13.438 13.615 1.00 91.81 374 LEU A CA 1
ATOM 2753 C C . LEU A 1 374 ? -14.233 -14.666 12.945 1.00 91.81 374 LEU A C 1
ATOM 2755 O O . LEU A 1 374 ? -15.312 -15.087 13.365 1.00 91.81 374 LEU A O 1
ATOM 2759 N N . GLY A 1 375 ? -13.549 -15.245 11.955 1.00 91.50 375 GLY A N 1
ATOM 2760 C CA . GLY A 1 375 ? -14.092 -16.279 11.084 1.00 91.50 375 GLY A CA 1
ATOM 2761 C C . GLY A 1 375 ? -15.242 -15.755 10.225 1.00 91.50 375 GLY A C 1
ATOM 2762 O O . GLY A 1 375 ? -15.329 -14.563 9.939 1.00 91.50 375 GLY A O 1
ATOM 2763 N N . GLY A 1 376 ? -16.144 -16.663 9.867 1.00 89.38 376 GLY A N 1
ATOM 2764 C CA . GLY A 1 376 ? -17.372 -16.367 9.143 1.00 89.38 376 GLY A CA 1
ATOM 2765 C C . GLY A 1 376 ? -17.263 -16.549 7.633 1.00 89.38 376 GLY A C 1
ATOM 2766 O O . GLY A 1 376 ? -16.386 -15.978 6.991 1.00 89.38 376 GLY A O 1
ATOM 2767 N N . ASP A 1 377 ? -18.187 -17.326 7.067 1.00 95.38 377 ASP A N 1
ATOM 2768 C CA . ASP A 1 377 ? -18.280 -17.544 5.614 1.00 95.38 377 ASP A CA 1
ATOM 2769 C C . ASP A 1 377 ? -19.272 -16.562 4.941 1.00 95.38 377 ASP A C 1
ATOM 2771 O O . ASP A 1 377 ? -19.329 -16.447 3.714 1.00 95.38 377 ASP A O 1
ATOM 2775 N N . SER A 1 378 ? -20.026 -15.797 5.742 1.00 97.12 378 SER A N 1
ATOM 2776 C CA . SER A 1 378 ? -20.978 -14.765 5.300 1.00 97.12 378 SER A CA 1
ATOM 2777 C C . SER A 1 378 ? -20.838 -13.455 6.087 1.00 97.12 378 SER A C 1
ATOM 2779 O O . SER A 1 378 ? -20.384 -13.448 7.235 1.00 97.12 378 SER A O 1
ATOM 2781 N N . LEU A 1 379 ? -21.266 -12.341 5.484 1.00 96.56 379 LEU A N 1
ATOM 2782 C CA . LEU A 1 379 ? -21.229 -11.015 6.109 1.00 96.56 379 LEU A CA 1
ATOM 2783 C C . LEU A 1 379 ? -22.039 -10.951 7.419 1.00 96.56 379 LEU A C 1
ATOM 2785 O O . LEU A 1 379 ? -21.548 -10.408 8.408 1.00 96.56 379 LEU A O 1
ATOM 2789 N N . ASP A 1 380 ? -23.233 -11.551 7.465 1.00 96.56 380 ASP A N 1
ATOM 2790 C CA . ASP A 1 380 ? -24.089 -11.564 8.664 1.00 96.56 380 ASP A CA 1
ATOM 2791 C C . ASP A 1 380 ? -23.415 -12.265 9.854 1.00 96.56 380 ASP A C 1
ATOM 2793 O O . ASP A 1 380 ? -23.470 -11.790 10.997 1.00 96.56 380 ASP A O 1
ATOM 2797 N N . GLU A 1 381 ? -22.750 -13.393 9.588 1.00 96.12 381 GLU A N 1
ATOM 2798 C CA . GLU A 1 381 ? -22.005 -14.155 10.588 1.00 96.12 381 GLU A CA 1
ATOM 2799 C C . GLU A 1 381 ? -20.811 -13.354 11.117 1.00 96.12 381 GLU A C 1
ATOM 2801 O O . GLU A 1 381 ? -20.616 -13.257 12.334 1.00 96.12 381 GLU A O 1
ATOM 2806 N N . LEU A 1 382 ? -20.058 -12.727 10.211 1.00 94.69 382 LEU A N 1
ATOM 2807 C CA . LEU A 1 382 ? -18.902 -11.895 10.523 1.00 94.69 382 LEU A CA 1
ATOM 2808 C C . LEU A 1 382 ? -19.293 -10.653 11.336 1.00 94.69 382 LEU A C 1
ATOM 2810 O O . LEU A 1 382 ? -18.685 -10.378 12.372 1.00 94.69 382 LEU A O 1
ATOM 2814 N N . GLN A 1 383 ? -20.363 -9.951 10.957 1.00 93.75 383 GLN A N 1
ATOM 2815 C CA . GLN A 1 383 ? -20.908 -8.844 11.744 1.00 93.75 383 GLN A CA 1
ATOM 2816 C C . GLN A 1 383 ? -21.402 -9.317 13.123 1.00 93.75 383 GLN A C 1
ATOM 2818 O O . GLN A 1 383 ? -21.211 -8.631 14.131 1.00 93.75 383 GLN A O 1
ATOM 2823 N N . ALA A 1 384 ? -22.008 -10.506 13.220 1.00 92.00 384 ALA A N 1
ATOM 2824 C CA . ALA A 1 384 ? -22.384 -11.087 14.508 1.00 92.00 384 ALA A CA 1
ATOM 2825 C C . ALA A 1 384 ? -21.155 -11.444 15.367 1.00 92.00 384 ALA A C 1
ATOM 2827 O O . ALA A 1 384 ? -21.181 -11.241 16.585 1.00 92.00 384 ALA A O 1
ATOM 2828 N N . ALA A 1 385 ? -20.070 -11.928 14.758 1.00 92.00 385 ALA A N 1
ATOM 2829 C CA . ALA A 1 385 ? -18.797 -12.184 15.424 1.00 92.00 385 ALA A CA 1
ATOM 2830 C C . ALA A 1 385 ? -18.129 -10.886 15.904 1.00 92.00 385 ALA A C 1
ATOM 2832 O O . ALA A 1 385 ? -17.698 -10.828 17.059 1.00 92.00 385 ALA A O 1
ATOM 2833 N N . LEU A 1 386 ? -18.130 -9.829 15.085 1.00 90.00 386 LEU A N 1
ATOM 2834 C CA . LEU A 1 386 ? -17.618 -8.500 15.427 1.00 90.00 386 LEU A CA 1
ATOM 2835 C C . LEU A 1 386 ? -18.386 -7.882 16.605 1.00 90.00 386 LEU A C 1
ATOM 2837 O O . LEU A 1 386 ? -17.772 -7.461 17.585 1.00 90.00 386 LEU A O 1
ATOM 2841 N N . ARG A 1 387 ? -19.728 -7.928 16.589 1.00 87.06 387 ARG A N 1
ATOM 2842 C CA . ARG A 1 387 ? -20.565 -7.492 17.726 1.00 87.06 387 ARG A CA 1
ATOM 2843 C C . ARG A 1 387 ? -20.208 -8.235 19.022 1.00 87.06 387 ARG A C 1
ATOM 2845 O O . ARG A 1 387 ? -20.139 -7.617 20.083 1.00 87.06 387 ARG A O 1
ATOM 2852 N N . ARG A 1 388 ? -19.933 -9.546 18.955 1.00 86.19 388 ARG A N 1
ATOM 2853 C CA . ARG A 1 388 ? -19.461 -10.339 20.111 1.00 86.19 388 ARG A CA 1
ATOM 2854 C C . ARG A 1 388 ? -18.031 -9.975 20.534 1.00 86.19 388 ARG A C 1
ATOM 2856 O O . ARG A 1 388 ? -17.738 -10.006 21.726 1.00 86.19 388 ARG A O 1
ATOM 2863 N N . ALA A 1 389 ? -17.146 -9.633 19.598 1.00 85.38 389 ALA A N 1
ATOM 2864 C CA . ALA A 1 389 ? -15.784 -9.195 19.898 1.00 85.38 389 ALA A CA 1
ATOM 2865 C C . ALA A 1 389 ? -15.781 -7.858 20.657 1.00 85.38 389 ALA A C 1
ATOM 2867 O O . ALA A 1 389 ? -15.189 -7.786 21.731 1.00 85.38 389 ALA A O 1
ATOM 2868 N N . TRP A 1 390 ? -16.534 -6.860 20.182 1.00 82.38 390 TRP A N 1
ATOM 2869 C CA . TRP A 1 390 ? -16.718 -5.580 20.876 1.00 82.38 390 TRP A CA 1
ATOM 2870 C C . TRP A 1 390 ? -17.364 -5.726 22.261 1.00 82.38 390 TRP A C 1
ATOM 2872 O O . TRP A 1 390 ? -16.976 -5.027 23.194 1.00 82.38 390 TRP A O 1
ATOM 2882 N N . GLN A 1 391 ? -18.305 -6.663 22.436 1.00 78.38 391 GLN A N 1
ATOM 2883 C CA . GLN A 1 391 ? -18.861 -6.978 23.760 1.00 78.38 391 GLN A CA 1
ATOM 2884 C C . GLN A 1 391 ? -17.794 -7.525 24.723 1.00 78.38 391 GLN A C 1
ATOM 2886 O O . GLN A 1 391 ? -17.769 -7.115 25.879 1.00 78.38 391 GLN A O 1
ATOM 2891 N N . ARG A 1 392 ? -16.888 -8.401 24.261 1.00 78.56 392 ARG A N 1
ATOM 2892 C CA . ARG A 1 392 ? -15.788 -8.946 25.086 1.00 78.56 392 ARG A CA 1
ATOM 2893 C C . ARG A 1 392 ? -14.647 -7.956 25.337 1.00 78.56 392 ARG A C 1
ATOM 2895 O O . ARG A 1 392 ? -13.969 -8.081 26.348 1.00 78.56 392 ARG A O 1
ATOM 2902 N N . ALA A 1 393 ? -14.435 -6.989 24.444 1.00 79.00 393 ALA A N 1
ATOM 2903 C CA . ALA A 1 393 ? -13.421 -5.944 24.605 1.00 79.00 393 ALA A CA 1
ATOM 2904 C C . ALA A 1 393 ? -13.705 -5.004 25.795 1.00 79.00 393 ALA A C 1
ATOM 2906 O O . ALA A 1 393 ? -12.793 -4.368 26.318 1.00 79.00 393 ALA A O 1
ATOM 2907 N N . ARG A 1 394 ? -14.959 -4.947 26.267 1.00 75.19 394 ARG A N 1
ATOM 2908 C CA . ARG A 1 394 ? -15.359 -4.236 27.490 1.00 75.19 394 ARG A CA 1
ATOM 2909 C C . ARG A 1 394 ? -14.947 -5.035 28.730 1.00 75.19 394 ARG A C 1
ATOM 2911 O O . ARG A 1 394 ? -15.777 -5.632 29.408 1.00 75.19 394 ARG A O 1
ATOM 2918 N N . LEU A 1 395 ? -13.641 -5.047 29.007 1.00 66.12 395 LEU A N 1
ATOM 2919 C CA . LEU A 1 395 ? -13.038 -5.716 30.170 1.00 66.12 395 LEU A CA 1
ATOM 2920 C C . LEU A 1 395 ? -13.527 -5.140 31.510 1.00 66.12 395 LEU A C 1
ATOM 2922 O O . LEU A 1 395 ? -13.498 -5.821 32.533 1.00 66.12 395 LEU A O 1
ATOM 2926 N N . LEU A 1 396 ? -13.967 -3.881 31.507 1.00 63.28 396 LEU A N 1
ATOM 2927 C CA . LEU A 1 396 ? -14.544 -3.205 32.660 1.00 63.28 396 LEU A CA 1
ATOM 2928 C C . LEU A 1 396 ? -16.071 -3.224 32.565 1.00 63.28 396 LEU A C 1
ATOM 2930 O O . LEU A 1 396 ? -16.643 -2.994 31.500 1.00 63.28 396 LEU A O 1
ATOM 2934 N N . ALA A 1 397 ? -16.741 -3.440 33.698 1.00 58.12 397 ALA A N 1
ATOM 2935 C CA . ALA A 1 397 ? -18.189 -3.306 33.779 1.00 58.12 397 ALA A CA 1
ATOM 2936 C C . ALA A 1 397 ? -18.598 -1.859 33.448 1.00 58.12 397 ALA A C 1
ATOM 2938 O O . ALA A 1 397 ? -18.368 -0.939 34.233 1.00 58.12 397 ALA A O 1
ATOM 2939 N N . GLY A 1 398 ? -19.197 -1.659 32.274 1.00 53.56 398 GLY A N 1
ATOM 2940 C CA . GLY A 1 398 ? -19.770 -0.375 31.889 1.00 53.56 398 GLY A CA 1
ATOM 2941 C C . GLY A 1 398 ? -21.027 -0.079 32.702 1.00 53.56 398 GLY A C 1
ATOM 2942 O O . GLY A 1 398 ? -21.971 -0.869 32.697 1.00 53.56 398 GLY A O 1
ATOM 2943 N N . HIS A 1 399 ? -21.057 1.073 33.366 1.00 53.59 399 HIS A N 1
ATOM 2944 C CA . HIS A 1 399 ? -22.239 1.569 34.065 1.00 53.59 399 HIS A CA 1
ATOM 2945 C C . HIS A 1 399 ? -22.990 2.562 33.172 1.00 53.59 399 HIS A C 1
ATOM 2947 O O . HIS A 1 399 ? -22.416 3.553 32.723 1.00 53.59 399 HIS A O 1
ATOM 2953 N N . VAL A 1 400 ? -24.282 2.322 32.934 1.00 55.25 400 VAL A N 1
ATOM 2954 C CA . VAL A 1 400 ? -25.170 3.315 32.313 1.00 55.25 400 VAL A CA 1
ATOM 2955 C C . VAL A 1 400 ? -25.909 4.063 33.408 1.00 55.25 400 VAL A C 1
ATOM 2957 O O . VAL A 1 400 ? -26.741 3.500 34.114 1.00 55.25 400 VAL A O 1
ATOM 2960 N N . PHE A 1 401 ? -25.605 5.352 33.521 1.00 54.09 401 PHE A N 1
ATOM 2961 C CA . PHE A 1 401 ? -26.285 6.274 34.418 1.00 54.09 401 PHE A CA 1
ATOM 2962 C C . PHE A 1 401 ? -27.398 6.989 33.648 1.00 54.09 401 PHE A C 1
ATOM 2964 O O . PHE A 1 401 ? -27.121 7.776 32.742 1.00 54.09 401 PHE A O 1
ATOM 2971 N N . LEU A 1 402 ? -28.660 6.738 34.005 1.00 57.34 402 LEU A N 1
ATOM 2972 C CA . LEU A 1 402 ? -29.776 7.557 33.532 1.00 57.34 402 LEU A CA 1
ATOM 2973 C C . LEU A 1 402 ? -30.001 8.717 34.504 1.00 57.34 402 LEU A C 1
ATOM 2975 O O . LEU A 1 402 ? -30.421 8.508 35.637 1.00 57.34 402 LEU A O 1
ATOM 2979 N N . CYS A 1 403 ? -29.758 9.944 34.047 1.00 51.62 403 CYS A N 1
ATOM 2980 C CA . CYS A 1 403 ? -30.076 11.168 34.785 1.00 51.62 403 CYS A CA 1
ATOM 2981 C C . CYS A 1 403 ? -31.395 11.776 34.290 1.00 51.62 403 CYS A C 1
ATOM 2983 O O . CYS A 1 403 ? -31.654 11.833 33.091 1.00 51.62 403 CYS A O 1
ATOM 2985 N N . GLY A 1 404 ? -32.227 12.258 35.214 1.00 57.12 404 GLY A N 1
ATOM 2986 C CA . GLY A 1 404 ? -33.551 12.813 34.916 1.00 57.12 404 GLY A CA 1
ATOM 2987 C C . GLY A 1 404 ? -34.360 13.076 36.187 1.00 57.12 404 GLY A C 1
ATOM 2988 O O . GLY A 1 404 ? -34.006 12.591 37.263 1.00 57.12 404 GLY A O 1
ATOM 2989 N N . LEU A 1 405 ? -35.450 13.835 36.084 1.00 57.94 405 LEU A N 1
ATOM 2990 C CA . LEU A 1 405 ? -36.300 14.179 37.232 1.00 57.94 405 LEU A CA 1
ATOM 2991 C C . LEU A 1 405 ? -37.052 12.948 37.794 1.00 57.94 405 LEU A C 1
ATOM 2993 O O . LEU A 1 405 ? -37.231 11.949 37.088 1.00 57.94 405 LEU A O 1
ATOM 2997 N N . PRO A 1 406 ? -37.493 12.964 39.067 1.00 61.81 406 PRO A N 1
ATOM 2998 C CA . PRO A 1 406 ? -38.416 11.954 39.588 1.00 61.81 406 PRO A CA 1
ATOM 2999 C C . PRO A 1 406 ? -39.645 11.809 38.677 1.00 61.81 406 PRO A C 1
ATOM 3001 O O . PRO A 1 406 ? -40.168 12.802 38.178 1.00 61.81 406 PRO A O 1
ATOM 3004 N N . GLY A 1 407 ? -40.072 10.573 38.412 1.00 66.12 407 GLY A N 1
ATOM 3005 C CA . GLY A 1 407 ? -41.169 10.283 37.478 1.00 66.12 407 GLY A CA 1
ATOM 3006 C C . GLY A 1 407 ? -40.805 10.285 35.984 1.00 66.12 407 GLY A C 1
ATOM 3007 O O . GLY A 1 407 ? -41.626 9.857 35.181 1.00 66.12 407 GLY A O 1
ATOM 3008 N N . SER A 1 408 ? -39.582 10.657 35.573 1.00 70.00 408 SER A N 1
ATOM 3009 C CA . SER A 1 408 ? -39.178 10.697 34.149 1.00 70.00 408 SER A CA 1
ATOM 3010 C C . SER A 1 408 ? -38.922 9.317 33.500 1.00 70.00 408 SER A C 1
ATOM 3012 O O . SER A 1 408 ? -38.073 9.194 32.619 1.00 70.00 408 SER A O 1
ATOM 3014 N N . GLY A 1 409 ? -39.568 8.251 33.981 1.00 75.31 409 GLY A N 1
ATOM 3015 C CA . GLY A 1 409 ? -39.447 6.889 33.441 1.00 75.31 409 GLY A CA 1
ATOM 3016 C C . GLY A 1 409 ? -38.104 6.175 33.662 1.00 75.31 409 GLY A C 1
ATOM 3017 O O . GLY A 1 409 ? -37.929 5.074 33.145 1.00 75.31 409 GLY A O 1
ATOM 3018 N N . LYS A 1 410 ? -37.155 6.746 34.424 1.00 77.31 410 LYS A N 1
ATOM 3019 C CA . LYS A 1 410 ? -35.795 6.186 34.605 1.00 77.31 410 LYS A CA 1
ATOM 3020 C C . LYS A 1 410 ? -35.789 4.715 35.017 1.00 77.31 410 LYS A C 1
ATOM 3022 O O . LYS A 1 410 ? -35.190 3.916 34.314 1.00 77.31 410 LYS A O 1
ATOM 3027 N N . SER A 1 411 ? -36.485 4.347 36.091 1.00 73.88 411 SER A N 1
ATOM 3028 C CA . SER A 1 411 ? -36.516 2.965 36.595 1.00 73.88 411 SER A CA 1
ATOM 3029 C C . SER A 1 411 ? -37.265 1.987 35.673 1.00 73.88 411 SER A C 1
ATOM 3031 O O . SER A 1 411 ? -37.152 0.779 35.846 1.00 73.88 411 SER A O 1
ATOM 3033 N N . THR A 1 412 ? -37.980 2.483 34.656 1.00 79.38 412 THR A N 1
ATOM 3034 C CA . THR A 1 412 ? -38.568 1.673 33.573 1.00 79.38 412 THR A CA 1
ATOM 3035 C C . THR A 1 412 ? -37.600 1.527 32.396 1.00 79.38 412 THR A C 1
ATOM 3037 O O . THR A 1 412 ? -37.464 0.448 31.826 1.00 79.38 412 THR A O 1
ATOM 3040 N N . VAL A 1 413 ? -36.900 2.606 32.026 1.00 77.69 413 VAL A N 1
ATOM 3041 C CA . VAL A 1 413 ? -35.972 2.630 30.883 1.00 77.69 413 VAL A CA 1
ATOM 3042 C C . VAL A 1 413 ? -34.614 2.017 31.237 1.00 77.69 413 VAL A C 1
ATOM 3044 O O . VAL A 1 413 ? -34.025 1.358 30.384 1.00 77.69 413 VAL A O 1
ATOM 3047 N N . ALA A 1 414 ? -34.121 2.168 32.471 1.00 71.81 414 ALA A N 1
ATOM 3048 C CA . ALA A 1 414 ? -32.815 1.658 32.895 1.00 71.81 414 ALA A CA 1
ATOM 3049 C C . ALA A 1 414 ? -32.704 0.132 32.749 1.00 71.81 414 ALA A C 1
ATOM 3051 O O . ALA A 1 414 ? -31.752 -0.298 32.099 1.00 71.81 414 ALA A O 1
ATOM 3052 N N . PRO A 1 415 ? -33.660 -0.698 33.224 1.00 75.25 415 PRO A N 1
ATOM 3053 C CA . PRO A 1 415 ? -33.560 -2.148 33.069 1.00 75.25 415 PRO A CA 1
ATOM 3054 C C . PRO A 1 415 ? -33.648 -2.582 31.604 1.00 75.25 415 PRO A C 1
ATOM 3056 O O . PRO A 1 415 ? -32.902 -3.461 31.183 1.00 75.25 415 PRO A O 1
ATOM 3059 N N . LEU A 1 416 ? -34.501 -1.932 30.802 1.00 79.62 416 LEU A N 1
ATOM 3060 C CA . LEU A 1 416 ? -34.647 -2.218 29.371 1.00 79.62 416 LEU A CA 1
ATOM 3061 C C . LEU A 1 416 ? -33.380 -1.857 28.582 1.00 79.62 416 LEU A C 1
ATOM 3063 O O . LEU A 1 416 ? -32.919 -2.635 27.747 1.00 79.62 416 LEU A O 1
ATOM 3067 N N . LEU A 1 417 ? -32.790 -0.694 28.866 1.00 72.12 417 LEU A N 1
ATOM 3068 C CA . LEU A 1 417 ? -31.555 -0.228 28.242 1.00 72.12 417 LEU A CA 1
ATOM 3069 C C . LEU A 1 417 ? -30.357 -1.079 28.684 1.00 72.12 417 LEU A C 1
ATOM 3071 O O . LEU A 1 417 ? -29.563 -1.492 27.843 1.00 72.12 417 LEU A O 1
ATOM 3075 N N . ALA A 1 418 ? -30.260 -1.409 29.973 1.00 71.69 418 ALA A N 1
ATOM 3076 C CA . ALA A 1 418 ? -29.226 -2.280 30.521 1.00 71.69 418 ALA A CA 1
ATOM 3077 C C . ALA A 1 418 ? -29.310 -3.707 29.952 1.00 71.69 418 ALA A C 1
ATOM 3079 O O . ALA A 1 418 ? -28.293 -4.249 29.524 1.00 71.69 418 ALA A O 1
ATOM 3080 N N . ALA A 1 419 ? -30.515 -4.280 29.838 1.00 74.81 419 ALA A N 1
ATOM 3081 C CA . ALA A 1 419 ? -30.738 -5.573 29.191 1.00 74.81 419 ALA A CA 1
ATOM 3082 C C . ALA A 1 419 ? -30.360 -5.542 27.699 1.00 74.81 419 ALA A C 1
ATOM 3084 O O . ALA A 1 419 ? -29.648 -6.428 27.223 1.00 74.81 419 ALA A O 1
ATOM 3085 N N . LYS A 1 420 ? -30.758 -4.488 26.968 1.00 71.06 420 LYS A N 1
ATOM 3086 C CA . LYS A 1 420 ? -30.401 -4.291 25.551 1.00 71.06 420 LYS A CA 1
ATOM 3087 C C . LYS A 1 420 ? -28.889 -4.131 25.342 1.00 71.06 420 LYS A C 1
ATOM 3089 O O . LYS A 1 420 ? -28.361 -4.598 24.336 1.00 71.06 420 LYS A O 1
ATOM 3094 N N . LEU A 1 421 ? -28.191 -3.511 26.295 1.00 63.88 421 LEU A N 1
ATOM 3095 C CA . LEU A 1 421 ? -26.736 -3.323 26.291 1.00 63.88 421 LEU A CA 1
ATOM 3096 C C . LEU A 1 421 ? -25.953 -4.477 26.951 1.00 63.88 421 LEU A C 1
ATOM 3098 O O . LEU A 1 421 ? -24.725 -4.475 26.879 1.00 63.88 421 LEU A O 1
ATOM 3102 N N . ARG A 1 422 ? -26.643 -5.457 27.555 1.00 64.94 422 ARG A N 1
ATOM 3103 C CA . ARG A 1 422 ? -26.084 -6.585 28.329 1.00 64.94 422 ARG A CA 1
ATOM 3104 C C . ARG A 1 422 ? -25.119 -6.160 29.444 1.00 64.94 422 ARG A C 1
ATOM 3106 O O . ARG A 1 422 ? -24.076 -6.777 29.646 1.00 64.94 422 ARG A O 1
ATOM 3113 N N . ILE A 1 423 ? -25.485 -5.113 30.172 1.00 65.62 423 ILE A N 1
ATOM 3114 C CA . ILE A 1 423 ? -24.756 -4.603 31.341 1.00 65.62 423 ILE A CA 1
ATOM 3115 C C . ILE A 1 423 ? -25.617 -4.742 32.606 1.00 65.62 423 ILE A C 1
ATOM 3117 O O . ILE A 1 423 ? -26.846 -4.730 32.500 1.00 65.62 423 ILE A O 1
ATOM 3121 N N . PRO A 1 424 ? -25.023 -4.855 33.808 1.00 60.25 424 PRO A N 1
ATOM 3122 C CA . PRO A 1 424 ? -25.787 -4.858 35.051 1.00 60.25 424 PRO A CA 1
ATOM 3123 C C . PRO A 1 424 ? -26.573 -3.551 35.227 1.00 60.25 424 PRO A C 1
ATOM 3125 O O . PRO A 1 424 ? -25.996 -2.463 35.196 1.00 60.25 424 PRO A O 1
ATOM 3128 N N . CYS A 1 425 ? -27.885 -3.651 35.447 1.00 67.31 425 CYS A N 1
ATOM 3129 C CA . CYS A 1 425 ? -28.693 -2.497 35.829 1.00 67.31 425 CYS A CA 1
ATOM 3130 C C . CYS A 1 425 ? -28.472 -2.190 37.313 1.00 67.31 425 CYS A C 1
ATOM 3132 O O . CYS A 1 425 ? -28.825 -2.994 38.174 1.00 67.31 425 CYS A O 1
ATOM 3134 N N . LEU A 1 426 ? -27.925 -1.013 37.607 1.00 63.22 426 LEU A N 1
ATOM 3135 C CA . LEU A 1 426 ? -27.818 -0.468 38.957 1.00 63.22 426 LEU A CA 1
ATOM 3136 C C . LEU A 1 426 ? -28.724 0.760 39.037 1.00 63.22 426 LEU A C 1
ATOM 3138 O O . LEU A 1 426 ? -28.371 1.826 38.535 1.00 63.22 426 LEU A O 1
ATOM 3142 N N . ASP A 1 427 ? -29.903 0.602 39.640 1.00 69.50 427 ASP A N 1
ATOM 3143 C CA . ASP A 1 427 ? -30.751 1.745 39.981 1.00 69.50 427 ASP A CA 1
ATOM 3144 C C . ASP A 1 427 ? -30.138 2.442 41.206 1.00 69.50 427 ASP A C 1
ATOM 3146 O O . ASP A 1 427 ? -30.250 1.977 42.345 1.00 69.50 427 ASP A O 1
ATOM 3150 N N . LEU A 1 428 ? -29.397 3.520 40.938 1.00 61.72 428 LEU A N 1
ATOM 3151 C CA . LEU A 1 428 ? -28.674 4.274 41.957 1.00 61.72 428 LEU A CA 1
ATOM 3152 C C . LEU A 1 428 ? -29.637 4.981 42.921 1.00 61.72 428 LEU A C 1
ATOM 3154 O O . LEU A 1 428 ? -29.342 5.042 44.113 1.00 61.72 428 LEU A O 1
ATOM 3158 N N . ASP A 1 429 ? -30.796 5.443 42.434 1.00 66.00 429 ASP A N 1
ATOM 3159 C CA . ASP A 1 429 ? -31.843 6.034 43.274 1.00 66.00 429 ASP A CA 1
ATOM 3160 C C . ASP A 1 429 ? -32.337 4.967 44.272 1.00 66.00 429 ASP A C 1
ATOM 3162 O O . ASP A 1 429 ? -32.345 5.205 45.480 1.00 66.00 429 ASP A O 1
ATOM 3166 N N . GLN A 1 430 ? -32.612 3.742 43.805 1.00 65.75 430 GLN A N 1
ATOM 3167 C CA . GLN A 1 430 ? -33.022 2.626 44.667 1.00 65.75 430 GLN A CA 1
ATOM 3168 C C . GLN A 1 430 ? -31.925 2.185 45.658 1.00 65.75 430 GLN A C 1
ATOM 3170 O O . GLN A 1 430 ? -32.233 1.822 46.797 1.00 65.75 430 GLN A O 1
ATOM 3175 N N . GLN A 1 431 ? -30.645 2.197 45.269 1.00 62.06 431 GLN A N 1
ATOM 3176 C CA . GLN A 1 431 ? -29.544 1.890 46.194 1.00 62.06 431 GLN A CA 1
ATOM 3177 C C . GLN A 1 431 ? -29.370 2.972 47.266 1.00 62.06 431 GLN A C 1
ATOM 3179 O O . GLN A 1 431 ? -29.192 2.639 48.439 1.00 62.06 431 GLN A O 1
ATOM 3184 N N . ILE A 1 432 ? -29.484 4.249 46.891 1.00 57.06 432 ILE A N 1
ATOM 3185 C CA . ILE A 1 432 ? -29.464 5.376 47.830 1.00 57.06 432 ILE A CA 1
ATOM 3186 C C . ILE A 1 432 ? -30.668 5.297 48.777 1.00 57.06 432 ILE A C 1
ATOM 3188 O O . ILE A 1 432 ? -30.501 5.481 49.978 1.00 57.06 432 ILE A O 1
ATOM 3192 N N . GLU A 1 433 ? -31.863 4.950 48.294 1.00 64.50 433 GLU A N 1
ATOM 3193 C CA . GLU A 1 433 ? -33.044 4.761 49.147 1.00 64.50 433 GLU A CA 1
ATOM 3194 C C . GLU A 1 433 ? -32.880 3.619 50.154 1.00 64.50 433 GLU A C 1
ATOM 3196 O O . GLU A 1 433 ? -33.211 3.794 51.328 1.00 64.50 433 GLU A O 1
ATOM 3201 N N . ARG A 1 434 ? -32.319 2.479 49.729 1.00 60.56 434 ARG A N 1
ATOM 3202 C CA . ARG A 1 434 ? -32.024 1.340 50.618 1.00 60.56 434 ARG A CA 1
ATOM 3203 C C . ARG A 1 434 ? -30.939 1.661 51.650 1.00 60.56 434 ARG A C 1
ATOM 3205 O O . ARG A 1 434 ? -31.028 1.175 52.771 1.00 60.56 434 ARG A O 1
ATOM 3212 N N . GLY A 1 435 ? -29.936 2.467 51.291 1.00 49.19 435 GLY A N 1
ATOM 3213 C CA . GLY A 1 435 ? -28.834 2.847 52.185 1.00 49.19 435 GLY A CA 1
ATOM 3214 C C . GLY A 1 435 ? -29.132 4.032 53.114 1.00 49.19 435 GLY A C 1
ATOM 3215 O O . GLY A 1 435 ? -28.603 4.081 54.219 1.00 49.19 435 GLY A O 1
ATOM 3216 N N . ALA A 1 436 ? -29.976 4.979 52.690 1.00 56.34 436 ALA A N 1
ATOM 3217 C CA . ALA A 1 436 ? -30.261 6.227 53.411 1.00 56.34 436 ALA A CA 1
ATOM 3218 C C . ALA A 1 436 ? -31.692 6.317 53.985 1.00 56.34 436 ALA A C 1
ATOM 3220 O O . ALA A 1 436 ? -32.072 7.343 54.549 1.00 56.34 436 ALA A O 1
ATOM 3221 N N . GLY A 1 437 ? -32.522 5.280 53.830 1.00 45.44 437 GLY A N 1
ATOM 3222 C CA . GLY A 1 437 ? -33.842 5.156 54.472 1.00 45.44 437 GLY A CA 1
ATOM 3223 C C . GLY A 1 437 ? -34.980 6.006 53.879 1.00 45.44 437 GLY A C 1
ATOM 3224 O O . GLY A 1 437 ? -36.139 5.802 54.257 1.00 45.44 437 GLY A O 1
ATOM 3225 N N . ARG A 1 438 ? -34.670 6.951 52.975 1.00 50.97 438 ARG A N 1
ATOM 3226 C CA . ARG A 1 438 ? -35.546 7.528 51.926 1.00 50.97 438 ARG A CA 1
ATOM 3227 C C . ARG A 1 438 ? -34.831 8.645 51.159 1.00 50.97 438 ARG A C 1
ATOM 3229 O O . ARG A 1 438 ? -34.173 9.491 51.764 1.00 50.97 438 ARG A O 1
ATOM 3236 N N . CYS A 1 439 ? -35.049 8.731 49.847 1.00 44.75 439 CYS A N 1
ATOM 3237 C CA . CYS A 1 439 ? -34.654 9.899 49.067 1.00 44.75 439 CYS A CA 1
ATOM 3238 C C . CYS A 1 439 ? -35.585 11.073 49.420 1.00 44.75 439 CYS A C 1
ATOM 3240 O O . CYS A 1 439 ? -36.790 11.036 49.159 1.00 44.75 439 CYS A O 1
ATOM 324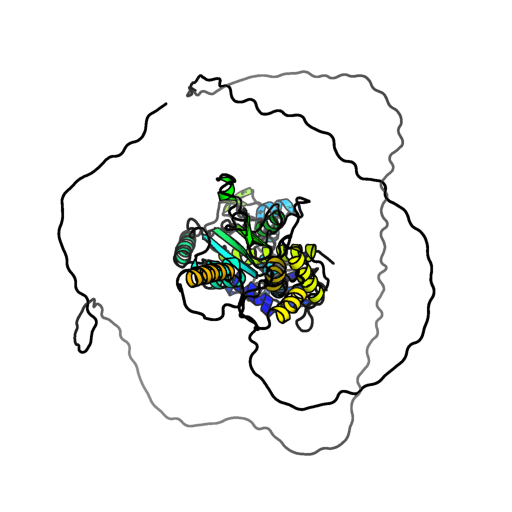2 N N . ARG A 1 440 ? -35.058 12.123 50.068 1.00 41.44 440 ARG A N 1
ATOM 3243 C CA . ARG A 1 440 ? -35.857 13.316 50.388 1.00 41.44 440 ARG A CA 1
ATOM 3244 C C . ARG A 1 440 ? -36.120 14.108 49.111 1.00 41.44 440 ARG A C 1
ATOM 3246 O O . ARG A 1 440 ? -35.216 14.748 48.581 1.00 41.44 440 ARG A O 1
ATOM 3253 N N . SER A 1 441 ? -37.376 14.143 48.667 1.00 39.28 441 SER A N 1
ATOM 3254 C CA . SER A 1 441 ? -37.806 15.079 47.628 1.00 39.28 441 SER A CA 1
ATOM 3255 C C . SER A 1 441 ? -37.493 16.512 48.065 1.00 39.28 441 SER A C 1
ATOM 3257 O O . SER A 1 441 ? -37.995 16.953 49.105 1.00 39.28 441 SER A O 1
ATOM 3259 N N . TRP A 1 442 ? -36.727 17.259 47.268 1.00 37.81 442 TRP A N 1
ATOM 3260 C CA . TRP A 1 442 ? -36.569 18.700 47.462 1.00 37.81 442 TRP A CA 1
ATOM 3261 C C . TRP A 1 442 ? -37.877 19.408 47.085 1.00 37.81 442 TRP A C 1
ATOM 3263 O O . TRP A 1 442 ? -38.047 19.902 45.972 1.00 37.81 442 TRP A O 1
ATOM 3273 N N . ARG A 1 443 ? -38.842 19.418 48.013 1.00 36.22 443 ARG A N 1
ATOM 3274 C CA . ARG A 1 443 ? -39.965 20.355 47.958 1.00 36.22 443 ARG A CA 1
ATOM 3275 C C . ARG A 1 443 ? -39.421 21.738 48.285 1.00 36.22 443 ARG A C 1
ATOM 3277 O O . ARG A 1 443 ? -38.711 21.901 49.275 1.00 36.22 443 ARG A O 1
ATOM 3284 N N . GLY A 1 444 ? -39.757 22.716 47.448 1.00 40.59 444 GLY A N 1
ATOM 3285 C CA . GLY A 1 444 ? -39.405 24.109 47.684 1.00 40.59 444 GLY A CA 1
ATOM 3286 C C . GLY A 1 444 ? -39.976 24.590 49.017 1.00 40.59 444 GLY A C 1
ATOM 3287 O O . GLY A 1 444 ? -41.188 24.689 49.177 1.00 40.59 444 GLY A O 1
ATOM 3288 N N . GLY A 1 445 ? -39.081 24.882 49.953 1.00 32.97 445 GLY A N 1
ATOM 3289 C CA . GLY A 1 445 ? -39.319 25.567 51.219 1.00 32.97 445 GLY A CA 1
ATOM 3290 C C . GLY A 1 445 ? -38.100 26.453 51.465 1.00 32.97 445 GLY A C 1
ATOM 3291 O O . GLY A 1 445 ? -36.975 26.024 51.204 1.00 32.97 445 GLY A O 1
ATOM 3292 N N . GLY A 1 446 ? -38.323 27.719 51.818 1.00 41.00 446 GLY A N 1
ATOM 3293 C CA . GLY A 1 446 ? -37.300 28.764 51.713 1.00 41.00 446 GLY A CA 1
ATOM 3294 C C . GLY A 1 446 ? -36.079 28.589 52.626 1.00 41.00 446 GLY A C 1
ATOM 3295 O O . GLY A 1 446 ? -36.163 27.995 53.695 1.00 41.00 446 GLY A O 1
ATOM 3296 N N . GLY A 1 447 ? -34.955 29.184 52.208 1.00 41.09 447 GLY A N 1
ATOM 3297 C CA . GLY A 1 447 ? -33.739 29.328 53.019 1.00 41.09 447 GLY A CA 1
ATOM 3298 C C . GLY A 1 447 ? -32.464 28.773 52.368 1.00 41.09 447 GLY A C 1
ATOM 3299 O O . GLY A 1 447 ? -32.347 27.583 52.103 1.00 41.09 447 GLY A O 1
ATOM 3300 N N . THR A 1 448 ? -31.454 29.634 52.183 1.00 39.09 448 THR A N 1
ATOM 3301 C CA . THR A 1 448 ? -30.057 29.293 51.800 1.00 39.09 448 THR A CA 1
ATOM 3302 C C . THR A 1 448 ? -29.799 28.804 50.356 1.00 39.09 448 THR A C 1
ATOM 3304 O O . THR A 1 448 ? -29.116 27.813 50.104 1.00 39.09 448 THR A O 1
ATOM 3307 N N . GLY A 1 449 ? -30.246 29.578 49.360 1.00 40.09 449 GLY A N 1
ATOM 3308 C CA . GLY A 1 449 ? -30.097 29.297 47.916 1.00 40.09 449 GLY A CA 1
ATOM 3309 C C . GLY A 1 449 ? -28.678 29.282 47.297 1.00 40.09 449 GLY A C 1
ATOM 3310 O O . GLY A 1 449 ? -28.561 29.487 46.092 1.00 40.09 449 GLY A O 1
ATOM 3311 N N . GLY A 1 450 ? -27.605 29.058 48.068 1.00 37.59 450 GLY A N 1
ATOM 3312 C CA . GLY A 1 450 ? -26.215 29.108 47.578 1.00 37.59 450 GLY A CA 1
ATOM 3313 C C . GLY A 1 450 ? -25.619 27.758 47.150 1.00 37.59 450 GLY A C 1
ATOM 3314 O O . GLY A 1 450 ? -25.114 27.613 46.037 1.00 37.59 450 GLY A O 1
ATOM 3315 N N . ARG A 1 451 ? -25.664 26.742 48.025 1.00 40.38 451 ARG A N 1
ATOM 3316 C CA . ARG A 1 451 ? -24.815 25.536 47.883 1.00 40.38 451 ARG A CA 1
ATOM 3317 C C . ARG A 1 451 ? -25.330 24.509 46.861 1.00 40.38 451 ARG A C 1
ATOM 3319 O O . ARG A 1 451 ? -24.529 23.869 46.185 1.00 40.38 451 ARG A O 1
ATOM 3326 N N . GLY A 1 452 ? -26.649 24.400 46.675 1.00 36.97 452 GLY A N 1
ATOM 3327 C CA . GLY A 1 452 ? -27.250 23.444 45.730 1.00 36.97 452 GLY A CA 1
ATOM 3328 C C . GLY A 1 452 ? -26.945 23.742 44.254 1.00 36.97 452 GLY A C 1
ATOM 3329 O O . GLY A 1 452 ? -26.656 22.826 43.485 1.00 36.97 452 GLY A O 1
ATOM 3330 N N . ARG A 1 453 ? -26.931 25.023 43.850 1.00 40.09 453 ARG A N 1
ATOM 3331 C CA . ARG A 1 453 ? -26.606 25.411 42.462 1.00 40.09 453 ARG A CA 1
ATOM 3332 C C . ARG A 1 453 ? -25.153 25.102 42.099 1.00 40.09 453 ARG A C 1
ATOM 3334 O O . ARG A 1 453 ? -24.905 24.683 40.972 1.00 40.09 453 ARG A O 1
ATOM 3341 N N . ALA A 1 454 ? -24.219 25.248 43.040 1.00 40.84 454 ALA A N 1
ATOM 3342 C CA . ALA A 1 454 ? -22.814 24.905 42.827 1.00 40.84 454 ALA A CA 1
ATOM 3343 C C . ALA A 1 454 ? -22.624 23.397 42.575 1.00 40.84 454 ALA A C 1
ATOM 3345 O O . ALA A 1 454 ? -21.967 23.023 41.607 1.00 40.84 454 ALA A O 1
ATOM 3346 N N . ALA A 1 455 ? -23.269 22.536 43.373 1.00 40.66 455 ALA A N 1
ATOM 3347 C CA . ALA A 1 455 ? -23.214 21.083 43.193 1.00 40.66 455 ALA A CA 1
ATOM 3348 C C . ALA A 1 455 ? -23.839 20.627 41.859 1.00 40.66 455 ALA A C 1
ATOM 3350 O O . ALA A 1 455 ? -23.240 19.839 41.128 1.00 40.66 455 ALA A O 1
ATOM 3351 N N . VAL A 1 456 ? -25.003 21.178 41.487 1.00 42.03 456 VAL A N 1
ATOM 3352 C CA . VAL A 1 456 ? -25.653 20.870 40.199 1.00 42.03 456 VAL A CA 1
ATOM 3353 C C . VAL A 1 456 ? -24.816 21.369 39.016 1.00 42.03 456 VAL A C 1
ATOM 3355 O O . VAL A 1 456 ? -24.659 20.642 38.037 1.00 42.03 456 VAL A O 1
ATOM 3358 N N . GLN A 1 457 ? -24.214 22.562 39.096 1.00 43.84 457 GLN A N 1
ATOM 3359 C CA . GLN A 1 457 ? -23.303 23.042 38.051 1.00 43.84 457 GLN A CA 1
ATOM 3360 C C . GLN A 1 457 ? -22.001 22.235 37.975 1.00 43.84 457 GLN A C 1
ATOM 3362 O O . GLN A 1 457 ? -21.492 22.041 36.873 1.00 43.84 457 GLN A O 1
ATOM 3367 N N . ALA A 1 458 ? -21.466 21.743 39.095 1.00 40.94 458 ALA A N 1
ATOM 3368 C CA . ALA A 1 458 ? -20.314 20.843 39.098 1.00 40.94 458 ALA A CA 1
ATOM 3369 C C . ALA A 1 458 ? -20.652 19.512 38.403 1.00 40.94 458 ALA A C 1
ATOM 3371 O O . ALA A 1 458 ? -19.928 19.097 37.498 1.00 40.94 458 ALA A O 1
ATOM 3372 N N . GLY A 1 459 ? -21.803 18.909 38.728 1.00 38.31 459 GLY A N 1
ATOM 3373 C CA . GLY A 1 459 ? -22.312 17.709 38.055 1.00 38.31 459 GLY A CA 1
ATOM 3374 C C . GLY A 1 459 ? -22.535 17.909 36.551 1.00 38.31 459 GLY A C 1
ATOM 3375 O O . GLY A 1 459 ? -22.100 17.086 35.750 1.00 38.31 459 GLY A O 1
ATOM 3376 N N . TRP A 1 460 ? -23.116 19.041 36.137 1.00 39.06 460 TRP A N 1
ATOM 3377 C CA . TRP A 1 460 ? -23.288 19.382 34.717 1.00 39.06 460 TRP A CA 1
ATOM 3378 C C . TRP A 1 460 ? -21.964 19.627 33.977 1.00 39.06 460 TRP A C 1
ATOM 3380 O O . TRP A 1 460 ? -21.861 19.300 32.794 1.00 39.06 460 TRP A O 1
ATOM 3390 N N . ARG A 1 461 ? -20.940 20.177 34.644 1.00 41.06 461 ARG A N 1
ATOM 3391 C CA . ARG A 1 461 ? -19.590 20.333 34.068 1.00 41.06 461 ARG A CA 1
ATOM 3392 C C . ARG A 1 461 ? -18.869 18.987 33.940 1.00 41.06 461 ARG A C 1
ATOM 3394 O O . ARG A 1 461 ? -18.190 18.785 32.937 1.00 41.06 461 ARG A O 1
ATOM 3401 N N . LEU A 1 462 ? -19.071 18.057 34.880 1.00 39.47 462 LEU A N 1
ATOM 3402 C CA . LEU A 1 462 ? -18.609 16.667 34.761 1.00 39.47 462 LEU A CA 1
ATOM 3403 C C . LEU A 1 462 ? -19.305 15.947 33.594 1.00 39.47 462 LEU A C 1
ATOM 3405 O O . LEU A 1 462 ? -18.640 15.396 32.721 1.00 39.47 462 LEU A O 1
ATOM 3409 N N . ALA A 1 463 ? -20.637 16.027 33.521 1.00 36.34 463 ALA A N 1
ATOM 3410 C CA . ALA A 1 463 ? -21.428 15.400 32.463 1.00 36.34 463 ALA A CA 1
ATOM 3411 C C . ALA A 1 463 ? -21.070 15.941 31.066 1.00 36.34 463 ALA A C 1
ATOM 3413 O O . ALA A 1 463 ? -20.927 15.163 30.129 1.00 36.34 463 ALA A O 1
ATOM 3414 N N . ARG A 1 464 ? -20.831 17.254 30.921 1.00 37.53 464 ARG A N 1
ATOM 3415 C CA . ARG A 1 464 ? -20.354 17.857 29.658 1.00 37.53 464 ARG A CA 1
ATOM 3416 C C . ARG A 1 464 ? -18.920 17.479 29.267 1.00 37.53 464 ARG A C 1
ATOM 3418 O O . ARG A 1 464 ? -18.566 17.689 28.110 1.00 37.53 464 ARG A O 1
ATOM 3425 N N . ARG A 1 465 ? -18.102 16.955 30.188 1.00 35.19 465 ARG A N 1
ATOM 3426 C CA . ARG A 1 465 ? -16.802 16.339 29.861 1.00 35.19 465 ARG A CA 1
ATOM 3427 C C . ARG A 1 465 ? -16.965 14.872 29.456 1.00 35.19 465 ARG A C 1
ATOM 3429 O O . ARG A 1 465 ? -16.358 14.460 28.481 1.00 35.19 465 ARG A O 1
ATOM 3436 N N . ALA A 1 466 ? -17.836 14.123 30.136 1.00 36.06 466 ALA A N 1
ATOM 3437 C CA . ALA A 1 466 ? -18.111 12.717 29.825 1.00 36.06 466 ALA A CA 1
ATOM 3438 C C . ALA A 1 466 ? -18.921 12.499 28.527 1.00 36.06 466 ALA A C 1
ATOM 3440 O O . ALA A 1 466 ? -18.808 11.452 27.904 1.00 36.06 466 ALA A O 1
ATOM 3441 N N . ALA A 1 467 ? -19.735 13.472 28.106 1.00 33.12 467 ALA A N 1
ATOM 3442 C CA . ALA A 1 467 ? -20.632 13.357 26.950 1.00 33.12 467 ALA A CA 1
ATOM 3443 C C . ALA A 1 467 ? -20.023 13.816 25.604 1.00 33.12 467 ALA A C 1
ATOM 3445 O O . ALA A 1 467 ? -20.772 14.130 24.683 1.00 33.12 467 ALA A O 1
ATOM 3446 N N . ARG A 1 468 ? -18.689 13.907 25.482 1.00 29.50 468 ARG A N 1
ATOM 3447 C CA . ARG A 1 468 ? -18.013 14.339 24.238 1.00 29.50 468 ARG A CA 1
ATOM 3448 C C . ARG A 1 468 ? -17.660 13.216 23.254 1.00 29.50 468 ARG A C 1
ATOM 3450 O O . ARG A 1 468 ? -17.102 13.513 22.209 1.00 29.50 468 ARG A O 1
ATOM 3457 N N . SER A 1 469 ? -18.033 11.972 23.541 1.00 35.00 469 SER A N 1
ATOM 3458 C CA . SER A 1 469 ? -17.853 10.829 22.634 1.00 35.00 469 SER A CA 1
ATOM 3459 C C . SER A 1 469 ? -19.114 9.957 22.585 1.00 35.00 469 SER A C 1
ATOM 3461 O O . SER A 1 469 ? -19.201 8.878 23.169 1.00 35.00 469 SER A O 1
ATOM 3463 N N . ALA A 1 470 ? -20.131 10.465 21.886 1.00 31.20 470 ALA A N 1
ATOM 3464 C CA . ALA A 1 470 ? -21.287 9.696 21.430 1.00 31.20 470 ALA A CA 1
ATOM 3465 C C . ALA A 1 470 ? -21.830 10.332 20.140 1.00 31.20 470 ALA A C 1
ATOM 3467 O O . ALA A 1 470 ? -22.325 11.460 20.165 1.00 31.20 470 ALA A O 1
ATOM 3468 N N . ALA A 1 471 ? -21.726 9.610 19.023 1.00 27.53 471 ALA A N 1
ATOM 3469 C CA . ALA A 1 471 ? -22.177 10.080 17.716 1.00 27.53 471 ALA A CA 1
ATOM 3470 C C . ALA A 1 471 ? -23.702 10.346 17.685 1.00 27.53 471 ALA A C 1
ATOM 3472 O O . ALA A 1 471 ? -24.476 9.573 18.264 1.00 27.53 471 ALA A O 1
ATOM 3473 N N . PRO A 1 472 ? -24.170 11.401 16.994 1.00 31.39 472 PRO A N 1
ATOM 3474 C CA . PRO A 1 472 ? -25.586 11.598 16.711 1.00 31.39 472 PRO A CA 1
ATOM 3475 C C . PRO A 1 472 ? -26.011 10.753 15.498 1.00 31.39 472 PRO A C 1
ATOM 3477 O O . PRO A 1 472 ? -25.264 10.664 14.530 1.00 31.39 472 PRO A O 1
ATOM 3480 N N . GLY A 1 473 ? -27.237 10.207 15.486 1.00 24.62 473 GLY A N 1
ATOM 3481 C CA . GLY A 1 473 ? -27.810 9.720 14.218 1.00 24.62 473 GLY A CA 1
ATOM 3482 C C . GLY A 1 473 ? -28.714 8.487 14.219 1.00 24.62 473 GLY A C 1
ATOM 3483 O O . GLY A 1 473 ? -28.544 7.626 13.366 1.00 24.62 473 GLY A O 1
ATOM 3484 N N . VAL A 1 474 ? -29.750 8.426 15.062 1.00 25.39 474 VAL A N 1
ATOM 3485 C CA . VAL A 1 474 ? -31.008 7.780 14.630 1.00 25.39 474 VAL A CA 1
ATOM 3486 C C . VAL A 1 474 ? -32.144 8.763 14.867 1.00 25.39 474 VAL A C 1
ATOM 3488 O O . VAL A 1 474 ? -32.682 8.868 15.968 1.00 25.39 474 VAL A O 1
ATOM 3491 N N . ALA A 1 475 ? -32.483 9.521 13.825 1.00 26.05 475 ALA A N 1
ATOM 3492 C CA . ALA A 1 475 ? -33.649 10.389 13.837 1.00 26.05 475 ALA A CA 1
ATOM 3493 C C . ALA A 1 475 ? -34.919 9.536 13.694 1.00 26.05 475 ALA A C 1
ATOM 3495 O O . ALA A 1 475 ? -35.137 8.897 12.667 1.00 26.05 475 ALA A O 1
ATOM 3496 N N . ALA A 1 476 ? -35.771 9.550 14.717 1.00 26.97 476 ALA A N 1
ATOM 3497 C CA . ALA A 1 476 ? -37.122 9.006 14.658 1.00 26.97 476 ALA A CA 1
ATOM 3498 C C . ALA A 1 476 ? -38.111 10.131 14.981 1.00 26.97 476 ALA A C 1
ATOM 3500 O O . ALA A 1 476 ? -38.098 10.662 16.090 1.00 26.97 476 ALA A O 1
ATOM 3501 N N . GLY A 1 477 ? -38.959 10.508 14.019 1.00 23.12 477 GLY A N 1
ATOM 3502 C CA . GLY A 1 477 ? -39.905 11.604 14.229 1.00 23.12 477 GLY A CA 1
ATOM 3503 C C . GLY A 1 477 ? -40.807 11.935 13.042 1.00 23.12 477 GLY A C 1
ATOM 3504 O O . GLY A 1 477 ? -40.547 12.907 12.347 1.00 23.12 477 GLY A O 1
ATOM 3505 N N . ALA A 1 478 ? -41.892 11.173 12.871 1.00 24.70 478 ALA A N 1
ATOM 3506 C CA . ALA A 1 478 ? -43.224 11.670 12.492 1.00 24.70 478 ALA A CA 1
ATOM 3507 C C . ALA A 1 478 ? -44.255 10.523 12.578 1.00 24.70 478 ALA A C 1
ATOM 3509 O O . ALA A 1 478 ? -43.983 9.403 12.158 1.00 24.70 478 ALA A O 1
ATOM 3510 N N . ALA A 1 479 ? -45.438 10.800 13.126 1.00 25.09 479 ALA A N 1
ATOM 3511 C CA . ALA A 1 479 ? -46.567 9.865 13.272 1.00 25.09 479 ALA A CA 1
ATOM 3512 C C . ALA A 1 479 ? -47.811 10.458 12.558 1.00 25.09 479 ALA A C 1
ATOM 3514 O O . ALA A 1 479 ? -47.662 11.466 11.869 1.00 25.09 479 ALA A O 1
ATOM 3515 N N . PRO A 1 480 ? -49.063 10.027 12.821 1.00 43.97 480 PRO A N 1
ATOM 3516 C CA . PRO A 1 480 ? -49.655 8.680 12.910 1.00 43.97 480 PRO A CA 1
ATOM 3517 C C . PRO A 1 480 ? -50.815 8.496 11.884 1.00 43.97 480 PRO A C 1
ATOM 3519 O O . PRO A 1 480 ? -51.246 9.476 11.281 1.00 43.97 480 PRO A O 1
ATOM 3522 N N . ARG A 1 481 ? -51.413 7.289 11.765 1.00 24.97 481 ARG A N 1
ATOM 3523 C CA . ARG A 1 481 ? -52.861 7.033 11.470 1.00 24.97 481 ARG A CA 1
ATOM 3524 C C . ARG A 1 481 ? -53.162 5.530 11.280 1.00 24.97 481 ARG A C 1
ATOM 3526 O O . ARG A 1 481 ? -52.390 4.855 10.616 1.00 24.97 481 ARG A O 1
ATOM 3533 N N . GLY A 1 482 ? -54.329 5.053 11.747 1.00 23.25 482 GLY A N 1
ATOM 3534 C CA . GLY A 1 482 ? -55.010 3.880 11.148 1.00 23.25 482 GLY A CA 1
ATOM 3535 C C . GLY A 1 482 ? -55.373 2.671 12.040 1.00 23.25 482 GLY A C 1
ATOM 3536 O O . GLY A 1 482 ? -54.593 1.743 12.167 1.00 23.25 482 GLY A O 1
ATOM 3537 N N . ALA A 1 483 ? -56.615 2.657 12.544 1.00 24.09 483 ALA A N 1
ATOM 3538 C CA . ALA A 1 483 ? -57.527 1.497 12.673 1.00 24.09 483 ALA A CA 1
ATOM 3539 C C . ALA A 1 483 ? -57.116 0.149 13.355 1.00 24.09 483 ALA A C 1
ATOM 3541 O O . ALA A 1 483 ? -56.590 -0.763 12.735 1.00 24.09 483 ALA A O 1
ATOM 3542 N N . ARG A 1 484 ? -57.587 -0.008 14.607 1.00 22.17 484 ARG A N 1
ATOM 3543 C CA . ARG A 1 484 ? -58.453 -1.092 15.161 1.00 22.17 484 ARG A CA 1
ATOM 3544 C C . ARG A 1 484 ? -58.295 -2.590 14.743 1.00 22.17 484 ARG A C 1
ATOM 3546 O O . ARG A 1 484 ? -58.766 -2.945 13.675 1.00 22.17 484 ARG A O 1
ATOM 3553 N N . VAL A 1 485 ? -57.981 -3.435 15.758 1.00 22.39 485 VAL A N 1
ATOM 3554 C CA . VAL A 1 485 ? -58.744 -4.645 16.247 1.00 22.39 485 VAL A CA 1
ATOM 3555 C C . VAL A 1 485 ? -58.832 -5.897 15.318 1.00 22.39 485 VAL A C 1
ATOM 3557 O O . VAL A 1 485 ? -58.892 -5.708 14.111 1.00 22.39 485 VAL A O 1
ATOM 3560 N N . PRO A 1 486 ? -58.921 -7.175 15.804 1.00 30.02 486 PRO A N 1
ATOM 3561 C CA . PRO A 1 486 ? -58.967 -7.709 17.187 1.00 30.02 486 PRO A CA 1
ATOM 3562 C C . PRO A 1 486 ? -57.885 -8.760 17.567 1.00 30.02 486 PRO A C 1
ATOM 3564 O O . PRO A 1 486 ? -57.279 -9.410 16.721 1.00 30.02 486 PRO A O 1
ATOM 3567 N N . LEU A 1 487 ? -57.761 -9.034 18.876 1.00 26.31 487 LEU A N 1
ATOM 3568 C CA . LEU A 1 487 ? -57.297 -10.337 19.389 1.00 26.31 487 LEU A CA 1
ATOM 3569 C C . LEU A 1 487 ? -58.338 -11.434 19.092 1.00 26.31 487 LEU A C 1
ATOM 3571 O O . LEU A 1 487 ? -59.535 -11.209 19.272 1.00 26.31 487 LEU A O 1
ATOM 3575 N N . ARG A 1 488 ? -57.890 -12.661 18.803 1.00 23.78 488 ARG A N 1
ATOM 3576 C CA . ARG A 1 488 ? -58.698 -13.874 19.016 1.00 23.78 488 ARG A CA 1
ATOM 3577 C C . ARG A 1 488 ? -57.938 -14.848 19.909 1.00 23.78 488 ARG A C 1
ATOM 3579 O O . ARG A 1 488 ? -56.752 -15.076 19.696 1.00 23.78 488 ARG A O 1
ATOM 3586 N N . ALA A 1 489 ? -58.631 -15.387 20.906 1.00 27.39 489 ALA A N 1
ATOM 3587 C CA . ALA A 1 489 ? -58.100 -16.357 21.853 1.00 27.39 489 ALA A CA 1
ATOM 3588 C C . ALA A 1 489 ? -58.555 -17.781 21.500 1.00 27.39 489 ALA A C 1
ATOM 3590 O O . ALA A 1 489 ? -59.707 -17.979 21.120 1.00 27.39 489 ALA A O 1
ATOM 3591 N N . ALA A 1 490 ? -57.639 -18.733 21.665 1.00 26.00 490 ALA A N 1
ATOM 3592 C CA . ALA A 1 490 ? -57.822 -20.158 21.956 1.00 26.00 490 ALA A CA 1
ATOM 3593 C C . ALA A 1 490 ? -56.399 -20.726 22.182 1.00 26.00 490 ALA A C 1
ATOM 3595 O O . ALA A 1 490 ? -55.474 -20.296 21.499 1.00 26.00 490 ALA A O 1
ATOM 3596 N N . GLY A 1 491 ? -56.114 -21.633 23.113 1.00 23.45 491 GLY A N 1
ATOM 3597 C CA . GLY A 1 491 ? -56.995 -22.336 24.041 1.00 23.45 491 GLY A CA 1
ATOM 3598 C C . GLY A 1 491 ? -56.615 -23.815 24.081 1.00 23.45 491 GLY A C 1
ATOM 3599 O O . GLY A 1 491 ? -57.004 -24.523 23.164 1.00 23.45 491 GLY A O 1
ATOM 3600 N N . GLU A 1 492 ? -55.917 -24.233 25.149 1.00 25.31 492 GLU A N 1
ATOM 3601 C CA . GLU A 1 492 ? -55.660 -25.637 25.557 1.00 25.31 492 GLU A CA 1
ATOM 3602 C C . GLU A 1 492 ? -54.854 -26.511 24.540 1.00 25.31 492 GLU A C 1
ATOM 3604 O O . GLU A 1 492 ? -54.888 -26.280 23.342 1.00 25.31 492 GLU A O 1
ATOM 3609 N N . ARG A 1 493 ? -54.045 -27.523 24.889 1.00 25.28 493 ARG A N 1
ATOM 3610 C CA . ARG A 1 493 ? -54.069 -28.495 25.998 1.00 25.28 493 ARG A CA 1
ATOM 3611 C C . ARG A 1 493 ? -52.665 -28.965 26.399 1.00 25.28 493 ARG A C 1
ATOM 3613 O O . ARG A 1 493 ? -51.703 -28.819 25.650 1.00 25.28 493 ARG A O 1
ATOM 3620 N N . GLU A 1 494 ? -52.599 -29.565 27.581 1.00 27.69 494 GLU A N 1
ATOM 3621 C CA . GLU A 1 494 ? -51.494 -30.398 28.061 1.00 27.69 494 GLU A CA 1
ATOM 3622 C C . GLU A 1 494 ? -51.459 -31.751 27.333 1.00 27.69 494 GLU A C 1
ATOM 3624 O O . GLU A 1 494 ? -52.510 -32.257 26.946 1.00 27.69 494 GLU A O 1
ATOM 3629 N N . GLU A 1 495 ? -50.289 -32.396 27.275 1.00 26.53 495 GLU A N 1
ATOM 3630 C CA . GLU A 1 495 ? -50.214 -33.832 27.576 1.00 26.53 495 GLU A CA 1
ATOM 3631 C C . GLU A 1 495 ? -48.816 -34.237 28.082 1.00 26.53 495 GLU A C 1
ATOM 3633 O O . GLU A 1 495 ? -47.813 -33.566 27.824 1.00 26.53 495 GLU A O 1
ATOM 3638 N N . HIS A 1 496 ? -48.767 -35.298 28.890 1.00 27.64 496 HIS A N 1
ATOM 3639 C CA . HIS A 1 496 ? -47.583 -35.728 29.638 1.00 27.64 496 HIS A CA 1
ATOM 3640 C C . HIS A 1 496 ? -46.685 -36.708 28.864 1.00 27.64 496 HIS A C 1
ATOM 3642 O O . HIS A 1 496 ? -47.144 -37.481 28.031 1.00 27.64 496 HIS A O 1
ATOM 3648 N N . GLY A 1 497 ? -45.405 -36.765 29.245 1.00 25.92 497 GLY A N 1
ATOM 3649 C CA . GLY A 1 497 ? -44.459 -37.780 28.771 1.00 25.92 497 GLY A CA 1
ATOM 3650 C C . GLY A 1 497 ? -43.153 -37.756 29.563 1.00 25.92 497 GLY A C 1
ATOM 3651 O O . GLY A 1 497 ? -42.156 -37.210 29.103 1.00 25.92 497 GLY A O 1
ATOM 3652 N N . GLY A 1 498 ? -43.166 -38.288 30.788 1.00 25.00 498 GLY A N 1
ATOM 3653 C CA . GLY A 1 498 ? -41.985 -38.327 31.654 1.00 25.00 498 GLY A CA 1
ATOM 3654 C C . GLY A 1 498 ? -41.186 -39.627 31.534 1.00 25.00 498 GLY A C 1
ATOM 3655 O O . GLY A 1 498 ? -41.763 -40.705 31.434 1.00 25.00 498 GLY A O 1
ATOM 3656 N N . ALA A 1 499 ? -39.861 -39.531 31.653 1.00 27.59 499 ALA A N 1
ATOM 3657 C CA . ALA A 1 499 ? -38.995 -40.626 32.089 1.00 27.59 499 ALA A CA 1
ATOM 3658 C C . ALA A 1 499 ? -37.755 -40.038 32.779 1.00 27.59 499 ALA A C 1
ATOM 3660 O O . ALA A 1 499 ? -37.148 -39.092 32.278 1.00 27.59 499 ALA A O 1
ATOM 3661 N N . ALA A 1 500 ? -37.397 -40.574 33.946 1.00 27.67 500 ALA A N 1
ATOM 3662 C CA . ALA A 1 500 ? -36.271 -40.105 34.748 1.00 27.67 500 ALA A CA 1
ATOM 3663 C C . ALA A 1 500 ? -35.101 -41.096 34.703 1.00 27.67 500 ALA A C 1
ATOM 3665 O O . ALA A 1 500 ? -35.312 -42.305 34.652 1.00 27.67 500 ALA A O 1
ATOM 3666 N N . ALA A 1 501 ? -33.879 -40.585 34.851 1.00 28.66 501 ALA A N 1
ATOM 3667 C CA . ALA A 1 501 ? -32.728 -41.353 35.317 1.00 28.66 501 ALA A CA 1
ATOM 3668 C C . ALA A 1 501 ? -31.899 -40.477 36.273 1.00 28.66 501 ALA A C 1
ATOM 3670 O O . ALA A 1 501 ? -31.721 -39.282 36.034 1.00 28.66 501 ALA A O 1
ATOM 3671 N N . ARG A 1 502 ? -31.446 -41.062 37.387 1.00 28.36 502 ARG A N 1
ATOM 3672 C CA . ARG A 1 502 ? -30.629 -40.426 38.438 1.00 28.36 502 ARG A CA 1
ATOM 3673 C C . ARG A 1 502 ? -29.259 -41.112 38.512 1.00 28.36 502 ARG A C 1
ATOM 3675 O O . ARG A 1 502 ? -29.161 -42.279 38.153 1.00 28.36 502 ARG A O 1
ATOM 3682 N N . GLY A 1 503 ? -28.284 -40.429 39.114 1.00 25.91 503 GLY A N 1
ATOM 3683 C CA . GLY A 1 503 ? -26.986 -40.992 39.517 1.00 25.91 503 GLY A CA 1
ATOM 3684 C C . GLY A 1 503 ? -25.837 -40.565 38.591 1.00 25.91 503 GLY A C 1
ATOM 3685 O O . GLY A 1 503 ? -26.025 -40.522 37.382 1.00 25.91 503 GLY A O 1
ATOM 3686 N N . GLU A 1 504 ? -24.648 -40.195 39.075 1.00 28.80 504 GLU A N 1
ATOM 3687 C CA . GLU A 1 504 ? -24.146 -40.149 40.463 1.00 28.80 504 GLU A CA 1
ATOM 3688 C C . GLU A 1 504 ? -23.244 -38.923 40.708 1.00 28.80 504 GLU A C 1
ATOM 3690 O O . GLU A 1 504 ? -22.873 -38.203 39.780 1.00 28.80 504 GLU A O 1
ATOM 3695 N N . ALA A 1 505 ? -22.932 -38.663 41.980 1.00 28.89 505 ALA A N 1
ATOM 3696 C CA . ALA A 1 505 ? -22.094 -37.553 42.428 1.00 28.89 505 ALA A CA 1
ATOM 3697 C C . ALA A 1 505 ? -20.615 -37.960 42.580 1.00 28.89 505 ALA A C 1
ATOM 3699 O O . ALA A 1 505 ? -20.305 -39.121 42.836 1.00 28.89 505 ALA A O 1
ATOM 3700 N N . GLY A 1 506 ? -19.711 -36.980 42.501 1.00 28.05 506 GLY A N 1
ATOM 3701 C CA . GLY A 1 506 ? -18.294 -37.127 42.845 1.00 28.05 506 GLY A CA 1
ATOM 3702 C C . GLY A 1 506 ? -17.755 -35.824 43.438 1.00 28.05 506 GLY A C 1
ATOM 3703 O O . GLY A 1 506 ? -17.797 -34.787 42.776 1.00 28.05 506 GLY A O 1
ATOM 3704 N N . ASP A 1 507 ? -17.302 -35.877 44.692 1.00 30.06 507 ASP A N 1
ATOM 3705 C CA . ASP A 1 507 ? -16.931 -34.710 45.509 1.00 30.06 507 ASP A CA 1
ATOM 3706 C C . ASP A 1 507 ? -15.467 -34.224 45.311 1.00 30.06 507 ASP A C 1
ATOM 3708 O O . ASP A 1 507 ? -14.641 -34.942 44.738 1.00 30.06 507 ASP A O 1
ATOM 3712 N N . PRO A 1 508 ? -15.114 -32.998 45.763 1.00 37.59 508 PRO A N 1
ATOM 3713 C CA . PRO A 1 508 ? -13.854 -32.324 45.427 1.00 37.59 508 PRO A CA 1
ATOM 3714 C C . PRO A 1 508 ? -12.728 -32.471 46.476 1.00 37.59 508 PRO A C 1
ATOM 3716 O O . PRO A 1 508 ? -12.963 -32.588 47.676 1.00 37.59 508 PRO A O 1
ATOM 3719 N N . VAL A 1 509 ? -11.471 -32.357 46.025 1.00 28.91 509 VAL A N 1
ATOM 3720 C CA . VAL A 1 509 ? -10.219 -32.532 46.808 1.00 28.91 509 VAL A CA 1
ATOM 3721 C C . VAL A 1 509 ? -9.207 -31.438 46.352 1.00 28.91 509 VAL A C 1
ATOM 3723 O O . VAL A 1 509 ? -9.280 -31.024 45.195 1.00 28.91 509 VAL A O 1
ATOM 3726 N N . PRO A 1 510 ? -8.396 -30.788 47.224 1.00 35.59 510 PRO A N 1
ATOM 3727 C CA . PRO A 1 510 ? -8.821 -29.530 47.841 1.00 35.59 510 PRO A CA 1
ATOM 3728 C C . PRO A 1 510 ? -7.837 -28.352 47.634 1.00 35.59 510 PRO A C 1
ATOM 3730 O O . PRO A 1 510 ? -6.806 -28.449 46.972 1.00 35.59 510 PRO A O 1
ATOM 3733 N N . ARG A 1 511 ? -8.151 -27.198 48.242 1.00 28.05 511 ARG A N 1
ATOM 3734 C CA . ARG A 1 511 ? -7.279 -26.008 48.288 1.00 28.05 511 ARG A CA 1
ATOM 3735 C C . ARG A 1 511 ? -6.204 -26.135 49.373 1.00 28.05 511 ARG A C 1
ATOM 3737 O O . ARG A 1 511 ? -6.528 -26.507 50.496 1.00 28.05 511 ARG A O 1
ATOM 3744 N N . SER A 1 512 ? -4.991 -25.655 49.095 1.00 27.92 512 SER A N 1
ATOM 3745 C CA . SER A 1 512 ? -3.962 -25.363 50.103 1.00 27.92 512 SER A CA 1
ATOM 3746 C C . SER A 1 512 ? -3.634 -23.859 50.172 1.00 27.92 512 SER A C 1
ATOM 3748 O O . SER A 1 512 ? -3.588 -23.148 49.169 1.00 27.92 512 SER A O 1
ATOM 3750 N N . ARG A 1 513 ? -3.446 -23.365 51.399 1.00 27.97 513 ARG A N 1
ATOM 3751 C CA . ARG A 1 513 ? -2.930 -22.044 51.822 1.00 27.97 513 ARG A CA 1
ATOM 3752 C C . ARG A 1 513 ? -2.276 -22.255 53.209 1.00 27.97 513 ARG A C 1
ATOM 3754 O O . ARG A 1 513 ? -2.620 -23.237 53.861 1.00 27.97 513 ARG A O 1
ATOM 3761 N N . PRO A 1 514 ? -1.535 -21.283 53.760 1.00 40.94 514 PRO A N 1
ATOM 3762 C CA . PRO A 1 514 ? -0.309 -20.679 53.246 1.00 40.94 514 PRO A CA 1
ATOM 3763 C C . PRO A 1 514 ? 0.861 -20.917 54.236 1.00 40.94 514 PRO A C 1
ATOM 3765 O O . PRO A 1 514 ? 0.646 -21.385 55.350 1.00 40.94 514 PRO A O 1
ATOM 3768 N N . ALA A 1 515 ? 2.089 -20.541 53.873 1.00 29.39 515 ALA A N 1
ATOM 3769 C CA . ALA A 1 515 ? 3.215 -20.467 54.813 1.00 29.39 515 ALA A CA 1
ATOM 3770 C C . ALA A 1 515 ? 3.865 -19.073 54.776 1.00 29.39 515 ALA A C 1
ATOM 3772 O O . ALA A 1 515 ? 3.716 -18.339 53.798 1.00 29.39 515 ALA A O 1
ATOM 3773 N N . ASP A 1 516 ? 4.493 -18.689 55.886 1.00 28.20 516 ASP A N 1
ATOM 3774 C CA . ASP A 1 516 ? 4.667 -17.294 56.307 1.00 28.20 516 ASP A CA 1
ATOM 3775 C C . ASP A 1 516 ? 6.113 -16.768 56.143 1.00 28.20 516 ASP A C 1
ATOM 3777 O O . ASP A 1 516 ? 7.063 -17.538 56.054 1.00 28.20 516 ASP A O 1
ATOM 3781 N N . ARG A 1 517 ? 6.247 -15.433 56.130 1.00 28.70 517 ARG A N 1
ATOM 3782 C CA . ARG A 1 517 ? 7.450 -14.592 56.356 1.00 28.70 517 ARG A CA 1
ATOM 3783 C C . ARG A 1 517 ? 8.856 -15.165 56.086 1.00 28.70 517 ARG A C 1
ATOM 3785 O O . ARG A 1 517 ? 9.386 -15.943 56.873 1.00 28.70 517 ARG A O 1
ATOM 3792 N N . THR A 1 518 ? 9.623 -14.405 55.299 1.00 27.59 518 THR A N 1
ATOM 3793 C CA . THR A 1 518 ? 10.734 -13.619 55.892 1.00 27.59 518 THR A CA 1
ATOM 3794 C C . THR A 1 518 ? 11.104 -12.389 55.056 1.00 27.59 518 THR A C 1
ATOM 3796 O O . THR A 1 518 ? 10.782 -12.291 53.876 1.00 27.59 518 THR A O 1
ATOM 3799 N N . ARG A 1 519 ? 11.713 -11.393 55.712 1.00 29.00 519 ARG A N 1
ATOM 3800 C CA . ARG A 1 519 ? 12.121 -10.103 55.129 1.00 29.00 519 ARG A CA 1
ATOM 3801 C C . ARG A 1 519 ? 13.548 -10.191 54.582 1.00 29.00 519 ARG A C 1
ATOM 3803 O O . ARG A 1 519 ? 14.374 -10.823 55.225 1.00 29.00 519 ARG A O 1
ATOM 3810 N N . CYS A 1 520 ? 13.865 -9.391 53.563 1.00 25.14 520 CYS A N 1
ATOM 3811 C CA . CYS A 1 520 ? 15.024 -8.489 53.627 1.00 25.14 520 CYS A CA 1
ATOM 3812 C C . CYS A 1 520 ? 14.891 -7.324 52.630 1.00 25.14 520 CYS A C 1
ATOM 3814 O O . CYS A 1 520 ? 14.189 -7.426 51.626 1.00 25.14 520 CYS A O 1
ATOM 3816 N N . ARG A 1 521 ? 15.516 -6.189 52.962 1.00 28.69 521 ARG A N 1
ATOM 3817 C CA . ARG A 1 521 ? 15.546 -4.931 52.183 1.00 28.69 521 ARG A CA 1
ATOM 3818 C C . ARG A 1 521 ? 17.004 -4.652 51.723 1.00 28.69 521 ARG A C 1
ATOM 3820 O O . ARG A 1 521 ? 17.873 -5.449 52.066 1.00 28.69 521 ARG A O 1
ATOM 3827 N N . PRO A 1 522 ? 17.277 -3.625 50.892 1.00 39.50 522 PRO A N 1
ATOM 3828 C CA . PRO A 1 522 ? 18.433 -3.624 49.988 1.00 39.50 522 PRO A CA 1
ATOM 3829 C C . PRO A 1 522 ? 19.751 -3.175 50.632 1.00 39.50 522 PRO A C 1
ATOM 3831 O O . PRO A 1 522 ? 19.757 -2.549 51.690 1.00 39.50 522 PRO A O 1
ATOM 3834 N N . LEU A 1 523 ? 20.850 -3.407 49.907 1.00 28.59 523 LEU A N 1
ATOM 3835 C CA . LEU A 1 523 ? 22.129 -2.717 50.091 1.00 28.59 523 LEU A CA 1
ATOM 3836 C C . LEU A 1 523 ? 22.409 -1.798 48.894 1.00 28.59 523 LEU A C 1
ATOM 3838 O O . LEU A 1 523 ? 21.974 -2.074 47.776 1.00 28.59 523 LEU A O 1
ATOM 3842 N N . GLY A 1 524 ? 23.064 -0.671 49.178 1.00 26.88 524 GLY A N 1
ATOM 3843 C CA . GLY A 1 524 ? 23.253 0.447 48.254 1.00 26.88 524 GLY A CA 1
ATOM 3844 C C . GLY A 1 524 ? 24.647 0.535 47.625 1.00 26.88 524 GLY A C 1
ATOM 3845 O O . GLY A 1 524 ? 25.388 -0.441 47.565 1.00 26.88 524 GLY A O 1
ATOM 3846 N N . ALA A 1 525 ? 24.955 1.734 47.129 1.00 28.86 525 ALA A N 1
ATOM 3847 C CA . ALA A 1 525 ? 26.115 2.051 46.301 1.00 28.86 525 ALA A CA 1
ATOM 3848 C C . ALA A 1 525 ? 27.473 2.022 47.031 1.00 28.86 525 ALA A C 1
ATOM 3850 O O . ALA A 1 525 ? 27.549 2.141 48.254 1.00 28.86 525 ALA A O 1
ATOM 3851 N N . GLY A 1 526 ? 28.541 1.957 46.232 1.00 27.45 526 GLY A N 1
ATOM 3852 C CA . GLY A 1 526 ? 29.921 2.231 46.628 1.00 27.45 526 GLY A CA 1
ATOM 3853 C C . GLY A 1 526 ? 30.766 2.554 45.392 1.00 27.45 526 GLY A C 1
ATOM 3854 O O . GLY A 1 526 ? 30.854 1.735 44.478 1.00 27.45 526 GLY A O 1
ATOM 3855 N N . ASP A 1 527 ? 31.331 3.759 45.348 1.00 30.45 527 ASP A N 1
ATOM 3856 C CA . ASP A 1 527 ? 32.153 4.263 44.243 1.00 30.45 527 ASP A CA 1
ATOM 3857 C C . ASP A 1 527 ? 33.507 3.552 44.116 1.00 30.45 527 ASP A C 1
ATOM 3859 O O . ASP A 1 527 ? 34.082 3.113 45.110 1.00 30.45 527 ASP A O 1
ATOM 3863 N N . LEU A 1 528 ? 34.097 3.591 42.916 1.00 28.81 528 LEU A N 1
ATOM 3864 C CA . LEU A 1 528 ? 35.547 3.749 42.755 1.00 28.81 528 LEU A CA 1
ATOM 3865 C C . LEU A 1 528 ? 35.864 4.472 41.436 1.00 28.81 528 LEU A C 1
ATOM 3867 O O . LEU A 1 528 ? 35.132 4.368 40.454 1.00 28.81 528 LEU A O 1
ATOM 3871 N N . CYS A 1 529 ? 36.933 5.269 41.440 1.00 28.69 529 CYS A N 1
ATOM 3872 C CA . CYS A 1 529 ? 37.098 6.407 40.536 1.00 28.69 529 CYS A CA 1
ATOM 3873 C C . CYS A 1 529 ? 38.509 6.449 39.918 1.00 28.69 529 CYS A C 1
ATOM 3875 O O . CYS A 1 529 ? 39.473 6.131 40.609 1.00 28.69 529 CYS A O 1
ATOM 3877 N N . ARG A 1 530 ? 38.622 6.986 38.686 1.00 30.53 530 ARG A N 1
ATOM 3878 C CA . ARG A 1 530 ? 39.870 7.366 37.964 1.00 30.53 530 ARG A CA 1
ATOM 3879 C C . ARG A 1 530 ? 40.787 6.190 37.551 1.00 30.53 530 ARG A C 1
ATOM 3881 O O . ARG A 1 530 ? 40.859 5.175 38.220 1.00 30.53 530 ARG A O 1
ATOM 3888 N N . GLY A 1 531 ? 41.548 6.270 36.457 1.00 27.52 531 GLY A N 1
ATOM 3889 C CA . GLY A 1 531 ? 41.654 7.300 35.414 1.00 27.52 531 GLY A CA 1
ATOM 3890 C C . GLY A 1 531 ? 42.879 7.036 34.518 1.00 27.52 531 GLY A C 1
ATOM 3891 O O . GLY A 1 531 ? 43.732 6.232 34.879 1.00 27.52 531 GLY A O 1
ATOM 3892 N N . GLY A 1 532 ? 42.990 7.714 33.369 1.00 27.30 532 GLY A N 1
ATOM 3893 C CA . GLY A 1 532 ? 44.188 7.645 32.515 1.00 27.30 532 GLY A CA 1
ATOM 3894 C C . GLY A 1 532 ? 43.903 7.797 31.018 1.00 27.30 532 GLY A C 1
ATOM 3895 O O . GLY A 1 532 ? 43.272 6.939 30.412 1.00 27.30 532 GLY A O 1
ATOM 3896 N N . GLY A 1 533 ? 44.388 8.888 30.415 1.00 27.38 533 GLY A N 1
ATOM 3897 C CA . GLY A 1 533 ? 44.565 8.979 28.959 1.00 27.38 533 GLY A CA 1
ATOM 3898 C C . GLY A 1 533 ? 45.885 8.312 28.514 1.00 27.38 533 GLY A C 1
ATOM 3899 O O . GLY A 1 533 ? 46.484 7.571 29.279 1.00 27.38 533 GLY A O 1
ATOM 3900 N N . VAL A 1 534 ? 46.446 8.580 27.330 1.00 28.42 534 VAL A N 1
ATOM 3901 C CA . VAL A 1 534 ? 46.051 9.550 26.299 1.00 28.42 534 VAL A CA 1
ATOM 3902 C C . VAL A 1 534 ? 46.799 9.240 24.977 1.00 28.42 534 VAL A C 1
ATOM 3904 O O . VAL A 1 534 ? 47.909 8.729 25.012 1.00 28.42 534 VAL A O 1
ATOM 3907 N N . ARG A 1 535 ? 46.215 9.646 23.837 1.00 27.42 535 ARG A N 1
ATOM 3908 C CA . ARG A 1 535 ? 46.832 9.904 22.505 1.00 27.42 535 ARG A CA 1
ATOM 3909 C C . ARG A 1 535 ? 47.552 8.800 21.699 1.00 27.42 535 ARG A C 1
ATOM 3911 O O . ARG A 1 535 ? 48.615 8.294 22.027 1.00 27.42 535 ARG A O 1
ATOM 3918 N N . VAL A 1 536 ? 47.031 8.675 20.477 1.00 36.72 536 VAL A N 1
ATOM 3919 C CA . VAL A 1 536 ? 47.719 8.370 19.209 1.00 36.72 536 VAL A CA 1
ATOM 3920 C C . VAL A 1 536 ? 48.880 9.348 18.936 1.00 36.72 536 VAL A C 1
ATOM 3922 O O . VAL A 1 536 ? 48.751 10.539 19.226 1.00 36.72 536 VAL A O 1
ATOM 3925 N N . PRO A 1 537 ? 49.934 8.903 18.234 1.00 40.53 537 PRO A N 1
ATOM 3926 C CA . PRO A 1 537 ? 50.458 9.671 17.104 1.00 40.53 537 PRO A CA 1
ATOM 3927 C C . PRO A 1 537 ? 50.471 8.826 15.821 1.00 40.53 537 PRO A C 1
ATOM 3929 O O . PRO A 1 537 ? 50.510 7.599 15.860 1.00 40.53 537 PRO A O 1
ATOM 3932 N N . GLY A 1 538 ? 50.441 9.487 14.668 1.00 30.33 538 GLY A N 1
ATOM 3933 C CA . GLY A 1 538 ? 50.569 8.818 13.375 1.00 30.33 538 GLY A CA 1
ATOM 3934 C C . GLY A 1 538 ? 51.549 9.528 12.449 1.00 30.33 538 GLY A C 1
ATOM 3935 O O . GLY A 1 538 ? 52.228 10.469 12.852 1.00 30.33 538 GLY A O 1
ATOM 3936 N N . ALA A 1 539 ? 51.470 9.123 11.179 1.00 31.30 539 ALA A N 1
ATOM 3937 C CA . ALA A 1 539 ? 51.950 9.806 9.976 1.00 31.30 539 ALA A CA 1
ATOM 3938 C C . ALA A 1 539 ? 53.353 9.457 9.416 1.00 31.30 539 ALA A C 1
ATOM 3940 O O . ALA A 1 539 ? 54.375 9.593 10.077 1.00 31.30 539 ALA A O 1
ATOM 3941 N N . ARG A 1 540 ? 53.325 9.220 8.089 1.00 30.23 540 ARG A N 1
ATOM 3942 C CA . ARG A 1 540 ? 54.378 9.358 7.053 1.00 30.23 540 ARG A CA 1
ATOM 3943 C C . ARG A 1 540 ? 55.424 8.244 6.882 1.00 30.23 540 ARG A C 1
ATOM 3945 O O . ARG A 1 540 ? 56.099 7.848 7.817 1.00 30.23 540 ARG A O 1
ATOM 3952 N N . GLY A 1 541 ? 55.659 7.910 5.608 1.00 27.98 541 GLY A N 1
ATOM 3953 C CA . GLY A 1 541 ? 56.933 7.368 5.117 1.00 27.98 541 GLY A CA 1
ATOM 3954 C C . GLY A 1 541 ? 56.776 6.328 4.010 1.00 27.98 541 GLY A C 1
ATOM 3955 O O . GLY A 1 541 ? 56.525 5.173 4.305 1.00 27.98 541 GLY A O 1
ATOM 3956 N N . GLY A 1 542 ? 56.894 6.740 2.745 1.00 28.25 542 GLY A N 1
ATOM 3957 C CA . GLY A 1 542 ? 56.758 5.865 1.574 1.00 28.25 542 GLY A CA 1
ATOM 3958 C C . GLY A 1 542 ? 57.956 4.953 1.274 1.00 28.25 542 GLY A C 1
ATOM 3959 O O . GLY A 1 542 ? 58.920 4.905 2.028 1.00 28.25 542 GLY A O 1
ATOM 3960 N N . GLY A 1 543 ? 57.904 4.284 0.116 1.00 28.11 543 GLY A N 1
ATOM 3961 C CA . GLY A 1 543 ? 59.040 3.557 -0.469 1.00 28.11 543 GLY A CA 1
ATOM 3962 C C . GLY A 1 543 ? 58.740 2.108 -0.860 1.00 28.11 543 GLY A C 1
ATOM 3963 O O . GLY A 1 543 ? 58.779 1.207 -0.033 1.00 28.11 543 GLY A O 1
ATOM 3964 N N . ALA A 1 544 ? 58.510 1.889 -2.153 1.00 32.84 544 ALA A N 1
ATOM 3965 C CA . ALA A 1 544 ? 58.911 0.664 -2.859 1.00 32.84 544 ALA A CA 1
ATOM 3966 C C . ALA A 1 544 ? 60.249 0.979 -3.596 1.00 32.84 544 ALA A C 1
ATOM 3968 O O . ALA A 1 544 ? 60.608 2.163 -3.601 1.00 32.84 544 ALA A O 1
ATOM 3969 N N . PRO A 1 545 ? 60.969 0.044 -4.268 1.00 49.94 545 PRO A N 1
ATOM 3970 C CA . PRO A 1 545 ? 60.588 -1.333 -4.624 1.00 49.94 545 PRO A CA 1
ATOM 3971 C C . PRO A 1 545 ? 61.716 -2.405 -4.524 1.00 49.94 545 PRO A C 1
ATOM 3973 O O . PRO A 1 545 ? 62.856 -2.108 -4.187 1.00 49.94 545 PRO A O 1
ATOM 3976 N N . GLY A 1 546 ? 61.402 -3.640 -4.951 1.00 27.94 546 GLY A N 1
ATOM 3977 C CA . GLY A 1 546 ? 62.373 -4.697 -5.310 1.00 27.94 546 GLY A CA 1
ATOM 3978 C C . GLY A 1 546 ? 62.861 -5.578 -4.144 1.00 27.94 546 GLY A C 1
ATOM 3979 O O . GLY A 1 546 ? 62.897 -5.136 -3.006 1.00 27.94 546 GLY A O 1
ATOM 3980 N N . GLY A 1 547 ? 63.237 -6.845 -4.349 1.00 26.88 547 GLY A N 1
ATOM 3981 C CA . GLY A 1 547 ? 63.178 -7.673 -5.561 1.00 26.88 547 GLY A CA 1
ATOM 3982 C C . GLY A 1 547 ? 63.908 -9.015 -5.359 1.00 26.88 547 GLY A C 1
ATOM 3983 O O . GLY A 1 547 ? 64.913 -9.058 -4.660 1.00 26.88 547 GLY A O 1
ATOM 3984 N N . GLY A 1 548 ? 63.422 -10.094 -5.990 1.00 27.48 548 GLY A N 1
ATOM 3985 C CA . GLY A 1 548 ? 64.029 -11.439 -5.940 1.00 27.48 548 GLY A CA 1
ATOM 3986 C C . GLY A 1 548 ? 63.790 -12.228 -4.635 1.00 27.48 548 GLY A C 1
ATOM 3987 O O . GLY A 1 548 ? 63.346 -11.676 -3.638 1.00 27.48 548 GLY A O 1
ATOM 3988 N N . GLU A 1 549 ? 64.029 -13.542 -4.578 1.00 29.05 549 GLU A N 1
ATOM 3989 C CA . GLU A 1 549 ? 64.245 -14.515 -5.659 1.00 29.05 549 GLU A CA 1
ATOM 3990 C C . GLU A 1 549 ? 64.038 -15.960 -5.124 1.00 29.05 549 GLU A C 1
ATOM 3992 O O . GLU A 1 549 ? 64.228 -16.218 -3.943 1.00 29.05 549 GLU A O 1
ATOM 3997 N N . ARG A 1 550 ? 63.717 -16.901 -6.027 1.00 29.48 550 ARG A N 1
ATOM 3998 C CA . ARG A 1 550 ? 63.988 -18.364 -5.958 1.00 29.48 550 ARG A CA 1
ATOM 3999 C C . ARG A 1 550 ? 63.373 -19.245 -4.831 1.00 29.48 550 ARG A C 1
ATOM 4001 O O . ARG A 1 550 ? 63.780 -19.274 -3.679 1.00 29.48 550 ARG A O 1
ATOM 4008 N N . SER A 1 551 ? 62.466 -20.108 -5.312 1.00 30.44 551 SER A N 1
ATOM 4009 C CA . SER A 1 551 ? 62.139 -21.519 -4.951 1.00 30.44 551 SER A CA 1
ATOM 4010 C C . SER A 1 551 ? 63.363 -22.419 -4.566 1.00 30.44 551 SER A C 1
ATOM 4012 O O . SER A 1 551 ? 64.472 -21.935 -4.789 1.00 30.44 551 SER A O 1
ATOM 4014 N N . PRO A 1 552 ? 63.264 -23.727 -4.146 1.00 51.34 552 PRO A N 1
ATOM 4015 C CA . PRO A 1 552 ? 62.126 -24.678 -4.280 1.00 51.34 552 PRO A CA 1
ATOM 4016 C C . PRO A 1 552 ? 61.953 -25.848 -3.240 1.00 51.34 552 PRO A C 1
ATOM 4018 O O . PRO A 1 552 ? 62.734 -26.003 -2.313 1.00 51.34 552 PRO A O 1
ATOM 4021 N N . PHE A 1 553 ? 60.988 -26.759 -3.521 1.00 27.12 553 PHE A N 1
ATOM 4022 C CA . PHE A 1 553 ? 60.898 -28.205 -3.141 1.00 27.12 553 PHE A CA 1
ATOM 4023 C C . PHE A 1 553 ? 60.845 -28.599 -1.631 1.00 27.12 553 PHE A C 1
ATOM 4025 O O . PHE A 1 553 ? 61.726 -28.271 -0.855 1.00 27.12 553 PHE A O 1
ATOM 4032 N N . ARG A 1 554 ? 59.910 -29.444 -1.143 1.00 28.67 554 ARG A N 1
ATOM 4033 C CA . ARG A 1 554 ? 59.752 -30.888 -1.468 1.00 28.67 554 ARG A CA 1
ATOM 4034 C C . ARG A 1 554 ? 58.395 -31.502 -1.035 1.00 28.67 554 ARG A C 1
ATOM 4036 O O . ARG A 1 554 ? 57.793 -31.107 -0.045 1.00 28.67 554 ARG A O 1
ATOM 4043 N N . HIS A 1 555 ? 58.000 -32.577 -1.732 1.00 29.75 555 HIS A N 1
ATOM 4044 C CA . HIS A 1 555 ? 57.064 -33.634 -1.281 1.00 29.75 555 HIS A CA 1
ATOM 4045 C C . HIS A 1 555 ? 57.533 -34.306 0.050 1.00 29.75 555 HIS A C 1
ATOM 4047 O O . HIS A 1 555 ? 58.696 -34.170 0.406 1.00 29.75 555 HIS A O 1
ATOM 4053 N N . ARG A 1 556 ? 56.770 -35.131 0.801 1.00 27.31 556 ARG A N 1
ATOM 4054 C CA . ARG A 1 556 ? 55.894 -36.260 0.391 1.00 27.31 556 ARG A CA 1
ATOM 4055 C C . ARG A 1 556 ? 55.090 -36.820 1.590 1.00 27.31 556 ARG A C 1
ATOM 4057 O O . ARG A 1 556 ? 55.501 -36.660 2.730 1.00 27.31 556 ARG A O 1
ATOM 4064 N N . ALA A 1 557 ? 54.000 -37.550 1.333 1.00 33.06 557 ALA A N 1
ATOM 4065 C CA . ALA A 1 557 ? 53.131 -38.155 2.361 1.00 33.06 557 ALA A CA 1
ATOM 4066 C C . ALA A 1 557 ? 53.430 -39.642 2.680 1.00 33.06 557 ALA A C 1
ATOM 4068 O O . ALA A 1 557 ? 53.976 -40.347 1.829 1.00 33.06 557 ALA A O 1
ATOM 4069 N N . ARG A 1 558 ? 52.968 -40.129 3.854 1.00 29.39 558 ARG A N 1
ATOM 4070 C CA . ARG A 1 558 ? 52.572 -41.524 4.234 1.00 29.39 558 ARG A CA 1
ATOM 4071 C C . ARG A 1 558 ? 52.214 -41.549 5.741 1.00 29.39 558 ARG A C 1
ATOM 4073 O O . ARG A 1 558 ? 52.827 -40.798 6.476 1.00 29.39 558 ARG A O 1
ATOM 4080 N N . ARG A 1 559 ? 51.384 -42.419 6.340 1.00 32.50 559 ARG A N 1
ATOM 4081 C CA . ARG A 1 559 ? 50.256 -43.340 6.019 1.00 32.50 559 ARG A CA 1
ATOM 4082 C C . ARG A 1 559 ? 50.057 -44.241 7.273 1.00 32.50 559 ARG A C 1
ATOM 4084 O O . ARG A 1 559 ? 51.062 -44.539 7.908 1.00 32.50 559 ARG A O 1
ATOM 4091 N N . ARG A 1 560 ? 48.853 -44.844 7.432 1.00 29.98 560 ARG A N 1
ATOM 4092 C CA . ARG A 1 560 ? 48.407 -45.986 8.317 1.00 29.98 560 ARG A CA 1
ATOM 4093 C C . ARG A 1 560 ? 47.564 -45.536 9.532 1.00 29.98 560 ARG A C 1
ATOM 4095 O O . ARG A 1 560 ? 47.895 -44.505 10.087 1.00 29.98 560 ARG A O 1
ATOM 4102 N N . ARG A 1 561 ? 46.511 -46.224 10.025 1.00 30.86 561 ARG A N 1
ATOM 4103 C CA . ARG A 1 561 ? 45.627 -47.379 9.639 1.00 30.86 561 ARG A CA 1
ATOM 4104 C C . ARG A 1 561 ? 44.308 -47.211 10.463 1.00 30.86 561 ARG A C 1
ATOM 4106 O O . ARG A 1 561 ? 44.391 -46.633 11.534 1.00 30.86 561 ARG A O 1
ATOM 4113 N N . GLY A 1 562 ? 43.104 -47.698 10.120 1.00 27.78 562 GLY A N 1
ATOM 4114 C CA . GLY A 1 562 ? 42.581 -48.280 8.870 1.00 27.78 562 GLY A CA 1
ATOM 4115 C C . GLY A 1 562 ? 41.812 -49.614 9.033 1.00 27.78 562 GLY A C 1
ATOM 4116 O O . GLY A 1 562 ? 42.448 -50.651 8.873 1.00 27.78 562 GLY A O 1
ATOM 4117 N N . HIS A 1 563 ? 40.480 -49.604 9.257 1.00 28.44 563 HIS A N 1
ATOM 4118 C CA . HIS A 1 563 ? 39.610 -50.809 9.273 1.00 28.44 563 HIS A CA 1
ATOM 4119 C C . HIS A 1 563 ? 38.266 -50.636 8.523 1.00 28.44 563 HIS A C 1
ATOM 4121 O O . HIS A 1 563 ? 37.597 -49.615 8.634 1.00 28.44 563 HIS A O 1
ATOM 4127 N N . HIS A 1 564 ? 37.879 -51.687 7.794 1.00 31.17 564 HIS A N 1
ATOM 4128 C CA . HIS A 1 564 ? 36.596 -51.956 7.117 1.00 31.17 564 HIS A CA 1
ATOM 4129 C C . HIS A 1 564 ? 36.346 -53.477 7.268 1.00 31.17 564 HIS A C 1
ATOM 4131 O O . HIS A 1 564 ? 37.335 -54.205 7.420 1.00 31.17 564 HIS A O 1
ATOM 4137 N N . PRO A 1 565 ? 35.095 -53.988 7.274 1.00 46.72 565 PRO A N 1
ATOM 4138 C CA . PRO A 1 565 ? 34.306 -54.204 6.041 1.00 46.72 565 PRO A CA 1
ATOM 4139 C C . PRO A 1 565 ? 32.790 -53.895 6.254 1.00 46.72 565 PRO A C 1
ATOM 4141 O O . PRO A 1 565 ? 32.437 -53.388 7.309 1.00 46.72 565 PRO A O 1
ATOM 4144 N N . ARG A 1 566 ? 31.819 -54.091 5.341 1.00 29.08 566 ARG A N 1
ATOM 4145 C CA . ARG A 1 566 ? 31.702 -54.859 4.077 1.00 29.08 566 ARG A CA 1
ATOM 4146 C C . ARG A 1 566 ? 31.025 -54.032 2.965 1.00 29.08 566 ARG A C 1
ATOM 4148 O O . ARG A 1 566 ? 30.330 -53.063 3.240 1.00 29.08 566 ARG A O 1
ATOM 4155 N N . ARG A 1 567 ? 31.202 -54.464 1.709 1.00 31.45 567 ARG A N 1
ATOM 4156 C CA . ARG A 1 567 ? 30.487 -53.966 0.516 1.00 31.45 567 ARG A CA 1
ATOM 4157 C C . ARG A 1 567 ? 29.220 -54.786 0.238 1.00 31.45 567 ARG A C 1
ATOM 4159 O O . ARG A 1 567 ? 29.275 -56.007 0.346 1.00 31.45 567 ARG A O 1
ATOM 4166 N N . THR A 1 568 ? 28.198 -54.137 -0.311 1.00 30.22 568 THR A N 1
ATOM 4167 C CA . THR A 1 568 ? 27.306 -54.701 -1.345 1.00 30.22 568 THR A CA 1
ATOM 4168 C C . THR A 1 568 ? 27.176 -53.697 -2.500 1.00 30.22 568 THR A C 1
ATOM 4170 O O . THR A 1 568 ? 27.615 -52.551 -2.389 1.00 30.22 568 THR A O 1
ATOM 4173 N N . SER A 1 569 ? 26.738 -54.170 -3.666 1.00 31.45 569 SER A N 1
ATOM 4174 C CA . SER A 1 569 ? 27.025 -53.578 -4.982 1.00 31.45 569 SER A CA 1
ATOM 4175 C C . SER A 1 569 ? 26.036 -52.514 -5.469 1.00 31.45 569 SER A C 1
ATOM 4177 O O . SER A 1 569 ? 24.834 -52.609 -5.242 1.00 31.45 569 SER A O 1
ATOM 4179 N N . LEU A 1 570 ? 26.557 -51.561 -6.250 1.00 32.25 570 LEU A N 1
ATOM 4180 C CA . LEU A 1 570 ? 25.782 -50.641 -7.087 1.00 32.25 570 LEU A CA 1
ATOM 4181 C C . LEU A 1 570 ? 25.071 -51.390 -8.230 1.00 32.25 570 LEU A C 1
ATOM 4183 O O . LEU A 1 570 ? 25.689 -52.212 -8.904 1.00 32.25 570 LEU A O 1
ATOM 4187 N N . GLY A 1 571 ? 23.809 -51.034 -8.480 1.00 31.80 571 GLY A N 1
ATOM 4188 C CA . GLY A 1 571 ? 23.052 -51.350 -9.698 1.00 31.80 571 GLY A CA 1
ATOM 4189 C C . GLY A 1 571 ? 22.572 -50.059 -10.389 1.00 31.80 571 GLY A C 1
ATOM 4190 O O . GLY A 1 571 ? 22.549 -49.008 -9.745 1.00 31.80 571 GLY A O 1
ATOM 4191 N N . PRO A 1 572 ? 22.236 -50.091 -11.692 1.00 42.25 572 PRO A N 1
ATOM 4192 C CA . PRO A 1 572 ? 21.929 -48.889 -12.471 1.00 42.25 572 PRO A CA 1
ATOM 4193 C C . PRO A 1 572 ? 20.530 -48.310 -12.168 1.00 42.25 572 PRO A C 1
ATOM 4195 O O . PRO A 1 572 ? 19.640 -49.040 -11.730 1.00 42.25 572 PRO A O 1
ATOM 4198 N N . PRO A 1 573 ? 20.294 -47.008 -12.429 1.00 42.34 573 PRO A N 1
ATOM 4199 C CA . PRO A 1 573 ? 19.020 -46.359 -12.127 1.00 42.34 573 PRO A CA 1
ATOM 4200 C C . PRO A 1 573 ? 17.884 -46.837 -13.045 1.00 42.34 573 PRO A C 1
ATOM 4202 O O . PRO A 1 573 ? 18.004 -46.845 -14.273 1.00 42.34 573 PRO A O 1
ATOM 4205 N N . HIS A 1 574 ? 16.745 -47.185 -12.440 1.00 32.72 574 HIS A N 1
ATOM 4206 C CA . HIS A 1 574 ? 15.534 -47.583 -13.156 1.00 32.72 574 HIS A CA 1
ATOM 4207 C C . HIS A 1 574 ? 14.959 -46.440 -14.009 1.00 32.72 574 HIS A C 1
ATOM 4209 O O . HIS A 1 574 ? 14.765 -45.319 -13.539 1.00 32.72 574 HIS A O 1
ATOM 4215 N N . ARG A 1 575 ? 14.609 -46.753 -15.263 1.00 32.06 575 ARG A N 1
ATOM 4216 C CA . ARG A 1 575 ? 13.802 -45.877 -16.126 1.00 32.06 575 ARG A CA 1
ATOM 4217 C C . ARG A 1 575 ? 12.336 -45.912 -15.684 1.00 32.06 575 ARG A C 1
ATOM 4219 O O . ARG A 1 575 ? 11.759 -46.991 -15.581 1.00 32.06 575 ARG A O 1
ATOM 4226 N N . ALA A 1 576 ? 11.725 -44.742 -15.510 1.00 34.66 576 ALA A N 1
ATOM 4227 C CA . ALA A 1 576 ? 10.275 -44.617 -15.362 1.00 34.66 576 ALA A CA 1
ATOM 4228 C C . ALA A 1 576 ? 9.544 -44.973 -16.682 1.00 34.66 576 ALA A C 1
ATOM 4230 O O . ALA A 1 576 ? 10.091 -44.732 -17.766 1.00 34.66 576 ALA A O 1
ATOM 4231 N N . PRO A 1 577 ? 8.322 -45.537 -16.627 1.00 36.47 577 PRO A N 1
ATOM 4232 C CA . PRO A 1 577 ? 7.597 -45.972 -17.817 1.00 36.47 577 PRO A CA 1
ATOM 4233 C C . PRO A 1 577 ? 7.030 -44.786 -18.611 1.00 36.47 577 PRO A C 1
ATOM 4235 O O . PRO A 1 577 ? 6.365 -43.906 -18.067 1.00 36.47 577 PRO A O 1
ATOM 4238 N N . ARG A 1 578 ? 7.240 -44.793 -19.932 1.00 30.41 578 ARG A N 1
ATOM 4239 C CA . ARG A 1 578 ? 6.546 -43.890 -20.860 1.00 30.41 578 ARG A CA 1
ATOM 4240 C C . ARG A 1 578 ? 5.128 -44.414 -21.101 1.00 30.41 578 ARG A C 1
ATOM 4242 O O . ARG A 1 578 ? 4.980 -45.467 -21.717 1.00 30.41 578 ARG A O 1
ATOM 4249 N N . LEU A 1 579 ? 4.098 -43.674 -20.684 1.00 30.52 579 LEU A N 1
ATOM 4250 C CA . LEU A 1 579 ? 2.736 -43.926 -21.162 1.00 30.52 579 LEU A CA 1
ATOM 4251 C C . LEU A 1 579 ? 2.633 -43.513 -22.637 1.00 30.52 579 LEU A C 1
ATOM 4253 O O . LEU A 1 579 ? 2.812 -42.344 -22.977 1.00 30.52 579 LEU A O 1
ATOM 4257 N N . ALA A 1 580 ? 2.326 -44.469 -23.511 1.00 30.59 580 ALA A N 1
ATOM 4258 C CA . ALA A 1 580 ? 2.025 -44.201 -24.910 1.00 30.59 580 ALA A CA 1
ATOM 4259 C C . ALA A 1 580 ? 0.527 -43.899 -25.070 1.00 30.59 580 ALA A C 1
ATOM 4261 O O . ALA A 1 580 ? -0.306 -44.802 -24.988 1.00 30.59 580 ALA A O 1
ATOM 4262 N N . VAL A 1 581 ? 0.176 -42.639 -25.331 1.00 31.56 581 VAL A N 1
ATOM 4263 C CA . VAL A 1 581 ? -1.191 -42.275 -25.731 1.00 31.56 581 VAL A CA 1
ATOM 4264 C C . VAL A 1 581 ? -1.377 -42.636 -27.206 1.00 31.56 581 VAL A C 1
ATOM 4266 O O . VAL A 1 581 ? -0.766 -42.038 -28.091 1.00 31.56 581 VAL A O 1
ATOM 4269 N N . ARG A 1 582 ? -2.222 -43.636 -27.479 1.00 30.53 582 ARG A N 1
ATOM 4270 C CA . ARG A 1 582 ? -2.656 -43.986 -28.840 1.00 30.53 582 ARG A CA 1
ATOM 4271 C C . ARG A 1 582 ? -3.506 -42.847 -29.411 1.00 30.53 582 ARG A C 1
ATOM 4273 O O . ARG A 1 582 ? -4.583 -42.568 -28.893 1.00 30.53 582 ARG A O 1
ATOM 4280 N N . ALA A 1 583 ? -3.058 -42.241 -30.508 1.00 32.22 583 ALA A N 1
ATOM 4281 C CA . ALA A 1 583 ? -3.872 -41.300 -31.270 1.00 32.22 583 ALA A CA 1
ATOM 4282 C C . ALA A 1 583 ? -5.037 -42.034 -31.962 1.00 32.22 583 ALA A C 1
ATOM 4284 O O . ALA A 1 583 ? -4.819 -42.926 -32.785 1.00 32.22 583 ALA A O 1
ATOM 4285 N N . GLY A 1 584 ? -6.274 -41.656 -31.634 1.00 30.14 584 GLY A N 1
ATOM 4286 C CA . GLY A 1 584 ? -7.467 -42.109 -32.349 1.00 30.14 584 GLY A CA 1
ATOM 4287 C C . GLY A 1 584 ? -7.567 -41.453 -33.729 1.00 30.14 584 GLY A C 1
ATOM 4288 O O . GLY A 1 584 ? -7.335 -40.253 -33.868 1.00 30.14 584 GLY A O 1
ATOM 4289 N N . ARG A 1 585 ? -7.917 -42.233 -34.759 1.00 32.38 585 ARG A N 1
ATOM 4290 C CA . ARG A 1 585 ? -8.230 -41.705 -36.099 1.00 32.38 585 ARG A CA 1
ATOM 4291 C C . ARG A 1 585 ? -9.638 -41.079 -36.132 1.00 32.38 585 ARG A C 1
ATOM 4293 O O . ARG A 1 585 ? -10.498 -41.499 -35.361 1.00 32.38 585 ARG A O 1
ATOM 4300 N N . PRO A 1 586 ? -9.885 -40.093 -37.015 1.00 34.72 586 PRO A N 1
ATOM 4301 C CA . PRO A 1 586 ? -11.116 -39.309 -37.001 1.00 34.72 586 PRO A CA 1
ATOM 4302 C C . PRO A 1 586 ? -12.290 -40.038 -37.663 1.00 34.72 586 PRO A C 1
ATOM 4304 O O . PRO A 1 586 ? -12.140 -40.636 -38.729 1.00 34.72 586 PRO A O 1
ATOM 4307 N N . VAL A 1 587 ? -13.482 -39.889 -37.085 1.00 30.20 587 VAL A N 1
ATOM 4308 C CA . VAL A 1 587 ? -14.746 -40.199 -37.765 1.00 30.20 587 VAL A CA 1
ATOM 4309 C C . VAL A 1 587 ? -15.149 -38.981 -38.594 1.00 30.20 587 VAL A C 1
ATOM 4311 O O . VAL A 1 587 ? -15.390 -37.905 -38.051 1.00 30.20 587 VAL A O 1
ATOM 4314 N N . ARG A 1 588 ? -15.222 -39.144 -39.918 1.00 31.14 588 ARG A N 1
ATOM 4315 C CA . ARG A 1 588 ? -15.914 -38.199 -40.805 1.00 31.14 588 ARG A CA 1
ATOM 4316 C C . ARG A 1 588 ? -17.386 -38.591 -40.884 1.00 31.14 588 ARG A C 1
ATOM 4318 O O . ARG A 1 588 ? -17.671 -39.763 -41.098 1.00 31.14 588 ARG A O 1
ATOM 4325 N N . PHE A 1 589 ? -18.280 -37.609 -40.868 1.00 25.81 589 PHE A N 1
ATOM 4326 C CA . PHE A 1 589 ? -19.549 -37.712 -41.585 1.00 25.81 589 PHE A CA 1
ATOM 4327 C C . PHE A 1 589 ? -19.735 -36.483 -42.472 1.00 25.81 589 PHE A C 1
ATOM 4329 O O . PHE A 1 589 ? -19.455 -35.357 -42.062 1.00 25.81 589 PHE A O 1
ATOM 4336 N N . ALA A 1 590 ? -20.124 -36.736 -43.721 1.00 30.17 590 ALA A N 1
ATOM 4337 C CA . ALA A 1 590 ? -20.467 -35.708 -44.694 1.00 30.17 590 ALA A CA 1
ATOM 4338 C C . ALA A 1 590 ? -21.880 -35.169 -44.419 1.00 30.17 590 ALA A C 1
ATOM 4340 O O . ALA A 1 590 ? -22.667 -35.805 -43.719 1.00 30.17 590 ALA A O 1
ATOM 4341 N N . GLY A 1 591 ? -22.183 -33.983 -44.945 1.00 27.14 591 GLY A N 1
ATOM 4342 C CA . GLY A 1 591 ? -23.477 -33.338 -44.734 1.00 27.14 591 GLY A CA 1
ATOM 4343 C C . GLY A 1 591 ? -24.563 -33.771 -45.719 1.00 27.14 591 GLY A C 1
ATOM 4344 O O . GLY A 1 591 ? -24.299 -34.437 -46.716 1.00 27.14 591 GLY A O 1
ATOM 4345 N N . SER A 1 592 ? -25.769 -33.280 -45.454 1.00 27.03 592 SER A N 1
ATOM 4346 C CA . SER A 1 592 ? -26.890 -33.154 -46.389 1.00 27.03 592 SER A CA 1
ATOM 4347 C C . SER A 1 592 ? -27.792 -32.035 -45.845 1.00 27.03 592 SER A C 1
ATOM 4349 O O . SER A 1 592 ? -28.118 -32.020 -44.663 1.00 27.03 592 SER A O 1
ATOM 4351 N N . GLU A 1 593 ? -27.926 -30.937 -46.586 1.00 28.31 593 GLU A N 1
ATOM 4352 C CA . GLU A 1 593 ? -29.146 -30.567 -47.326 1.00 28.31 593 GLU A CA 1
ATOM 4353 C C . GLU A 1 593 ? -30.197 -29.785 -46.515 1.00 28.31 593 GLU A C 1
ATOM 4355 O O . GLU A 1 593 ? -30.692 -30.207 -45.474 1.00 28.31 593 GLU A O 1
ATOM 4360 N N . ARG A 1 594 ? -30.585 -28.623 -47.058 1.00 36.56 594 ARG A N 1
ATOM 4361 C CA . ARG A 1 594 ? -31.889 -27.998 -46.788 1.00 36.56 594 ARG A CA 1
ATOM 4362 C C . ARG A 1 594 ? -32.916 -28.625 -47.729 1.00 36.56 594 ARG A C 1
ATOM 4364 O O . ARG A 1 594 ? -32.571 -28.868 -48.884 1.00 36.56 594 ARG A O 1
ATOM 4371 N N . PRO A 1 595 ? -34.192 -28.689 -47.325 1.00 38.75 595 PRO A N 1
ATOM 4372 C CA . PRO A 1 595 ? -35.223 -28.208 -48.251 1.00 38.75 595 PRO A CA 1
ATOM 4373 C C . PRO A 1 595 ? -36.049 -27.021 -47.739 1.00 38.75 595 PRO A C 1
ATOM 4375 O O . PRO A 1 595 ? -35.948 -26.551 -46.607 1.00 38.75 595 PRO A O 1
ATOM 4378 N N . THR A 1 596 ? -36.840 -26.502 -48.668 1.00 27.30 596 THR A N 1
ATOM 4379 C CA . THR A 1 596 ? -37.588 -25.247 -48.664 1.00 27.30 596 THR A CA 1
ATOM 4380 C C . THR A 1 596 ? -39.024 -25.355 -48.127 1.00 27.30 596 THR A C 1
ATOM 4382 O O . THR A 1 596 ? -39.704 -26.346 -48.336 1.00 27.30 596 THR A O 1
ATOM 4385 N N . ALA A 1 597 ? -39.486 -24.253 -47.518 1.00 27.78 597 ALA A N 1
ATOM 4386 C CA . ALA A 1 597 ? -40.810 -23.609 -47.640 1.00 27.78 597 ALA A CA 1
ATOM 4387 C C . ALA A 1 597 ? -42.119 -24.437 -47.775 1.00 27.78 597 ALA A C 1
ATOM 4389 O O . ALA A 1 597 ? -42.284 -25.186 -48.728 1.00 27.78 597 ALA A O 1
ATOM 4390 N N . ALA A 1 598 ? -43.177 -24.028 -47.043 1.00 27.83 598 ALA A N 1
ATOM 4391 C CA . ALA A 1 598 ? -44.221 -23.126 -47.593 1.00 27.83 598 ALA A CA 1
ATOM 4392 C C . ALA A 1 598 ? -45.481 -22.927 -46.705 1.00 27.83 598 ALA A C 1
ATOM 4394 O O . ALA A 1 598 ? -46.100 -23.906 -46.322 1.00 27.83 598 ALA A O 1
ATOM 4395 N N . ARG A 1 599 ? -45.956 -21.659 -46.614 1.00 29.67 599 ARG A N 1
ATOM 4396 C CA . ARG A 1 599 ? -47.386 -21.196 -46.611 1.00 29.67 599 ARG A CA 1
ATOM 4397 C C . ARG A 1 599 ? -48.316 -21.683 -45.463 1.00 29.67 599 ARG A C 1
ATOM 4399 O O . ARG A 1 599 ? -48.119 -22.738 -44.902 1.00 29.67 599 ARG A O 1
ATOM 4406 N N . ARG A 1 600 ? -49.400 -21.007 -45.041 1.00 29.22 600 ARG A N 1
ATOM 4407 C CA . ARG A 1 600 ? -50.153 -19.756 -45.360 1.00 29.22 600 ARG A CA 1
ATOM 4408 C C . ARG A 1 600 ? -50.950 -19.421 -44.059 1.00 29.22 600 ARG A C 1
ATOM 4410 O O . ARG A 1 600 ? -51.290 -20.349 -43.343 1.00 29.22 600 ARG A O 1
ATOM 4417 N N . ARG A 1 601 ? -51.315 -18.184 -43.694 1.00 27.81 601 ARG A N 1
ATOM 4418 C CA . ARG A 1 601 ? -52.379 -17.354 -44.302 1.00 27.81 601 ARG A CA 1
ATOM 4419 C C . ARG A 1 601 ? -52.362 -15.909 -43.742 1.00 27.81 601 ARG A C 1
ATOM 4421 O O . ARG A 1 601 ? -52.141 -15.721 -42.558 1.00 27.81 601 ARG A O 1
ATOM 4428 N N . SER A 1 602 ? -52.666 -14.958 -44.635 1.00 30.95 602 SER A N 1
ATOM 4429 C CA . SER A 1 602 ? -53.441 -13.698 -44.483 1.00 30.95 602 SER A CA 1
ATOM 4430 C C . SER A 1 602 ? -53.320 -12.800 -43.228 1.00 30.95 602 SER A C 1
ATOM 4432 O O . SER A 1 602 ? -53.603 -13.255 -42.131 1.00 30.95 602 SER A O 1
ATOM 4434 N N . GLY A 1 603 ? -53.124 -11.479 -43.350 1.00 28.17 603 GLY A N 1
ATOM 4435 C CA . GLY A 1 603 ? -52.801 -10.676 -44.542 1.00 28.17 603 GLY A CA 1
ATOM 4436 C C . GLY A 1 603 ? -53.295 -9.223 -44.490 1.00 28.17 603 GLY A C 1
ATOM 4437 O O . GLY A 1 603 ? -54.098 -8.881 -43.634 1.00 28.17 603 GLY A O 1
ATOM 4438 N N . ARG A 1 604 ? -52.888 -8.451 -45.515 1.00 31.56 604 ARG A N 1
ATOM 4439 C CA . ARG A 1 604 ? -53.349 -7.094 -45.901 1.00 31.56 604 ARG A CA 1
ATOM 4440 C C . ARG A 1 604 ? -53.020 -5.947 -44.910 1.00 31.56 604 ARG A C 1
ATOM 4442 O O . ARG A 1 604 ? -53.061 -6.136 -43.709 1.00 31.56 604 ARG A O 1
ATOM 4449 N N . ALA A 1 605 ? -52.685 -4.736 -45.369 1.00 30.89 605 ALA A N 1
ATOM 4450 C CA . ALA A 1 605 ? -52.502 -4.263 -46.751 1.00 30.89 605 ALA A CA 1
ATOM 4451 C C . ALA A 1 605 ? -51.666 -2.967 -46.836 1.00 30.89 605 ALA A C 1
ATOM 4453 O O . ALA A 1 605 ? -51.766 -2.141 -45.945 1.00 30.89 605 ALA A O 1
ATOM 4454 N N . HIS A 1 606 ? -50.944 -2.832 -47.964 1.00 30.64 606 HIS A N 1
ATOM 4455 C CA . HIS A 1 606 ? -50.537 -1.619 -48.717 1.00 30.64 606 HIS A CA 1
ATOM 4456 C C . HIS A 1 606 ? -49.899 -0.412 -47.982 1.00 30.64 606 HIS A C 1
ATOM 4458 O O . HIS A 1 606 ? -50.314 -0.020 -46.908 1.00 30.64 606 HIS A O 1
ATOM 4464 N N . GLY A 1 607 ? -48.914 0.298 -48.542 1.00 27.44 607 GLY A N 1
ATOM 4465 C CA . GLY A 1 607 ? -48.159 0.180 -49.802 1.00 27.44 607 GLY A CA 1
ATOM 4466 C C . GLY A 1 607 ? -47.065 1.269 -49.791 1.00 27.44 607 GLY A C 1
ATOM 4467 O O . GLY A 1 607 ? -47.283 2.331 -49.229 1.00 27.44 607 GLY A O 1
ATOM 4468 N N . ALA A 1 608 ? -45.810 0.971 -50.142 1.00 29.67 608 ALA A N 1
ATOM 4469 C CA . ALA A 1 608 ? -45.235 1.151 -51.487 1.00 29.67 608 ALA A CA 1
ATOM 4470 C C . ALA A 1 608 ? -45.158 2.629 -51.965 1.00 29.67 608 ALA A C 1
ATOM 4472 O O . ALA A 1 608 ? -46.151 3.333 -51.898 1.00 29.67 608 ALA A O 1
ATOM 4473 N N . ALA A 1 609 ? -44.058 3.147 -52.532 1.00 29.08 609 ALA A N 1
ATOM 4474 C CA . ALA A 1 609 ? -42.679 2.652 -52.664 1.00 29.08 609 ALA A CA 1
ATOM 4475 C C . ALA A 1 609 ? -41.736 3.791 -53.148 1.00 29.08 609 ALA A C 1
ATOM 4477 O O . ALA A 1 609 ? -42.203 4.726 -53.779 1.00 29.08 609 ALA A O 1
ATOM 4478 N N . ARG A 1 610 ? -40.419 3.643 -52.900 1.00 28.67 610 ARG A N 1
ATOM 4479 C CA . ARG A 1 610 ? -39.240 4.051 -53.724 1.00 28.67 610 ARG A CA 1
ATOM 4480 C C . ARG A 1 610 ? -39.307 5.310 -54.629 1.00 28.67 610 ARG A C 1
ATOM 4482 O O . ARG A 1 610 ? -40.111 5.351 -55.548 1.00 28.67 610 ARG A O 1
ATOM 4489 N N . GLY A 1 611 ? -38.268 6.165 -54.592 1.00 25.73 611 GLY A N 1
ATOM 4490 C CA . GLY A 1 611 ? -37.947 7.008 -55.767 1.00 25.73 611 GLY A CA 1
ATOM 4491 C C . GLY A 1 611 ? -36.903 8.129 -55.618 1.00 25.73 611 GLY A C 1
ATOM 4492 O O . GLY A 1 611 ? -37.248 9.252 -55.296 1.00 25.73 611 GLY A O 1
ATOM 4493 N N . SER A 1 612 ? -35.637 7.818 -55.911 1.00 27.12 612 SER A N 1
ATOM 4494 C CA . SER A 1 612 ? -34.614 8.663 -56.579 1.00 27.12 612 SER A CA 1
ATOM 4495 C C . SER A 1 612 ? -34.712 10.215 -56.655 1.00 27.12 612 SER A C 1
ATOM 4497 O O . SER A 1 612 ? -35.515 10.763 -57.396 1.00 27.12 612 SER A O 1
ATOM 4499 N N . ALA A 1 613 ? -33.673 10.865 -56.113 1.00 27.41 613 ALA A N 1
ATOM 4500 C CA . ALA A 1 613 ? -32.693 11.720 -56.823 1.00 27.41 613 ALA A CA 1
ATOM 4501 C C . ALA A 1 613 ? -33.072 13.019 -57.606 1.00 27.41 613 ALA A C 1
ATOM 4503 O O . ALA A 1 613 ? -33.692 12.978 -58.660 1.00 27.41 613 ALA A O 1
ATOM 4504 N N . ARG A 1 614 ? -32.337 14.089 -57.228 1.00 27.50 614 ARG A N 1
ATOM 4505 C CA . ARG A 1 614 ? -31.745 15.196 -58.037 1.00 27.50 614 ARG A CA 1
ATOM 4506 C C . ARG A 1 614 ? -32.578 16.426 -58.472 1.00 27.50 614 ARG A C 1
ATOM 4508 O O . ARG A 1 614 ? -33.674 16.332 -59.000 1.00 27.50 614 ARG A O 1
ATOM 4515 N N . SER A 1 615 ? -31.840 17.552 -58.463 1.00 27.45 615 SER A N 1
ATOM 4516 C CA . SER A 1 615 ? -32.010 18.831 -59.197 1.00 27.45 615 SER A CA 1
ATOM 4517 C C . SER A 1 615 ? -33.018 19.868 -58.657 1.00 27.45 615 SER A C 1
ATOM 4519 O O . SER A 1 615 ? -34.011 19.482 -58.061 1.00 27.45 615 SER A O 1
ATOM 4521 N N . ALA A 1 616 ? -32.848 21.192 -58.844 1.00 29.73 616 ALA A N 1
ATOM 4522 C CA . ALA A 1 616 ? -31.653 22.055 -59.020 1.00 29.73 616 ALA A CA 1
ATOM 4523 C C . ALA A 1 616 ? -32.067 23.562 -58.993 1.00 29.73 616 ALA A C 1
ATOM 4525 O O . ALA A 1 616 ? -33.253 23.857 -59.080 1.00 29.73 616 ALA A O 1
ATOM 4526 N N . LEU A 1 617 ? -31.079 24.485 -59.022 1.00 27.53 617 LEU A N 1
ATOM 4527 C CA . LEU A 1 617 ? -31.170 25.925 -59.403 1.00 27.53 617 LEU A CA 1
ATOM 4528 C C . LEU A 1 617 ? -31.903 26.864 -58.406 1.00 27.53 617 LEU A C 1
ATOM 4530 O O . LEU A 1 617 ? -33.034 26.622 -58.021 1.00 27.53 617 LEU A O 1
ATOM 4534 N N . ARG A 1 618 ? -31.344 28.011 -57.986 1.00 26.81 618 ARG A N 1
ATOM 4535 C CA . ARG A 1 618 ? -30.779 29.100 -58.812 1.00 26.81 618 ARG A CA 1
ATOM 4536 C C . ARG A 1 618 ? -29.648 29.887 -58.117 1.00 26.81 618 ARG A C 1
ATOM 4538 O O . ARG A 1 618 ? -29.693 30.126 -56.918 1.00 26.81 618 ARG A O 1
ATOM 4545 N N . ALA A 1 619 ? -28.712 30.392 -58.923 1.00 29.58 619 ALA A N 1
ATOM 4546 C CA . ALA A 1 619 ? -27.858 31.558 -58.627 1.00 29.58 619 ALA A CA 1
ATOM 4547 C C . ALA A 1 619 ? -28.355 32.771 -59.462 1.00 29.58 619 ALA A C 1
ATOM 4549 O O . ALA A 1 619 ? -29.232 32.552 -60.309 1.00 29.58 619 ALA A O 1
ATOM 4550 N N . PRO A 1 620 ? -27.831 34.017 -59.307 1.00 50.97 620 PRO A N 1
ATOM 4551 C CA . PRO A 1 620 ? -26.564 34.370 -59.989 1.00 50.97 620 PRO A CA 1
ATOM 4552 C C . PRO A 1 620 ? -25.697 35.543 -59.424 1.00 50.97 620 PRO A C 1
ATOM 4554 O O . PRO A 1 620 ? -26.232 36.577 -59.056 1.00 50.97 620 PRO A O 1
ATOM 4557 N N . ARG A 1 621 ? -24.360 35.459 -59.645 1.00 34.06 621 ARG A N 1
ATOM 4558 C CA . ARG A 1 621 ? -23.392 36.574 -59.944 1.00 34.06 621 ARG A CA 1
ATOM 4559 C C . ARG A 1 621 ? -23.122 37.631 -58.821 1.00 34.06 621 ARG A C 1
ATOM 4561 O O . ARG A 1 621 ? -23.981 37.876 -58.001 1.00 34.06 621 ARG A O 1
ATOM 4568 N N . ARG A 1 622 ? -21.961 38.318 -58.707 1.00 30.69 622 ARG A N 1
ATOM 4569 C CA . ARG A 1 622 ? -20.710 38.462 -59.516 1.00 30.69 622 ARG A CA 1
ATOM 4570 C C . ARG A 1 622 ? -19.553 39.055 -58.642 1.00 30.69 622 ARG A C 1
ATOM 4572 O O . ARG A 1 622 ? -19.873 39.868 -57.796 1.00 30.69 622 ARG A O 1
ATOM 4579 N N . ARG A 1 623 ? -18.275 38.695 -58.928 1.00 34.06 623 ARG A N 1
ATOM 4580 C CA . ARG A 1 623 ? -16.970 39.468 -58.935 1.00 34.06 623 ARG A CA 1
ATOM 4581 C C . ARG A 1 623 ? -16.705 40.637 -57.924 1.00 34.06 623 ARG A C 1
ATOM 4583 O O . ARG A 1 623 ? -17.616 41.390 -57.651 1.00 34.06 623 ARG A O 1
ATOM 4590 N N . SER A 1 624 ? -15.480 40.969 -57.454 1.00 33.03 624 SER A N 1
ATOM 4591 C CA . SER A 1 624 ? -14.083 40.494 -57.702 1.00 33.03 624 SER A CA 1
ATOM 4592 C C . SER A 1 624 ? -13.012 41.238 -56.850 1.00 33.03 624 SER A C 1
ATOM 4594 O O . SER A 1 624 ? -13.163 42.440 -56.678 1.00 33.03 624 SER A O 1
ATOM 4596 N N . GLY A 1 625 ? -11.876 40.584 -56.517 1.00 29.39 625 GLY A N 1
ATOM 4597 C CA . GLY A 1 625 ? -10.566 41.194 -56.131 1.00 29.39 625 GLY A CA 1
ATOM 4598 C C . GLY A 1 625 ? -10.458 41.807 -54.714 1.00 29.39 625 GLY A C 1
ATOM 4599 O O . GLY A 1 625 ? -11.467 42.214 -54.162 1.00 29.39 625 GLY A O 1
ATOM 4600 N N . GLY A 1 626 ? -9.300 41.910 -54.039 1.00 30.02 626 GLY A N 1
ATOM 4601 C CA . GLY A 1 626 ? -7.923 41.440 -54.306 1.00 30.02 626 GLY A CA 1
ATOM 4602 C C . GLY A 1 626 ? -6.861 42.424 -53.753 1.00 30.02 626 GLY A C 1
ATOM 4603 O O . GLY A 1 626 ? -6.958 43.606 -54.050 1.00 30.02 626 GLY A O 1
ATOM 4604 N N . GLY A 1 627 ? -5.847 41.983 -52.985 1.00 29.12 627 GLY A N 1
ATOM 4605 C CA . GLY A 1 627 ? -4.753 42.867 -52.507 1.00 29.12 627 GLY A CA 1
ATOM 4606 C C . GLY A 1 627 ? -4.016 42.391 -51.240 1.00 29.12 627 GLY A C 1
ATOM 4607 O O . GLY A 1 627 ? -4.550 41.573 -50.499 1.00 29.12 627 GLY A O 1
ATOM 4608 N N . ARG A 1 628 ? -2.779 42.871 -51.012 1.00 32.97 628 ARG A N 1
ATOM 4609 C CA . ARG A 1 628 ? -1.861 42.504 -49.899 1.00 32.97 628 ARG A CA 1
ATOM 4610 C C . ARG A 1 628 ? -1.371 43.757 -49.141 1.00 32.97 628 ARG A C 1
ATOM 4612 O O . ARG A 1 628 ? -1.459 44.844 -49.696 1.00 32.97 628 ARG A O 1
ATOM 4619 N N . GLY A 1 629 ? -0.730 43.561 -47.982 1.00 28.86 629 GLY A N 1
ATOM 4620 C CA . GLY A 1 629 ? 0.152 44.538 -47.305 1.00 28.86 629 GLY A CA 1
ATOM 4621 C C . GLY A 1 629 ? -0.222 44.729 -45.826 1.00 28.86 629 GLY A C 1
ATOM 4622 O O . GLY A 1 629 ? -1.348 45.132 -45.567 1.00 28.86 629 GLY A O 1
ATOM 4623 N N . THR A 1 630 ? 0.510 44.216 -44.825 1.00 29.94 630 THR A N 1
ATOM 4624 C CA . THR A 1 630 ? 1.876 44.530 -44.308 1.00 29.94 630 THR A CA 1
ATOM 4625 C C . THR A 1 630 ? 1.906 45.674 -43.291 1.00 29.94 630 THR A C 1
ATOM 4627 O O . THR A 1 630 ? 1.526 46.787 -43.629 1.00 29.94 630 THR A O 1
ATOM 4630 N N . ASP A 1 631 ? 2.477 45.359 -42.119 1.00 29.55 631 ASP A N 1
ATOM 4631 C CA . ASP A 1 631 ? 3.070 46.251 -41.104 1.00 29.55 631 ASP A CA 1
ATOM 4632 C C . ASP A 1 631 ? 2.128 47.273 -40.421 1.00 29.55 631 ASP A C 1
ATOM 4634 O O . ASP A 1 631 ? 1.094 47.660 -40.945 1.00 29.55 631 ASP A O 1
ATOM 4638 N N . GLY A 1 632 ? 2.371 47.749 -39.198 1.00 25.81 632 GLY A N 1
ATOM 4639 C CA . GLY A 1 632 ? 3.449 47.502 -38.236 1.00 25.81 632 GLY A CA 1
ATOM 4640 C C . GLY A 1 632 ? 3.505 48.678 -37.243 1.00 25.81 632 GLY A C 1
ATOM 4641 O O . GLY A 1 632 ? 3.321 49.821 -37.646 1.00 25.81 632 GLY A O 1
ATOM 4642 N N . GLY A 1 633 ? 3.720 48.424 -35.947 1.00 27.38 633 GLY A N 1
ATOM 4643 C CA . GLY A 1 633 ? 3.711 49.468 -34.902 1.00 27.38 633 GLY A CA 1
ATOM 4644 C C . GLY A 1 633 ? 3.094 48.945 -33.596 1.00 27.38 633 GLY A C 1
ATOM 4645 O O . GLY A 1 633 ? 1.885 48.778 -33.535 1.00 27.38 633 GLY A O 1
ATOM 4646 N N . ALA A 1 634 ? 3.818 48.464 -32.583 1.00 27.25 634 ALA A N 1
ATOM 4647 C CA . ALA A 1 634 ? 4.959 48.997 -31.824 1.00 27.25 634 ALA A CA 1
ATOM 4648 C C . ALA A 1 634 ? 4.563 49.867 -30.611 1.00 27.25 634 ALA A C 1
ATOM 4650 O O . ALA A 1 634 ? 3.959 50.925 -30.752 1.00 27.25 634 ALA A O 1
ATOM 4651 N N . SER A 1 635 ? 5.090 49.467 -29.443 1.00 27.64 635 SER A N 1
ATOM 4652 C CA . SER A 1 635 ? 5.263 50.260 -28.208 1.00 27.64 635 SER A CA 1
ATOM 4653 C C . SER A 1 635 ? 4.011 50.664 -27.404 1.00 27.64 635 SER A C 1
ATOM 4655 O O . SER A 1 635 ? 2.902 50.697 -27.920 1.00 27.64 635 SER A O 1
ATOM 4657 N N . GLY A 1 636 ? 4.206 50.970 -26.110 1.00 27.69 636 GLY A N 1
ATOM 4658 C CA . GLY A 1 636 ? 3.161 51.572 -25.261 1.00 27.69 636 GLY A CA 1
ATOM 4659 C C . GLY A 1 636 ? 3.058 51.036 -23.827 1.00 27.69 636 GLY A C 1
ATOM 4660 O O . GLY A 1 636 ? 2.027 50.500 -23.436 1.00 27.69 636 GLY A O 1
ATOM 4661 N N . ARG A 1 637 ? 4.112 51.179 -23.012 1.00 27.78 637 ARG A N 1
ATOM 4662 C CA . ARG A 1 637 ? 4.011 51.006 -21.548 1.00 27.78 637 ARG A CA 1
ATOM 4663 C C . ARG A 1 637 ? 3.144 52.119 -20.930 1.00 27.78 637 ARG A C 1
ATOM 4665 O O . ARG A 1 637 ? 3.361 53.269 -21.286 1.00 27.78 637 ARG A O 1
ATOM 4672 N N . ALA A 1 638 ? 2.431 51.778 -19.843 1.00 27.39 638 ALA A N 1
ATOM 4673 C CA . ALA A 1 638 ? 2.172 52.654 -18.679 1.00 27.39 638 ALA A CA 1
ATOM 4674 C C . ALA A 1 638 ? 1.205 53.861 -18.910 1.00 27.39 638 ALA A C 1
ATOM 4676 O O . ALA A 1 638 ? 1.005 54.275 -20.038 1.00 27.39 638 ALA A O 1
ATOM 4677 N N . VAL A 1 639 ? 0.549 54.503 -17.924 1.00 27.14 639 VAL A N 1
ATOM 4678 C CA . VAL A 1 639 ? 0.281 54.242 -16.486 1.00 27.14 639 VAL A CA 1
ATOM 4679 C C . VAL A 1 639 ? -0.836 55.208 -16.006 1.00 27.14 639 VAL A C 1
ATOM 4681 O O . VAL A 1 639 ? -0.823 56.363 -16.404 1.00 27.14 639 VAL A O 1
ATOM 4684 N N . ARG A 1 640 ? -1.694 54.767 -15.061 1.00 26.62 640 ARG A N 1
ATOM 4685 C CA . ARG A 1 640 ? -2.557 55.558 -14.125 1.00 26.62 640 ARG A CA 1
ATOM 4686 C C . ARG A 1 640 ? -3.661 56.515 -14.638 1.00 26.62 640 ARG A C 1
ATOM 4688 O O . ARG A 1 640 ? -3.455 57.354 -15.498 1.00 26.62 640 ARG A O 1
ATOM 4695 N N . GLY A 1 641 ? -4.744 56.537 -13.843 1.00 24.95 641 GLY A N 1
ATOM 4696 C CA . GLY A 1 641 ? -5.667 57.671 -13.645 1.00 24.95 641 GLY A CA 1
ATOM 4697 C C . GLY A 1 641 ? -7.089 57.422 -14.177 1.00 24.95 641 GLY A C 1
ATOM 4698 O O . GLY A 1 641 ? -7.230 57.039 -15.325 1.00 24.95 641 GLY A O 1
ATOM 4699 N N . GLY A 1 642 ? -8.185 57.611 -13.428 1.00 24.56 642 GLY A N 1
ATOM 4700 C CA . GLY A 1 642 ? -8.347 57.912 -11.997 1.00 24.56 642 GLY A CA 1
ATOM 4701 C C . GLY A 1 642 ? -9.620 58.733 -11.708 1.00 24.56 642 GLY A C 1
ATOM 4702 O O . GLY A 1 642 ? -9.861 59.709 -12.405 1.00 24.56 642 GLY A O 1
ATOM 4703 N N . ARG A 1 643 ? -10.339 58.410 -10.611 1.00 25.69 643 ARG A N 1
ATOM 4704 C CA . ARG A 1 643 ? -11.578 59.074 -10.099 1.00 25.69 643 ARG A CA 1
ATOM 4705 C C . ARG A 1 643 ? -12.849 58.777 -10.945 1.00 25.69 643 ARG A C 1
ATOM 4707 O O . ARG A 1 643 ? -12.725 58.452 -12.114 1.00 25.69 643 ARG A O 1
ATOM 4714 N N . ALA A 1 644 ? -14.080 58.799 -10.409 1.00 26.72 644 ALA A N 1
ATOM 4715 C CA . ALA A 1 644 ? -14.566 59.378 -9.145 1.00 26.72 644 ALA A CA 1
ATOM 4716 C C . ALA A 1 644 ? -15.627 58.530 -8.378 1.00 26.72 644 ALA A C 1
ATOM 4718 O O . ALA A 1 644 ? -16.112 57.512 -8.858 1.00 26.72 644 ALA A O 1
ATOM 4719 N N . LEU A 1 645 ? -15.916 58.998 -7.156 1.00 26.83 645 LEU A N 1
ATOM 4720 C CA . LEU A 1 645 ? -16.856 58.551 -6.094 1.00 26.83 645 LEU A CA 1
ATOM 4721 C C . LEU A 1 645 ? -18.316 59.063 -6.365 1.00 26.83 645 LEU A C 1
ATOM 4723 O O . LEU A 1 645 ? -18.460 59.690 -7.416 1.00 26.83 645 LEU A O 1
ATOM 4727 N N . PRO A 1 646 ? -19.377 58.911 -5.502 1.00 40.66 646 PRO A N 1
ATOM 4728 C CA . PRO A 1 646 ? -19.361 58.653 -4.038 1.00 40.66 646 PRO A CA 1
ATOM 4729 C C . PRO A 1 646 ? -20.509 57.845 -3.347 1.00 40.66 646 PRO A C 1
ATOM 4731 O O . PRO A 1 646 ? -21.533 57.526 -3.938 1.00 40.66 646 PRO A O 1
ATOM 4734 N N . GLY A 1 647 ? -20.336 57.640 -2.022 1.00 25.44 647 GLY A N 1
ATOM 4735 C CA . GLY A 1 647 ? -21.348 57.230 -1.014 1.00 25.44 647 GLY A CA 1
ATOM 4736 C C . GLY A 1 647 ? -21.366 55.720 -0.694 1.00 25.44 647 GLY A C 1
ATOM 4737 O O . GLY A 1 647 ? -21.483 54.924 -1.610 1.00 25.44 647 GLY A O 1
ATOM 4738 N N . GLY A 1 648 ? -21.249 55.198 0.538 1.00 25.39 648 GLY A N 1
ATOM 4739 C CA . GLY A 1 648 ? -21.215 55.778 1.897 1.00 25.39 648 GLY A CA 1
ATOM 4740 C C . GLY A 1 648 ? -22.322 55.157 2.778 1.00 25.39 648 GLY A C 1
ATOM 4741 O O . GLY A 1 648 ? -23.415 54.949 2.272 1.00 25.39 648 GLY A O 1
ATOM 4742 N N . ALA A 1 649 ? -22.166 54.842 4.072 1.00 26.45 649 ALA A N 1
ATOM 4743 C CA . ALA A 1 649 ? -21.032 54.823 5.023 1.00 26.45 649 ALA A CA 1
ATOM 4744 C C . ALA A 1 649 ? -21.478 53.964 6.264 1.00 26.45 649 ALA A C 1
ATOM 4746 O O . ALA A 1 649 ? -22.613 53.499 6.254 1.00 26.45 649 ALA A O 1
ATOM 4747 N N . ALA A 1 650 ? -20.764 53.675 7.367 1.00 24.72 650 ALA A N 1
ATOM 4748 C CA . ALA A 1 650 ? -19.409 53.924 7.896 1.00 24.72 650 ALA A CA 1
ATOM 4749 C C . ALA A 1 650 ? -19.107 52.887 9.026 1.00 24.72 650 ALA A C 1
ATOM 4751 O O . ALA A 1 650 ? -20.038 52.268 9.533 1.00 24.72 650 ALA A O 1
ATOM 4752 N N . CYS A 1 651 ? -17.857 52.754 9.506 1.00 22.16 651 CYS A N 1
ATOM 4753 C CA . CYS A 1 651 ? -17.544 52.177 10.833 1.00 22.16 651 CYS A CA 1
ATOM 4754 C C . CYS A 1 651 ? -16.239 52.788 11.392 1.00 22.16 651 CYS A C 1
ATOM 4756 O O . CYS A 1 651 ? -15.287 52.988 10.639 1.00 22.16 651 CYS A O 1
ATOM 4758 N N . LEU A 1 652 ? -16.209 53.141 12.684 1.00 24.31 652 LEU A N 1
ATOM 4759 C CA . LEU A 1 652 ? -15.154 53.964 13.302 1.00 24.31 652 LEU A CA 1
ATOM 4760 C C . LEU A 1 652 ? -13.925 53.172 13.776 1.00 24.31 652 LEU A C 1
ATOM 4762 O O . LEU A 1 652 ? -14.046 52.083 14.331 1.00 24.31 652 LEU A O 1
ATOM 4766 N N . ALA A 1 653 ? -12.759 53.812 13.669 1.00 22.77 653 ALA A N 1
ATOM 4767 C CA . ALA A 1 653 ? -11.537 53.487 14.399 1.00 22.77 653 ALA A CA 1
ATOM 4768 C C . ALA A 1 653 ? -10.887 54.792 14.893 1.00 22.77 653 ALA A C 1
ATOM 4770 O O . ALA A 1 653 ? -11.008 55.825 14.233 1.00 22.77 653 ALA A O 1
ATOM 4771 N N . LEU A 1 654 ? -10.179 54.743 16.024 1.00 22.97 654 LEU A N 1
ATOM 4772 C CA . LEU A 1 654 ? -9.314 55.826 16.501 1.00 22.97 654 LEU A CA 1
ATOM 4773 C C . LEU A 1 654 ? -7.925 55.272 16.830 1.00 22.97 654 LEU A C 1
ATOM 4775 O O . LEU A 1 654 ? -7.782 54.171 17.358 1.00 22.97 654 LEU A O 1
ATOM 4779 N N . SER A 1 655 ? -6.912 56.039 16.445 1.00 22.05 655 SER A N 1
ATOM 4780 C CA . SER A 1 655 ? -5.484 55.734 16.544 1.00 22.05 655 SER A CA 1
ATOM 4781 C C . SER A 1 655 ? -4.855 56.343 17.806 1.00 22.05 655 SER A C 1
ATOM 4783 O O . SER A 1 655 ? -5.513 57.108 18.505 1.00 22.05 655 SER A O 1
ATOM 4785 N N . TRP A 1 656 ? -3.571 56.058 18.062 1.00 22.03 656 TRP A N 1
ATOM 4786 C CA . TRP A 1 656 ? -2.503 57.080 18.071 1.00 22.03 656 TRP A CA 1
ATOM 4787 C C . TRP A 1 656 ? -1.105 56.452 18.268 1.00 22.03 656 TRP A C 1
ATOM 4789 O O . TRP A 1 656 ? -0.934 55.460 18.972 1.00 22.03 656 TRP A O 1
ATOM 4799 N N . THR A 1 657 ? -0.102 57.052 17.626 1.00 23.08 657 THR A N 1
ATOM 4800 C CA . THR A 1 657 ? 1.349 56.907 17.893 1.00 23.08 657 THR A CA 1
ATOM 4801 C C . THR A 1 657 ? 1.781 58.029 18.867 1.00 23.08 657 THR A C 1
ATOM 4803 O O . THR A 1 657 ? 0.997 58.947 19.067 1.00 23.08 657 THR A O 1
ATOM 4806 N N . SER A 1 658 ? 2.956 58.121 19.502 1.00 24.17 658 SER A N 1
ATOM 4807 C CA . SER A 1 658 ? 4.310 57.542 19.352 1.00 24.17 658 SER A CA 1
ATOM 4808 C C . SER A 1 658 ? 5.108 57.733 20.672 1.00 24.17 658 SER A C 1
ATOM 4810 O O . SER A 1 658 ? 4.649 58.482 21.533 1.00 24.17 658 SER A O 1
ATOM 4812 N N . SER A 1 659 ? 6.316 57.139 20.798 1.00 24.05 659 SER A N 1
ATOM 4813 C CA . SER A 1 659 ? 7.537 57.645 21.509 1.00 24.05 659 SER A CA 1
ATOM 4814 C C . SER A 1 659 ? 8.332 56.568 22.283 1.00 24.05 659 SER A C 1
ATOM 4816 O O . SER A 1 659 ? 7.777 55.621 22.831 1.00 24.05 659 SER A O 1
ATOM 4818 N N . SER A 1 660 ? 9.660 56.719 22.337 1.00 24.88 660 SER A N 1
ATOM 4819 C CA . SER A 1 660 ? 10.658 55.920 23.096 1.00 24.88 660 SER A CA 1
ATOM 4820 C C . SER A 1 660 ? 11.892 56.821 23.362 1.00 24.88 660 SER A C 1
ATOM 4822 O O . SER A 1 660 ? 11.907 57.908 22.779 1.00 24.88 660 SER A O 1
ATOM 4824 N N . PRO A 1 661 ? 12.969 56.435 24.097 1.00 45.66 661 PRO A N 1
ATOM 4825 C CA . PRO A 1 661 ? 13.248 55.250 24.938 1.00 45.66 661 PRO A CA 1
ATOM 4826 C C . PRO A 1 661 ? 13.627 55.714 26.401 1.00 45.66 661 PRO A C 1
ATOM 4828 O O . PRO A 1 661 ? 12.971 56.678 26.792 1.00 45.66 661 PRO A O 1
ATOM 4831 N N . PRO A 1 662 ? 14.549 55.150 27.257 1.00 38.03 662 PRO A N 1
ATOM 4832 C CA . PRO A 1 662 ? 15.836 54.456 27.001 1.00 38.03 662 PRO A CA 1
ATOM 4833 C C . PRO A 1 662 ? 16.148 53.126 27.762 1.00 38.03 662 PRO A C 1
ATOM 4835 O O . PRO A 1 662 ? 15.714 52.882 28.879 1.00 38.03 662 PRO A O 1
ATOM 4838 N N . ALA A 1 663 ? 17.022 52.326 27.132 1.00 25.80 663 ALA A N 1
ATOM 4839 C CA . ALA A 1 663 ? 18.104 51.467 27.665 1.00 25.80 663 ALA A CA 1
ATOM 4840 C C . ALA A 1 663 ? 17.976 50.645 28.981 1.00 25.80 663 ALA A C 1
ATOM 4842 O O . ALA A 1 663 ? 18.033 51.196 30.078 1.00 25.80 663 ALA A O 1
ATOM 4843 N N . ARG A 1 664 ? 18.146 49.310 28.864 1.00 25.00 664 ARG A N 1
ATOM 4844 C CA . ARG A 1 664 ? 19.294 48.541 29.428 1.00 25.00 664 ARG A CA 1
ATOM 4845 C C . ARG A 1 664 ? 19.319 47.077 28.942 1.00 25.00 664 ARG A C 1
ATOM 4847 O O . ARG A 1 664 ? 18.281 46.484 28.682 1.00 25.00 664 ARG A O 1
ATOM 4854 N N . ALA A 1 665 ? 20.522 46.511 28.845 1.00 26.12 665 ALA A N 1
ATOM 4855 C CA . ALA A 1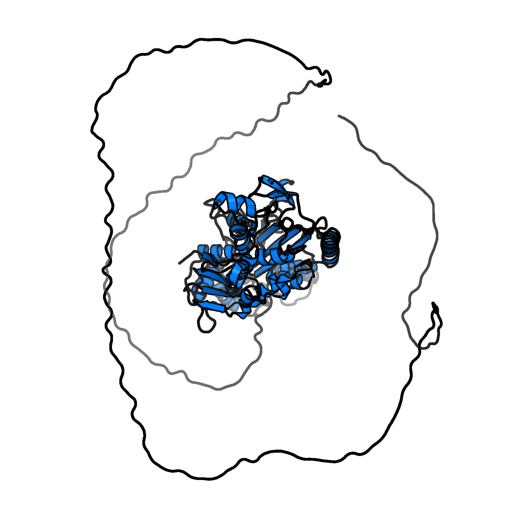 665 ? 20.855 45.117 28.511 1.00 26.12 665 ALA A CA 1
ATOM 4856 C C . ALA A 1 665 ? 22.270 44.819 29.073 1.00 26.12 665 ALA A C 1
ATOM 4858 O O . ALA A 1 665 ? 22.923 45.773 29.505 1.00 26.12 665 ALA A O 1
ATOM 4859 N N . PRO A 1 666 ? 22.837 43.600 28.963 1.00 41.62 666 PRO A N 1
ATOM 4860 C CA . PRO A 1 666 ? 22.270 42.247 29.049 1.00 41.62 666 PRO A CA 1
ATOM 4861 C C . PRO A 1 666 ? 22.967 41.414 30.163 1.00 41.62 666 PRO A C 1
ATOM 4863 O O . PRO A 1 666 ? 23.879 41.897 30.828 1.00 41.62 666 PRO A O 1
ATOM 4866 N N . ALA A 1 667 ? 22.620 40.129 30.317 1.00 25.56 667 ALA A N 1
ATOM 4867 C CA . ALA A 1 667 ? 23.495 39.153 30.982 1.00 25.56 667 ALA A CA 1
ATOM 4868 C C . ALA A 1 667 ? 23.331 37.749 30.375 1.00 25.56 667 ALA A C 1
ATOM 4870 O O . ALA A 1 667 ? 22.234 37.195 30.364 1.00 25.56 667 ALA A O 1
ATOM 4871 N N . ALA A 1 668 ? 24.433 37.177 29.892 1.00 28.47 668 ALA A N 1
ATOM 4872 C CA . ALA A 1 668 ? 24.557 35.765 29.538 1.00 28.47 668 ALA A CA 1
ATOM 4873 C C . ALA A 1 668 ? 25.459 35.082 30.573 1.00 28.47 668 ALA A C 1
ATOM 4875 O O . ALA A 1 668 ? 26.389 35.722 31.059 1.00 28.47 668 ALA A O 1
ATOM 4876 N N . CYS A 1 669 ? 25.228 33.802 30.888 1.00 26.17 669 CYS A N 1
ATOM 4877 C CA . CYS A 1 669 ? 26.208 33.003 31.626 1.00 26.17 669 CYS A CA 1
ATOM 4878 C C . CYS A 1 669 ? 26.014 31.490 31.444 1.00 26.17 669 CYS A C 1
ATOM 4880 O O . CYS A 1 669 ? 24.907 30.960 31.515 1.00 26.17 669 CYS A O 1
ATOM 4882 N N . SER A 1 670 ? 27.128 30.796 31.243 1.00 28.23 670 SER A N 1
ATOM 4883 C CA . SER A 1 670 ? 27.337 29.346 31.347 1.00 28.23 670 SER A CA 1
ATOM 4884 C C . SER A 1 670 ? 28.852 29.130 31.447 1.00 28.23 670 SER A C 1
ATOM 4886 O O . SER A 1 670 ? 29.579 29.913 30.831 1.00 28.23 670 SER A O 1
ATOM 4888 N N . PRO A 1 671 ? 29.365 28.055 32.065 1.00 39.50 671 PRO A N 1
ATOM 4889 C CA . PRO A 1 671 ? 28.883 27.271 33.206 1.00 39.50 671 PRO A CA 1
ATOM 4890 C C . PRO A 1 671 ? 29.871 27.448 34.396 1.00 39.50 671 PRO A C 1
ATOM 4892 O O . PRO A 1 671 ? 30.599 28.440 34.443 1.00 39.50 671 PRO A O 1
ATOM 4895 N N . PRO A 1 672 ? 29.969 26.485 35.328 1.00 42.66 672 PRO A N 1
ATOM 4896 C CA . PRO A 1 672 ? 31.300 26.087 35.800 1.00 42.66 672 PRO A CA 1
ATOM 4897 C C . PRO A 1 672 ? 31.553 24.575 35.682 1.00 42.66 672 PRO A C 1
ATOM 4899 O O . PRO A 1 672 ? 30.627 23.774 35.577 1.00 42.66 672 PRO A O 1
ATOM 4902 N N . ALA A 1 673 ? 32.834 24.204 35.687 1.00 29.31 673 ALA A N 1
ATOM 4903 C CA . ALA A 1 673 ? 33.300 22.819 35.671 1.00 29.31 673 ALA A CA 1
ATOM 4904 C C . ALA A 1 673 ? 33.293 22.180 37.075 1.00 29.31 673 ALA A C 1
ATOM 4906 O O . ALA A 1 673 ? 33.438 22.885 38.076 1.00 29.31 673 ALA A O 1
ATOM 4907 N N . GLY A 1 674 ? 33.198 20.848 37.114 1.00 35.12 674 GLY A N 1
ATOM 4908 C CA . GLY A 1 674 ? 33.312 19.993 38.301 1.00 35.12 674 GLY A CA 1
ATOM 4909 C C . GLY A 1 674 ? 33.353 18.527 37.895 1.00 35.12 674 GLY A C 1
ATOM 4910 O O . GLY A 1 674 ? 32.347 18.089 37.301 1.00 35.12 674 GLY A O 1
#